Protein AF-U6JX46-F1 (afdb_monomer)

Foldseek 3Di:
DDDDPDDDPVPDPDDDDDDPDDDDDDDDDDWDADPVGDTDDDDDDDPDDDDDDDDDDDDPDDDDPDDDDDPDDDDDDDPDDDDDDPPPDPVVLVCCLCVVFVVVLVVVVCVLVVVQVVVLVVCVVPPPPNCPAAPNVCLQPVLAQDPPLLLVLLVQLLVQLVLQLLLVLLVCVLVVVDDPVDPCPSVVSSLVSSLLSLLSSLLSSLLSSVSNVHDPSVVSLCCSLPVVVVVVVVVVVVVLVVCVVVVHPPRQDPVNNVVSVCSSVVRRSVSSVNSNVVNNPDDHDDRPGHHDPDDDDAPDDDPCLPVVNLVVVLVVSLCVSCVVVVVVVVVCVVVVHDDNVSVVVSVNSVSSVVSNVSSVVVSVSVRRRD

Mean predicted aligned error: 16.24 Å

Sequence (370 aa):
MGPGLFSLPWDSSSPQYRIVRLEIVPVSVHHEIDDSGRLNCGLPPVDHLQESTESQQQSPFPALPAFSFRADDAAETEENSEGGGGGVVEPLSLSFSYDVVFQPIAMILLRVLYRDISRYNDLLADEEDVEEKGWKLLHGDVFRKPAHSTVLAALTGSGMQLVGMAFVTVIFAGLGVFSPAFRGSLLQTMLILWTVMGAVAGYTSARMYKLFKSVNWKMTTIRTALVFPGVVFSVFFLMNVVLWSQQSSAAVSFTGLLALLALWFGISIPLVFAGAYYGFKQPAISIPVRINKIPRQVPQQPWFMHPALCSLVGGALPFGAMLTELFFLFSCIWQHRFYYLFGFLFLVLIILCITCAEISITFVYFQLVW

Organism: NCBI:txid44415

InterPro domains:
  IPR004240 Nonaspanin (TM9SF) [PF02990] (104-368)
  IPR004240 Nonaspanin (TM9SF) [PTHR10766] (105-368)

Structure (mmCIF, N/CA/C/O backbone):
data_AF-U6JX46-F1
#
_entry.id   AF-U6JX46-F1
#
loop_
_atom_site.group_PDB
_atom_site.id
_atom_site.type_symbol
_atom_site.label_atom_id
_atom_site.label_alt_id
_atom_site.label_comp_id
_atom_site.label_asym_id
_atom_site.label_entity_id
_atom_site.label_seq_id
_atom_site.pdbx_PDB_ins_code
_atom_site.Cartn_x
_atom_site.Cartn_y
_atom_site.Cartn_z
_atom_site.occupancy
_atom_site.B_iso_or_equiv
_atom_site.auth_seq_id
_atom_site.auth_comp_id
_atom_site.auth_asym_id
_atom_site.auth_atom_id
_atom_site.pdbx_PDB_model_num
ATOM 1 N N . MET A 1 1 ? -13.434 -5.413 -76.419 1.00 36.75 1 MET A N 1
ATOM 2 C CA . MET A 1 1 ? -13.564 -5.213 -74.959 1.00 36.75 1 MET A CA 1
ATOM 3 C C . MET A 1 1 ? -12.243 -4.645 -74.478 1.00 36.75 1 MET A C 1
ATOM 5 O O . MET A 1 1 ? -11.251 -5.356 -74.520 1.00 36.75 1 MET A O 1
ATOM 9 N N . GLY A 1 2 ? -12.202 -3.338 -74.214 1.00 37.94 2 GLY A N 1
ATOM 10 C CA . GLY A 1 2 ? -10.974 -2.627 -73.849 1.00 37.94 2 GLY A CA 1
ATOM 11 C C . GLY A 1 2 ? -10.626 -2.805 -72.366 1.00 37.94 2 GLY A C 1
ATOM 12 O O . GLY A 1 2 ? -11.550 -2.911 -71.557 1.00 37.94 2 GLY A O 1
ATOM 13 N N . PRO A 1 3 ? -9.336 -2.831 -71.995 1.00 40.50 3 PRO A N 1
ATOM 14 C CA . PRO A 1 3 ? -8.928 -2.820 -70.601 1.00 40.50 3 PRO A CA 1
ATOM 15 C C . PRO A 1 3 ? -8.603 -1.393 -70.120 1.00 40.50 3 PRO A C 1
ATOM 17 O O . PRO A 1 3 ? -7.876 -0.658 -70.775 1.00 40.50 3 PRO A O 1
ATOM 20 N N . GLY A 1 4 ? -9.164 -1.041 -68.958 1.00 38.25 4 GLY A N 1
ATOM 21 C CA . GLY A 1 4 ? -8.549 -0.219 -67.904 1.00 38.25 4 GLY A CA 1
ATOM 22 C C . GLY A 1 4 ? -8.126 1.218 -68.221 1.00 38.25 4 GLY A C 1
ATOM 23 O O . GLY A 1 4 ? -7.010 1.464 -68.654 1.00 38.25 4 GLY A O 1
ATOM 24 N N . LEU A 1 5 ? -8.966 2.184 -67.843 1.00 42.19 5 LEU A N 1
ATOM 25 C CA . LEU A 1 5 ? -8.727 3.630 -67.947 1.00 42.19 5 LEU A CA 1
ATOM 26 C C . LEU A 1 5 ? -7.820 4.219 -66.835 1.00 42.19 5 LEU A C 1
ATOM 28 O O . LEU A 1 5 ? -7.889 5.413 -66.574 1.00 42.19 5 LEU A O 1
ATOM 32 N N . PHE A 1 6 ? -6.988 3.414 -66.167 1.00 42.62 6 PHE A N 1
ATOM 33 C CA . PHE A 1 6 ? -6.050 3.882 -65.135 1.00 42.62 6 PHE A CA 1
ATOM 34 C C . PHE A 1 6 ? -4.794 2.999 -65.107 1.00 42.62 6 PHE A C 1
ATOM 36 O O . PHE A 1 6 ? -4.749 1.995 -64.400 1.00 42.62 6 PHE A O 1
ATOM 43 N N . SER A 1 7 ? -3.764 3.372 -65.869 1.00 40.12 7 SER A N 1
ATOM 44 C CA . SER A 1 7 ? -2.401 2.877 -65.653 1.00 40.12 7 SER A CA 1
ATOM 45 C C . SER A 1 7 ? -1.735 3.751 -64.591 1.00 40.12 7 SER A C 1
ATOM 47 O O . SER A 1 7 ? -1.549 4.951 -64.801 1.00 40.12 7 SER A O 1
ATOM 49 N N . LEU A 1 8 ? -1.421 3.169 -63.436 1.00 47.22 8 LEU A N 1
ATOM 50 C CA . LEU A 1 8 ? -0.759 3.874 -62.340 1.00 47.22 8 LEU A CA 1
ATOM 51 C C . LEU A 1 8 ? 0.755 4.010 -62.631 1.00 47.22 8 LEU A C 1
ATOM 53 O O . LEU A 1 8 ? 1.318 3.146 -63.304 1.00 47.22 8 LEU A O 1
ATOM 57 N N . PRO A 1 9 ? 1.444 5.069 -62.155 1.00 45.50 9 PRO A N 1
ATOM 58 C CA . PRO A 1 9 ? 2.762 5.486 -62.669 1.00 45.50 9 PRO A CA 1
ATOM 59 C C . PRO A 1 9 ? 3.929 4.529 -62.381 1.00 45.50 9 PRO A C 1
ATOM 61 O O . PRO A 1 9 ? 5.050 4.789 -62.806 1.00 45.50 9 PRO A O 1
ATOM 64 N N . TRP A 1 10 ? 3.700 3.448 -61.637 1.00 51.12 10 TRP A N 1
ATOM 65 C CA . TRP A 1 10 ? 4.724 2.466 -61.271 1.00 51.12 10 TRP A CA 1
ATOM 66 C C . TRP A 1 10 ? 4.864 1.310 -62.270 1.00 51.12 10 TRP A C 1
ATOM 68 O O . TRP A 1 10 ? 5.682 0.424 -62.044 1.00 51.12 10 TRP A O 1
ATOM 78 N N . ASP A 1 11 ? 4.112 1.328 -63.375 1.00 45.56 11 ASP A N 1
ATOM 79 C CA . ASP A 1 11 ? 4.102 0.260 -64.388 1.00 45.56 11 ASP A CA 1
ATOM 80 C C . ASP A 1 11 ? 5.117 0.471 -65.539 1.00 45.56 11 ASP A C 1
ATOM 82 O O . ASP A 1 11 ? 5.034 -0.177 -66.581 1.00 45.56 11 ASP A O 1
ATOM 86 N N . SER A 1 12 ? 6.090 1.386 -65.389 1.00 53.72 12 SER A N 1
ATOM 87 C CA . SER A 1 12 ? 7.151 1.597 -66.389 1.00 53.72 12 SER A CA 1
ATOM 88 C C . SER A 1 12 ? 8.458 0.887 -66.016 1.00 53.72 12 SER A C 1
ATOM 90 O O . SER A 1 12 ? 8.967 0.988 -64.902 1.00 53.72 12 SER A O 1
ATOM 92 N N . SER A 1 13 ? 9.060 0.200 -66.990 1.00 53.22 13 SER A N 1
ATOM 93 C CA . SER A 1 13 ? 10.322 -0.551 -66.869 1.00 53.22 13 SER A CA 1
ATOM 94 C C . SER A 1 13 ? 11.590 0.327 -66.847 1.00 53.22 13 SER A C 1
ATOM 96 O O . SER A 1 13 ? 12.676 -0.141 -67.189 1.00 53.22 13 SER A O 1
ATOM 98 N N . SER A 1 14 ? 11.468 1.613 -66.510 1.00 53.81 14 SER A N 1
ATOM 99 C CA . SER A 1 14 ? 12.569 2.586 -66.476 1.00 53.81 14 SER A CA 1
ATOM 100 C C . SER A 1 14 ? 13.120 2.753 -65.052 1.00 53.81 14 SER A C 1
ATOM 102 O O . SER A 1 14 ? 12.329 2.739 -64.109 1.00 53.81 14 SER A O 1
ATOM 104 N N . PRO A 1 15 ? 14.442 2.947 -64.863 1.00 46.69 15 PRO A N 1
ATOM 105 C CA . PRO A 1 15 ? 15.036 3.101 -63.536 1.00 46.69 15 PRO A CA 1
ATOM 106 C C . PRO A 1 15 ? 14.399 4.277 -62.785 1.00 46.69 15 PRO A C 1
ATOM 108 O O . PRO A 1 15 ? 14.349 5.399 -63.286 1.00 46.69 15 PRO A O 1
ATOM 111 N N . GLN A 1 16 ? 13.877 3.999 -61.592 1.00 51.19 16 GLN A N 1
ATOM 112 C CA . GLN A 1 16 ? 13.203 4.985 -60.753 1.00 51.19 16 GLN A CA 1
ATOM 113 C C . GLN A 1 16 ? 14.245 5.774 -59.952 1.00 51.19 16 GLN A C 1
ATOM 115 O O . GLN A 1 16 ? 15.012 5.200 -59.180 1.00 51.19 16 GLN A O 1
ATOM 120 N N . TYR A 1 17 ? 14.267 7.095 -60.121 1.00 54.69 17 TYR A N 1
ATOM 121 C CA . TYR A 1 17 ? 15.133 7.993 -59.358 1.00 54.69 17 TYR A CA 1
ATOM 122 C C . TYR A 1 17 ? 14.308 8.722 -58.296 1.00 54.69 17 TYR A C 1
ATOM 124 O O . TYR A 1 17 ? 13.286 9.333 -58.606 1.00 54.69 17 TYR A O 1
ATOM 132 N N . ARG A 1 18 ? 14.757 8.677 -57.035 1.00 42.84 18 ARG A N 1
ATOM 133 C CA . ARG A 1 18 ? 14.161 9.454 -55.940 1.00 42.84 18 ARG A CA 1
ATOM 134 C C . ARG A 1 18 ? 14.850 10.812 -55.874 1.00 42.84 18 ARG A C 1
ATOM 136 O O . ARG A 1 18 ? 16.044 10.882 -55.593 1.00 42.84 18 ARG A O 1
ATOM 143 N N . ILE A 1 19 ? 14.107 11.886 -56.117 1.00 49.81 19 ILE A N 1
ATOM 144 C CA . ILE A 1 19 ? 14.620 13.249 -55.957 1.00 49.81 19 ILE A CA 1
ATOM 145 C C . ILE A 1 19 ? 14.761 13.514 -54.455 1.00 49.81 19 ILE A C 1
ATOM 147 O O . ILE A 1 19 ? 13.770 13.560 -53.732 1.00 49.81 19 ILE A O 1
ATOM 151 N N . VAL A 1 20 ? 16.002 13.622 -53.978 1.00 40.66 20 VAL A N 1
ATOM 152 C CA . VAL A 1 20 ? 16.314 13.737 -52.539 1.00 40.66 20 VAL A CA 1
ATOM 153 C C . VAL A 1 20 ? 16.448 15.193 -52.085 1.00 40.66 20 VAL A C 1
ATOM 155 O O . VAL A 1 20 ? 16.346 15.481 -50.894 1.00 40.66 20 VAL A O 1
ATOM 158 N N . ARG A 1 21 ? 16.687 16.117 -53.025 1.00 37.38 21 ARG A N 1
ATOM 159 C CA . ARG A 1 21 ? 16.830 17.552 -52.768 1.00 37.38 21 ARG A CA 1
ATOM 160 C C . ARG A 1 21 ? 16.549 18.338 -54.047 1.00 37.38 21 ARG A C 1
ATOM 162 O O . ARG A 1 21 ? 17.052 17.975 -55.107 1.00 37.38 21 ARG A O 1
ATOM 169 N N . LEU A 1 22 ? 15.769 19.406 -53.928 1.00 45.84 22 LEU A N 1
ATOM 170 C CA . LEU A 1 22 ? 15.537 20.384 -54.985 1.00 45.84 22 LEU A CA 1
ATOM 171 C C . LEU A 1 22 ? 16.009 21.740 -54.460 1.00 45.84 22 LEU A C 1
ATOM 173 O O . LEU A 1 22 ? 15.554 22.182 -53.407 1.00 45.84 22 LEU A O 1
ATOM 177 N N . GLU A 1 23 ? 16.943 22.370 -55.163 1.00 40.16 23 GLU A N 1
ATOM 178 C CA . GLU A 1 23 ? 17.468 23.688 -54.813 1.00 40.16 23 GLU A CA 1
ATOM 179 C C . GLU A 1 23 ? 17.042 24.672 -55.899 1.00 40.16 23 GLU A C 1
ATOM 181 O O . GLU A 1 23 ? 17.399 24.520 -57.065 1.00 40.16 23 GLU A O 1
ATOM 186 N N . ILE A 1 24 ? 16.197 25.631 -55.522 1.00 50.78 24 ILE A N 1
ATOM 187 C CA . ILE A 1 24 ? 15.666 26.641 -56.434 1.00 50.78 24 ILE A CA 1
ATOM 188 C C . ILE A 1 24 ? 16.474 27.911 -56.205 1.00 50.78 24 ILE A C 1
ATOM 190 O O . ILE A 1 24 ? 16.373 28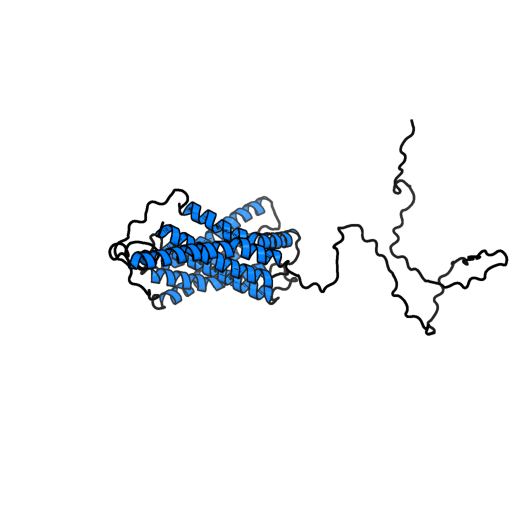.526 -55.145 1.00 50.78 24 ILE A O 1
ATOM 194 N N . VAL A 1 25 ? 17.268 28.301 -57.201 1.00 51.00 25 VAL A N 1
ATOM 195 C CA . VAL A 1 25 ? 17.980 29.581 -57.203 1.00 51.00 25 VAL A CA 1
ATOM 196 C C . VAL A 1 25 ? 17.108 30.594 -57.946 1.00 51.00 25 VAL A C 1
ATOM 198 O O . VAL A 1 25 ? 16.951 30.475 -59.163 1.00 51.00 25 VAL A O 1
ATOM 201 N N . PRO A 1 26 ? 16.484 31.565 -57.256 1.00 47.09 26 PRO A N 1
ATOM 202 C CA . PRO A 1 26 ? 15.680 32.571 -57.928 1.00 47.09 26 PRO A CA 1
ATOM 203 C C . PRO A 1 26 ? 16.594 33.539 -58.686 1.00 47.09 26 PRO A C 1
ATOM 205 O O . PRO A 1 26 ? 17.480 34.158 -58.103 1.00 47.09 26 PRO A O 1
ATOM 208 N N . VAL A 1 27 ? 16.349 33.700 -59.985 1.00 52.09 27 VAL A N 1
ATOM 209 C CA . VAL A 1 27 ? 16.992 34.722 -60.821 1.00 52.09 27 VAL A CA 1
ATOM 210 C C . VAL A 1 27 ? 15.900 35.661 -61.319 1.00 52.09 27 VAL A C 1
ATOM 212 O O . VAL A 1 27 ? 14.912 35.206 -61.896 1.00 52.09 27 VAL A O 1
ATOM 215 N N . SER A 1 28 ? 16.047 36.969 -61.096 1.00 48.59 28 SER A N 1
ATOM 216 C CA . SER A 1 28 ? 15.182 37.954 -61.745 1.00 48.59 28 SER A CA 1
ATOM 217 C C . SER A 1 28 ? 15.733 38.258 -63.138 1.00 48.59 28 SER A C 1
ATOM 219 O O . SER A 1 28 ? 16.880 38.666 -63.298 1.00 48.59 2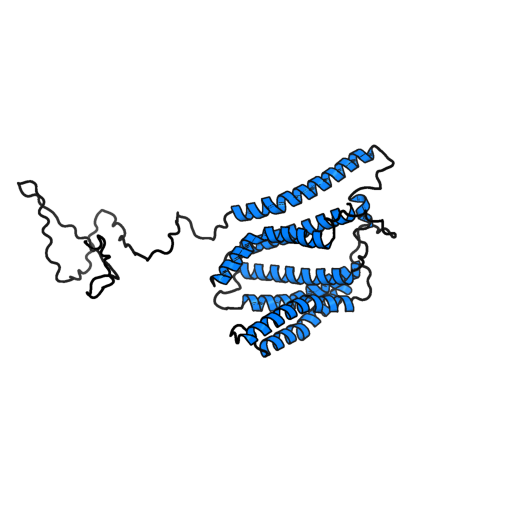8 SER A O 1
ATOM 221 N N . VAL A 1 29 ? 14.917 38.034 -64.167 1.00 56.62 29 VAL A N 1
ATOM 222 C CA . VAL A 1 29 ? 15.256 38.383 -65.552 1.00 56.62 29 VAL A CA 1
ATOM 223 C C . VAL A 1 29 ? 14.437 39.611 -65.934 1.00 56.62 29 VAL A C 1
ATOM 225 O O . VAL A 1 29 ? 13.210 39.610 -65.807 1.00 56.62 29 VAL A O 1
ATOM 228 N N . HIS A 1 30 ? 15.107 40.677 -66.368 1.00 47.91 30 HIS A N 1
ATOM 229 C CA . HIS A 1 30 ? 14.440 41.878 -66.865 1.00 47.91 30 HIS A CA 1
ATOM 230 C C . HIS A 1 30 ? 13.782 41.563 -68.215 1.00 47.91 30 HIS A C 1
ATOM 232 O O . HIS A 1 30 ? 14.460 41.103 -69.130 1.00 47.91 30 HIS A O 1
ATOM 238 N N . HIS A 1 31 ? 12.472 41.788 -68.338 1.00 55.62 31 HIS A N 1
ATOM 239 C CA . HIS A 1 31 ? 11.727 41.534 -69.573 1.00 55.62 31 HIS A CA 1
ATOM 240 C C . HIS A 1 31 ? 11.381 42.862 -70.251 1.00 55.62 31 HIS A C 1
ATOM 242 O O . HIS A 1 31 ? 10.783 43.734 -69.623 1.00 55.62 31 HIS A O 1
ATOM 248 N N . GLU A 1 32 ? 11.730 43.007 -71.528 1.00 53.62 32 GLU A N 1
ATOM 249 C CA . GLU A 1 32 ? 11.227 44.086 -72.384 1.00 53.62 32 GLU A CA 1
ATOM 250 C C . GLU A 1 32 ? 10.013 43.595 -73.186 1.00 53.62 32 GLU A C 1
ATOM 252 O O . GLU A 1 32 ? 9.909 42.417 -73.541 1.00 53.62 32 GLU A O 1
ATOM 257 N N . ILE A 1 33 ? 9.054 44.494 -73.412 1.00 56.53 33 ILE A N 1
ATOM 258 C CA . ILE A 1 33 ? 7.821 44.221 -74.156 1.00 56.53 33 ILE A CA 1
ATOM 259 C C . ILE A 1 33 ? 8.096 44.541 -75.622 1.00 56.53 33 ILE A C 1
ATOM 261 O O . ILE A 1 33 ? 8.509 45.654 -75.930 1.00 56.53 33 ILE A O 1
ATOM 265 N N . ASP A 1 34 ? 7.852 43.583 -76.513 1.00 56.81 34 ASP A N 1
ATOM 266 C CA . ASP A 1 34 ? 7.929 43.830 -77.953 1.00 56.81 34 ASP A CA 1
ATOM 267 C C . ASP A 1 34 ? 6.669 44.579 -78.434 1.00 56.81 34 ASP A C 1
ATOM 269 O O . ASP A 1 34 ? 5.596 44.430 -77.838 1.00 56.81 34 ASP A O 1
ATOM 273 N N . ASP A 1 35 ? 6.754 45.341 -79.529 1.00 57.34 35 ASP A N 1
ATOM 274 C CA . ASP A 1 35 ? 5.725 46.304 -79.995 1.00 57.34 35 ASP A CA 1
ATOM 275 C C . ASP A 1 35 ? 4.353 45.676 -80.349 1.00 57.34 35 ASP A C 1
ATOM 277 O O . ASP A 1 35 ? 3.383 46.366 -80.664 1.00 57.34 35 ASP A O 1
ATOM 281 N N . SER A 1 36 ? 4.236 44.349 -80.262 1.00 59.94 36 SER A N 1
ATOM 282 C CA . SER A 1 36 ? 2.991 43.582 -80.409 1.00 59.94 36 SER A CA 1
ATOM 283 C C . SER A 1 36 ? 2.364 43.129 -79.076 1.00 59.94 36 SER A C 1
ATOM 285 O O . SER A 1 36 ? 1.384 42.380 -79.071 1.00 59.94 36 SER A O 1
ATOM 287 N N . GLY A 1 37 ? 2.891 43.592 -77.936 1.00 57.47 37 GLY A N 1
ATOM 288 C CA . GLY A 1 37 ? 2.310 43.387 -76.605 1.00 57.47 37 GLY A CA 1
ATOM 289 C C . GLY A 1 37 ? 2.510 41.987 -76.017 1.00 57.47 37 GLY A C 1
ATOM 290 O O . GLY A 1 37 ? 1.757 41.587 -75.128 1.00 57.47 37 GLY A O 1
ATOM 291 N N . ARG A 1 38 ? 3.499 41.219 -76.493 1.00 50.91 38 ARG A N 1
ATOM 292 C CA . ARG A 1 38 ? 3.844 39.892 -75.952 1.00 50.91 38 ARG A CA 1
ATOM 293 C C . ARG A 1 38 ? 5.218 39.906 -75.279 1.00 50.91 38 ARG A C 1
ATOM 295 O O . ARG A 1 38 ? 6.185 40.406 -75.840 1.00 50.91 38 ARG A O 1
ATOM 302 N N . LEU A 1 39 ? 5.283 39.337 -74.075 1.00 53.28 39 LEU A N 1
ATOM 303 C CA . LEU A 1 39 ? 6.506 39.174 -73.284 1.00 53.28 39 LEU A CA 1
ATOM 304 C C . LEU A 1 39 ? 7.304 37.974 -73.816 1.00 53.28 39 LEU A C 1
ATOM 306 O O . LEU A 1 39 ? 6.788 36.856 -73.828 1.00 53.28 39 LEU A O 1
ATOM 310 N N . ASN A 1 40 ? 8.549 38.189 -74.246 1.00 54.97 40 ASN A N 1
ATOM 311 C CA . ASN A 1 40 ? 9.441 37.108 -74.674 1.00 54.97 40 ASN A CA 1
ATOM 312 C C . ASN A 1 40 ? 10.215 36.562 -73.464 1.00 54.97 40 ASN A C 1
ATOM 314 O O . ASN A 1 40 ? 11.104 37.222 -72.933 1.00 54.97 40 ASN A O 1
ATOM 318 N N . CYS A 1 41 ? 9.885 35.349 -73.022 1.00 55.12 41 CYS A N 1
ATOM 319 C CA . CYS A 1 41 ? 10.556 34.669 -71.911 1.00 55.12 41 CYS A CA 1
ATOM 320 C C . CYS A 1 41 ? 11.666 33.750 -72.449 1.00 55.12 41 CYS A C 1
ATOM 322 O O . CYS A 1 41 ? 11.497 32.535 -72.531 1.00 55.12 41 CYS A O 1
ATOM 324 N N . GLY A 1 42 ? 12.789 34.326 -72.881 1.00 53.25 42 GLY A N 1
ATOM 325 C CA . GLY A 1 42 ? 13.961 33.559 -73.314 1.00 53.25 42 GLY A CA 1
ATOM 326 C C . GLY A 1 42 ? 14.830 33.154 -72.123 1.00 53.25 42 GLY A C 1
ATOM 327 O O . GLY A 1 42 ? 15.640 33.953 -71.665 1.00 53.25 42 GLY A O 1
ATOM 328 N N . LEU A 1 43 ? 14.683 31.928 -71.616 1.00 51.06 43 LEU A N 1
ATOM 329 C CA . LEU A 1 43 ? 15.631 31.355 -70.650 1.00 51.06 43 LEU A CA 1
ATOM 330 C C . LEU A 1 43 ? 16.865 30.806 -71.395 1.00 51.06 43 LEU A C 1
ATOM 332 O O . LEU A 1 43 ? 16.685 30.016 -72.325 1.00 51.06 43 LEU A O 1
ATOM 336 N N . PRO A 1 44 ? 18.108 31.173 -71.022 1.00 49.06 44 PRO A N 1
ATOM 337 C CA . PRO A 1 44 ? 19.296 30.527 -71.575 1.00 49.06 44 PRO A CA 1
ATOM 338 C C . PRO A 1 44 ? 19.454 29.096 -71.016 1.00 49.06 44 PRO A C 1
ATOM 340 O O . PRO A 1 44 ? 19.036 28.832 -69.885 1.00 49.06 44 PRO A O 1
ATOM 343 N N . PRO A 1 45 ? 20.050 28.158 -71.779 1.00 43.12 45 PRO A N 1
ATOM 344 C CA . PRO A 1 45 ? 20.274 26.792 -71.315 1.00 43.12 45 PRO A CA 1
ATOM 345 C C . PRO A 1 45 ? 21.325 26.767 -70.194 1.00 43.12 45 PRO A C 1
ATOM 347 O O . PRO A 1 45 ? 22.391 27.373 -70.306 1.00 43.12 45 PRO A O 1
ATOM 350 N N . VAL A 1 46 ? 21.005 26.081 -69.094 1.00 47.72 46 VAL A N 1
ATOM 351 C CA . VAL A 1 46 ? 21.852 25.979 -67.897 1.00 47.72 46 VAL A CA 1
ATOM 352 C C . VAL A 1 46 ? 22.687 24.704 -67.988 1.00 47.72 46 VAL A C 1
ATOM 354 O O . VAL A 1 46 ? 22.261 23.662 -67.500 1.00 47.72 46 VAL A O 1
ATOM 357 N N . ASP A 1 47 ? 23.869 24.780 -68.602 1.00 38.84 47 ASP A N 1
ATOM 358 C CA . ASP A 1 47 ? 24.757 23.610 -68.700 1.00 38.84 47 ASP A CA 1
ATOM 359 C C . ASP A 1 47 ? 25.866 23.574 -67.634 1.00 38.84 47 ASP A C 1
ATOM 361 O O . ASP A 1 47 ? 26.399 22.499 -67.360 1.00 38.84 47 ASP A O 1
ATOM 365 N N . HIS A 1 48 ? 26.181 24.677 -66.937 1.00 39.88 48 HIS A N 1
ATOM 366 C CA . HIS A 1 48 ? 27.221 24.675 -65.895 1.00 39.88 48 HIS A CA 1
ATOM 367 C C . HIS A 1 48 ? 26.865 25.551 -64.683 1.00 39.88 48 HIS A C 1
ATOM 369 O O . HIS A 1 48 ? 26.538 26.727 -64.826 1.00 39.88 48 HIS A O 1
ATOM 375 N N . LEU A 1 49 ? 26.967 24.977 -63.477 1.00 37.84 49 LEU A N 1
ATOM 376 C CA . LEU A 1 49 ? 26.865 25.696 -62.204 1.00 37.84 49 LEU A CA 1
ATOM 377 C C . LEU A 1 49 ? 28.082 26.623 -62.053 1.00 37.84 49 LEU A C 1
ATOM 379 O O . LEU A 1 49 ? 29.192 26.151 -61.813 1.00 37.84 49 LEU A O 1
ATOM 383 N N . GLN A 1 50 ? 27.886 27.934 -62.206 1.00 36.28 50 GLN A N 1
ATOM 384 C CA . GLN A 1 50 ? 28.889 28.929 -61.825 1.00 36.28 50 GLN A CA 1
ATOM 385 C C . GLN A 1 50 ? 28.772 29.230 -60.327 1.00 36.28 50 GLN A C 1
ATOM 387 O O . GLN A 1 50 ? 27.774 29.780 -59.869 1.00 36.28 50 GLN A O 1
ATOM 392 N N . GLU A 1 51 ? 29.815 28.888 -59.573 1.00 37.69 51 GLU A N 1
ATOM 393 C CA . GLU A 1 51 ? 30.048 29.380 -58.214 1.00 37.69 51 GLU A CA 1
ATOM 394 C C . GLU A 1 51 ? 30.372 30.882 -58.295 1.00 37.69 51 GLU A C 1
ATOM 396 O O . GLU A 1 51 ? 31.448 31.275 -58.748 1.00 37.69 51 GLU A O 1
ATOM 401 N N . SER A 1 52 ? 29.425 31.746 -57.920 1.00 32.09 52 SER A N 1
ATOM 402 C CA . SER A 1 52 ? 29.655 33.192 -57.849 1.00 32.09 52 SER A CA 1
ATOM 403 C C . SER A 1 52 ? 30.027 33.608 -56.426 1.00 32.09 52 SER A C 1
ATOM 405 O O . SER A 1 52 ? 29.189 33.605 -55.524 1.00 32.09 52 SER A O 1
ATOM 407 N N . THR A 1 53 ? 31.295 33.980 -56.264 1.00 31.81 53 THR A N 1
ATOM 408 C CA . THR A 1 53 ? 31.909 34.595 -55.083 1.00 31.81 53 THR A CA 1
ATOM 409 C C . THR A 1 53 ? 31.162 35.852 -54.624 1.00 31.81 53 THR A C 1
ATOM 411 O O . THR A 1 53 ? 30.790 36.702 -55.433 1.00 31.81 53 THR A O 1
ATOM 414 N N . GLU A 1 54 ? 30.990 35.965 -53.307 1.00 39.12 54 GLU A N 1
ATOM 415 C CA . GLU A 1 54 ? 30.361 37.067 -52.576 1.00 39.12 54 GLU A CA 1
ATOM 416 C C . GLU A 1 54 ? 30.741 38.464 -53.099 1.00 39.12 54 GLU A C 1
ATOM 418 O O . GLU A 1 54 ? 31.908 38.851 -53.134 1.00 39.12 54 GLU A O 1
ATOM 423 N N . SER A 1 55 ? 29.736 39.278 -53.423 1.00 28.97 55 SER A N 1
ATOM 424 C CA . SER A 1 55 ? 29.845 40.739 -53.343 1.00 28.97 55 SER A CA 1
ATOM 425 C C . SER A 1 55 ? 28.552 41.285 -52.743 1.00 28.97 55 SER A C 1
ATOM 427 O O . SER A 1 55 ? 27.472 41.144 -53.312 1.00 28.97 55 SER A O 1
ATOM 429 N N . GLN A 1 56 ? 28.663 41.871 -51.550 1.00 39.44 56 GLN A N 1
ATOM 430 C CA . GLN A 1 56 ? 27.570 42.526 -50.840 1.00 39.44 56 GLN A CA 1
ATOM 431 C C . GLN A 1 56 ? 27.024 43.692 -51.672 1.00 39.44 56 GLN A C 1
ATOM 433 O O . GLN A 1 56 ? 27.642 44.753 -51.736 1.00 39.44 56 GLN A O 1
ATOM 438 N N . GLN A 1 57 ? 25.839 43.525 -52.258 1.00 35.09 57 GLN A N 1
ATOM 439 C CA . GLN A 1 57 ? 25.031 44.646 -52.723 1.00 35.09 57 GLN A CA 1
ATOM 440 C C . GLN A 1 57 ? 23.657 44.571 -52.062 1.00 35.09 57 GLN A C 1
ATOM 442 O O . GLN A 1 57 ? 22.872 43.650 -52.271 1.00 35.09 57 GLN A O 1
ATOM 447 N N . GLN A 1 58 ? 23.429 45.528 -51.169 1.00 41.91 58 GLN A N 1
ATOM 448 C CA . GLN A 1 58 ? 22.316 45.573 -50.234 1.00 41.91 58 GLN A CA 1
ATOM 449 C C . GLN A 1 58 ? 21.045 46.016 -50.973 1.00 41.91 58 GLN A C 1
ATOM 451 O O . GLN A 1 58 ? 20.895 47.184 -51.328 1.00 41.91 58 GLN A O 1
AT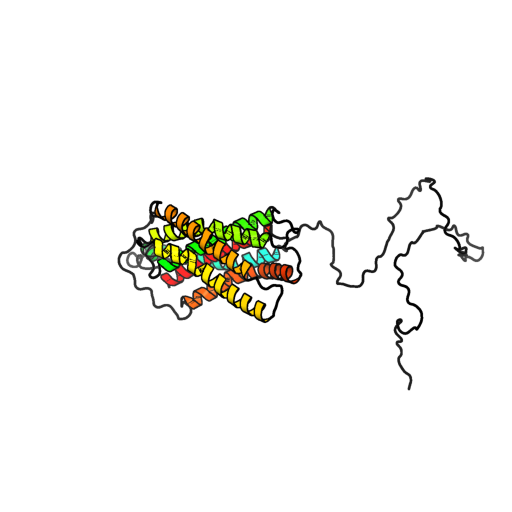OM 456 N N . SER A 1 59 ? 20.139 45.075 -51.248 1.00 40.88 59 SER A N 1
ATOM 457 C CA . SER A 1 59 ? 18.806 45.373 -51.779 1.00 40.88 59 SER A CA 1
ATOM 458 C C . SER A 1 59 ? 17.922 46.003 -50.692 1.00 40.88 59 SER A C 1
ATOM 460 O O . SER A 1 59 ? 17.990 45.573 -49.541 1.00 40.88 59 SER A O 1
ATOM 462 N N . PRO A 1 60 ? 17.044 46.971 -51.020 1.00 38.41 60 PRO A N 1
ATOM 463 C CA . PRO A 1 60 ? 16.229 47.678 -50.028 1.00 38.41 60 PRO A CA 1
ATOM 464 C C . PRO A 1 60 ? 15.033 46.863 -49.506 1.00 38.41 60 PRO A C 1
ATOM 466 O O . PRO A 1 60 ? 14.289 47.350 -48.659 1.00 38.41 60 PRO A O 1
ATOM 469 N N . PHE A 1 61 ? 14.836 45.632 -49.987 1.00 37.81 61 PHE A N 1
ATOM 470 C CA . PHE A 1 61 ? 13.760 44.750 -49.544 1.00 37.81 61 PHE A CA 1
ATOM 471 C C . PHE A 1 61 ? 14.317 43.611 -48.678 1.00 37.81 61 PHE A C 1
ATOM 473 O O . PHE A 1 61 ? 15.332 43.016 -49.053 1.00 37.81 61 PHE A O 1
ATOM 480 N N . PRO A 1 62 ? 13.681 43.289 -47.535 1.00 43.34 62 PRO A N 1
ATOM 481 C CA . PRO A 1 62 ? 14.087 42.159 -46.710 1.00 43.34 62 PRO A CA 1
ATOM 482 C C . PRO A 1 62 ? 13.904 40.854 -47.496 1.00 43.34 62 PRO A C 1
ATOM 484 O O . PRO A 1 62 ? 12.833 40.599 -48.046 1.00 43.34 62 PRO A O 1
ATOM 487 N N . ALA A 1 63 ? 14.959 40.038 -47.567 1.00 46.50 63 ALA A N 1
ATOM 488 C CA . ALA A 1 63 ? 14.907 38.732 -48.210 1.00 46.50 63 ALA A CA 1
ATOM 489 C C . ALA A 1 63 ? 13.891 37.838 -47.483 1.00 46.50 63 ALA A C 1
ATOM 491 O O . ALA A 1 63 ? 13.988 37.635 -46.271 1.00 46.50 63 ALA A O 1
ATOM 492 N N . LEU A 1 64 ? 12.907 37.316 -48.219 1.00 42.41 64 LEU A N 1
ATOM 493 C CA . LEU A 1 64 ? 12.006 36.297 -47.690 1.00 42.41 64 LEU A CA 1
ATOM 494 C C . LEU A 1 64 ? 12.819 35.019 -47.410 1.00 42.41 64 LEU A C 1
ATOM 496 O O . LEU A 1 64 ? 13.682 34.667 -48.220 1.00 42.41 64 LEU A O 1
ATOM 500 N N . PRO A 1 65 ? 12.585 34.325 -46.283 1.00 40.22 65 PRO A N 1
ATOM 501 C CA . PRO A 1 65 ? 13.300 33.095 -45.969 1.00 40.22 65 PRO A CA 1
ATOM 502 C C . PRO A 1 65 ? 13.050 32.037 -47.051 1.00 40.22 65 PRO A C 1
ATOM 504 O O . PRO A 1 65 ? 11.955 31.947 -47.607 1.00 40.22 65 PRO A O 1
ATOM 507 N N . ALA A 1 66 ? 14.076 31.238 -47.352 1.00 39.91 66 ALA A N 1
ATOM 508 C CA . ALA A 1 66 ? 14.002 30.188 -48.361 1.00 39.91 66 ALA A CA 1
ATOM 509 C C . ALA A 1 66 ? 12.871 29.199 -48.028 1.00 39.91 66 ALA A C 1
ATOM 511 O O . ALA A 1 66 ? 12.900 28.518 -47.002 1.00 39.91 66 ALA A O 1
ATOM 512 N N . PHE A 1 67 ? 11.865 29.125 -48.900 1.00 36.53 67 PHE A N 1
ATOM 513 C CA . PHE A 1 67 ? 10.778 28.162 -48.783 1.00 36.53 67 PHE A CA 1
ATOM 514 C C . PHE A 1 67 ? 11.294 26.781 -49.205 1.00 36.53 67 PHE A C 1
ATOM 516 O O . PHE A 1 67 ? 11.583 26.554 -50.379 1.00 36.53 67 PHE A O 1
ATOM 523 N N . SER A 1 68 ? 11.435 25.861 -48.249 1.00 35.56 68 SER A N 1
ATOM 524 C CA . SER A 1 68 ? 11.779 24.461 -48.518 1.00 35.56 68 SER A CA 1
ATOM 525 C C . SER A 1 68 ? 10.595 23.570 -48.159 1.00 35.56 68 SER A C 1
ATOM 527 O O . SER A 1 68 ? 10.094 23.637 -47.038 1.00 35.56 68 SER A O 1
ATOM 529 N N . PHE A 1 69 ? 10.134 22.756 -49.109 1.00 35.03 69 PHE A N 1
ATOM 530 C CA . PHE A 1 69 ? 9.065 21.785 -48.895 1.00 35.03 69 PHE A CA 1
ATOM 531 C C . PHE A 1 69 ? 9.689 20.393 -48.773 1.00 35.03 69 PHE A C 1
ATOM 533 O O . PHE A 1 69 ? 10.328 19.913 -49.712 1.00 35.03 69 PHE A O 1
ATOM 540 N N . ARG A 1 70 ? 9.534 19.750 -47.613 1.00 35.81 70 ARG A N 1
ATOM 541 C CA . ARG A 1 70 ? 9.915 18.351 -47.395 1.00 35.81 70 ARG A CA 1
ATOM 542 C C . ARG A 1 70 ? 8.638 17.519 -47.457 1.00 35.81 70 ARG A C 1
ATOM 544 O O . ARG A 1 70 ? 7.799 17.618 -46.570 1.00 35.81 70 ARG A O 1
ATOM 551 N N . ALA A 1 71 ? 8.472 16.750 -48.529 1.00 35.09 71 ALA A N 1
ATOM 552 C CA . ALA A 1 71 ? 7.419 15.747 -48.607 1.00 35.09 71 ALA A CA 1
ATOM 553 C C . ALA A 1 71 ? 7.850 14.545 -47.754 1.00 35.09 71 ALA A C 1
ATOM 555 O O . ALA A 1 71 ? 8.559 13.663 -48.237 1.00 35.09 71 ALA A O 1
ATOM 556 N N . ASP A 1 72 ? 7.505 14.570 -46.469 1.00 34.66 72 ASP A N 1
ATOM 557 C CA . ASP A 1 72 ? 7.556 13.379 -45.628 1.00 34.66 72 ASP A CA 1
ATOM 558 C C . ASP A 1 72 ? 6.283 12.559 -45.905 1.00 34.66 72 ASP A C 1
ATOM 560 O O . ASP A 1 72 ? 5.170 13.091 -45.922 1.00 34.66 72 ASP A O 1
ATOM 564 N N . ASP A 1 73 ? 6.467 11.273 -46.213 1.00 32.91 73 ASP A N 1
ATOM 565 C CA . ASP A 1 73 ? 5.383 10.326 -46.468 1.00 32.91 73 ASP A CA 1
ATOM 566 C C . ASP A 1 73 ? 4.408 10.323 -45.281 1.00 32.91 73 ASP A C 1
ATOM 568 O O . ASP A 1 73 ? 4.822 10.268 -44.122 1.00 32.91 73 ASP A O 1
ATOM 572 N N . ALA A 1 74 ? 3.113 10.400 -45.584 1.00 36.91 74 ALA A N 1
ATOM 573 C CA . ALA A 1 74 ? 2.035 10.530 -44.617 1.00 36.91 74 ALA A CA 1
ATOM 574 C C . ALA A 1 74 ? 2.103 9.482 -43.488 1.00 36.91 74 ALA A C 1
ATOM 576 O O . ALA A 1 74 ? 1.692 8.333 -43.649 1.00 36.91 74 ALA A O 1
ATOM 577 N N . ALA A 1 75 ? 2.537 9.932 -42.315 1.00 33.59 75 ALA A N 1
ATOM 578 C CA . ALA A 1 75 ? 1.971 9.533 -41.041 1.00 33.59 75 ALA A CA 1
ATOM 579 C C . ALA A 1 75 ? 1.339 10.800 -40.451 1.00 33.59 75 ALA A C 1
ATOM 581 O O . ALA A 1 75 ? 2.049 11.756 -40.167 1.00 33.59 75 ALA A O 1
ATOM 582 N N . GLU A 1 76 ? 0.006 10.806 -40.418 1.00 30.80 76 GLU A N 1
ATOM 583 C CA . GLU A 1 76 ? -0.897 11.680 -39.654 1.00 30.80 76 GLU A CA 1
ATOM 584 C C . GLU A 1 76 ? -0.343 13.051 -39.224 1.00 30.80 76 GLU A C 1
ATOM 586 O O . GLU A 1 76 ? 0.434 13.186 -38.283 1.00 30.80 76 GLU A O 1
ATOM 591 N N . THR A 1 77 ? -0.812 14.096 -39.907 1.00 31.05 77 THR A N 1
ATOM 592 C CA . THR A 1 77 ? -0.586 15.493 -39.540 1.00 31.05 77 THR A CA 1
ATOM 593 C C . THR A 1 77 ? -1.224 15.793 -38.183 1.00 31.05 77 THR A C 1
ATOM 595 O O . THR A 1 77 ? -2.438 15.946 -38.075 1.00 31.05 77 THR A O 1
ATOM 598 N N . GLU A 1 78 ? -0.377 15.907 -37.160 1.00 31.39 78 GLU A N 1
ATOM 599 C CA . GLU A 1 78 ? -0.605 16.774 -36.008 1.00 31.39 78 GLU A CA 1
ATOM 600 C C . GLU A 1 78 ? -0.861 18.206 -36.509 1.00 31.39 78 GLU A C 1
ATOM 602 O O . GLU A 1 78 ? -0.013 18.818 -37.166 1.00 31.39 78 GLU A O 1
ATOM 607 N N . GLU A 1 79 ? -2.030 18.759 -36.183 1.00 32.44 79 GLU A N 1
ATOM 608 C CA . GLU A 1 79 ? -2.228 20.205 -36.141 1.00 32.44 79 GLU A CA 1
ATOM 609 C C . GLU A 1 79 ? -1.337 20.779 -35.031 1.00 32.44 79 GLU A C 1
ATOM 611 O O . GLU A 1 79 ? -1.666 20.706 -33.850 1.00 32.44 79 GLU A O 1
ATOM 616 N N . ASN A 1 80 ? -0.209 21.382 -35.405 1.00 30.53 80 ASN A N 1
ATOM 617 C CA . ASN A 1 80 ? 0.472 22.341 -34.541 1.00 30.53 80 ASN A CA 1
ATOM 618 C C . ASN A 1 80 ? -0.059 23.738 -34.860 1.00 30.53 80 ASN A C 1
ATOM 620 O O . ASN A 1 80 ? 0.430 24.420 -35.761 1.00 30.53 80 ASN A O 1
ATOM 624 N N . SER A 1 81 ? -1.058 24.155 -34.085 1.00 31.50 81 SER A N 1
ATOM 625 C CA . SER A 1 81 ? -1.267 25.568 -33.794 1.00 31.50 81 SER A CA 1
ATOM 626 C C . SER A 1 81 ? -0.334 25.956 -32.642 1.00 31.50 81 SER A C 1
ATOM 628 O O . SER A 1 81 ? -0.162 25.218 -31.677 1.00 31.50 81 SER A O 1
ATOM 630 N N . GLU A 1 82 ? 0.308 27.104 -32.801 1.00 34.41 82 GLU A N 1
ATOM 631 C CA . GLU A 1 82 ? 1.389 27.674 -31.996 1.00 34.41 82 GLU A CA 1
ATOM 632 C C . GLU A 1 82 ? 1.247 27.567 -30.462 1.00 34.41 82 GLU A C 1
ATOM 634 O O . GLU A 1 82 ? 0.224 27.929 -29.884 1.00 34.41 82 GLU A O 1
ATOM 639 N N . GLY A 1 83 ? 2.351 27.213 -29.787 1.00 28.08 83 GLY A N 1
ATOM 640 C CA . GLY A 1 83 ? 2.554 27.473 -28.357 1.00 28.08 83 GLY A CA 1
ATOM 641 C C . GLY A 1 83 ? 3.454 26.443 -27.671 1.00 28.08 83 GLY A C 1
ATOM 642 O O . GLY A 1 83 ? 3.153 25.260 -27.672 1.00 28.08 83 GLY A O 1
ATOM 643 N N . GLY A 1 84 ? 4.569 26.894 -27.085 1.00 29.95 84 GLY A N 1
ATOM 644 C CA . GLY A 1 84 ? 5.613 26.086 -26.438 1.00 29.95 84 GLY A CA 1
ATOM 645 C C . GLY A 1 84 ? 5.162 24.774 -25.777 1.00 29.95 84 GLY A C 1
ATOM 646 O O . GLY A 1 84 ? 4.437 24.779 -24.785 1.00 29.95 84 GLY A O 1
ATOM 647 N N . GLY A 1 85 ? 5.680 23.656 -26.293 1.00 28.59 85 GLY A N 1
ATOM 648 C CA . GLY A 1 85 ? 5.440 22.300 -25.798 1.00 28.59 85 GLY A CA 1
ATOM 649 C C . GLY A 1 85 ? 6.103 22.014 -24.448 1.00 28.59 85 GLY A C 1
ATOM 650 O O . GLY A 1 85 ? 7.059 21.248 -24.357 1.00 28.59 85 GLY A O 1
ATOM 651 N N . GLY A 1 86 ? 5.580 22.610 -23.380 1.00 33.59 86 GLY A N 1
ATOM 652 C CA . GLY A 1 86 ? 5.409 21.877 -22.131 1.00 33.59 86 GLY A CA 1
ATOM 653 C C . GLY A 1 86 ? 4.162 21.014 -22.296 1.00 33.59 86 GLY A C 1
ATOM 654 O O . GLY A 1 86 ? 3.176 21.500 -22.834 1.00 33.59 86 GLY A O 1
ATOM 655 N N . GLY A 1 87 ? 4.202 19.739 -21.902 1.00 42.47 87 GLY A N 1
ATOM 656 C CA . GLY A 1 87 ? 3.045 18.846 -21.999 1.00 42.47 87 GLY A CA 1
ATOM 657 C C . GLY A 1 87 ? 1.840 19.436 -21.266 1.00 42.47 87 GLY A C 1
ATOM 658 O O . GLY A 1 87 ? 1.743 19.325 -20.043 1.00 42.47 87 GLY A O 1
ATOM 659 N N . VAL A 1 88 ? 0.951 20.097 -22.007 1.00 44.03 88 VAL A N 1
ATOM 660 C CA . VAL A 1 88 ? -0.313 20.602 -21.487 1.00 44.03 88 VAL A CA 1
ATOM 661 C C . VAL A 1 88 ? -1.197 19.382 -21.313 1.00 44.03 88 VAL A C 1
ATOM 663 O O . VAL A 1 88 ? -1.752 18.841 -22.262 1.00 44.03 88 VAL A O 1
ATOM 666 N N . VAL A 1 89 ? -1.263 18.913 -20.073 1.00 54.00 89 VAL A N 1
ATOM 667 C CA . VAL A 1 89 ? -2.346 18.062 -19.595 1.00 54.00 89 VAL A CA 1
ATOM 668 C C . VAL A 1 89 ? -3.647 18.741 -20.013 1.00 54.00 89 VAL A C 1
ATOM 670 O O . VAL A 1 89 ? -3.870 19.886 -19.616 1.00 54.00 89 VAL A O 1
ATOM 673 N N . GLU A 1 90 ? -4.493 18.076 -20.802 1.00 53.44 90 GLU A N 1
ATOM 674 C CA . GLU A 1 90 ? -5.842 18.585 -21.035 1.00 53.44 90 GLU A CA 1
ATOM 675 C C . GLU A 1 90 ? -6.506 18.762 -19.660 1.00 53.44 90 GLU A C 1
ATOM 677 O O . GLU A 1 90 ? -6.703 17.766 -18.956 1.00 53.44 90 GLU A O 1
ATOM 682 N N . PRO A 1 91 ? -6.865 19.991 -19.238 1.00 54.28 91 PRO A N 1
ATOM 683 C CA . PRO A 1 91 ? -7.501 20.228 -17.938 1.00 54.28 91 PRO A CA 1
ATOM 684 C C . PRO A 1 91 ? -8.779 19.393 -17.759 1.00 54.28 91 PRO A C 1
ATOM 686 O O . PRO A 1 91 ? -9.197 19.126 -16.637 1.00 54.28 91 PRO A O 1
ATOM 689 N N . LEU A 1 92 ? -9.331 18.906 -18.871 1.00 57.41 92 LEU A N 1
ATOM 690 C CA . LEU A 1 92 ? -10.416 17.949 -18.962 1.00 57.41 92 LEU A CA 1
ATOM 691 C C . LEU A 1 92 ? -10.186 16.667 -18.138 1.00 57.41 92 LEU A C 1
ATOM 693 O O . LEU A 1 92 ? -11.118 16.230 -17.479 1.00 57.41 92 LEU A O 1
ATOM 697 N N . SER A 1 93 ? -8.992 16.060 -18.115 1.00 60.31 93 SER A N 1
ATOM 698 C CA . SER A 1 93 ? -8.776 14.773 -17.416 1.00 60.31 93 SER A CA 1
ATOM 699 C C . SER A 1 93 ? -8.759 14.919 -15.890 1.00 60.31 93 SER A C 1
ATOM 701 O O . SER A 1 93 ? -9.336 14.102 -15.167 1.00 60.31 93 SER A O 1
ATOM 703 N N . LEU A 1 94 ? -8.148 16.002 -15.402 1.00 60.69 94 LEU A N 1
ATOM 704 C CA . LEU A 1 94 ? -8.138 16.379 -13.989 1.00 60.69 94 LEU A CA 1
ATOM 705 C C . LEU A 1 94 ? -9.549 16.772 -13.535 1.00 60.69 94 LEU A C 1
ATOM 707 O O . LEU A 1 94 ? -9.996 16.310 -12.484 1.00 60.69 94 LEU A O 1
ATOM 711 N N . SER A 1 95 ? -10.268 17.538 -14.365 1.00 62.31 95 SER A N 1
ATOM 712 C CA . SER A 1 95 ? -11.689 17.836 -14.170 1.00 62.31 95 SER A CA 1
ATOM 713 C C . SER A 1 95 ? -12.532 16.564 -14.149 1.00 62.31 95 SER A C 1
ATOM 715 O O . SER A 1 95 ? -13.281 16.374 -13.206 1.00 62.31 95 SER A O 1
ATOM 717 N N . PHE A 1 96 ? -12.355 15.624 -15.080 1.00 64.12 96 PHE A N 1
ATOM 718 C CA . PHE A 1 96 ? -13.111 14.370 -15.083 1.00 64.12 96 PHE A CA 1
ATOM 719 C C . PHE A 1 96 ? -12.856 13.529 -13.831 1.00 64.12 96 PHE A C 1
ATOM 721 O O . PHE A 1 96 ? -13.810 13.058 -13.225 1.00 64.12 96 PHE A O 1
ATOM 728 N N . SER A 1 97 ? -11.606 13.347 -13.395 1.00 65.75 97 SER A N 1
ATOM 729 C CA . SER A 1 97 ? -11.324 12.561 -12.182 1.00 65.75 97 SER A CA 1
ATOM 730 C C . SER A 1 97 ? -11.904 13.225 -10.921 1.00 65.75 97 SER A C 1
ATOM 732 O O . SER A 1 97 ? -12.525 12.563 -10.082 1.00 65.75 97 SER A O 1
ATOM 734 N N . TYR A 1 98 ? -11.781 14.552 -10.814 1.00 70.00 98 TYR A N 1
ATOM 735 C CA . TYR A 1 98 ? -12.341 15.331 -9.710 1.00 70.00 98 TYR A CA 1
ATOM 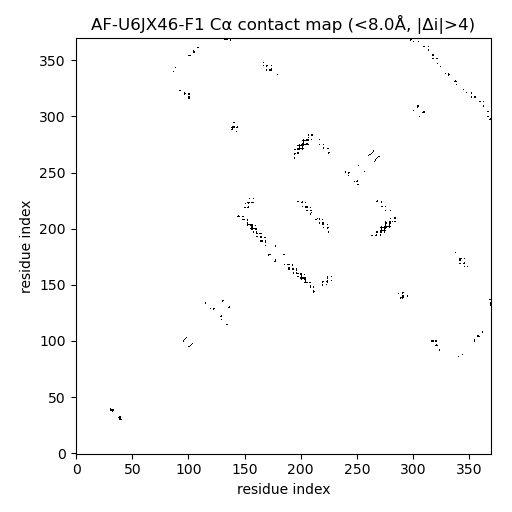736 C C . TYR A 1 98 ? -13.882 15.353 -9.721 1.00 70.00 98 TYR A C 1
ATOM 738 O O . TYR A 1 98 ? -14.502 14.998 -8.718 1.00 70.00 98 TYR A O 1
ATOM 746 N N . ASP A 1 99 ? -14.502 15.707 -10.847 1.00 68.25 99 ASP A N 1
ATOM 747 C CA . ASP A 1 99 ? -15.953 15.872 -10.998 1.00 68.25 99 ASP A CA 1
ATOM 748 C C . ASP A 1 99 ? -16.701 14.533 -10.959 1.00 68.25 99 ASP A C 1
ATOM 750 O O . ASP A 1 99 ? -17.820 14.468 -10.450 1.00 68.25 99 ASP A O 1
ATOM 754 N N . VAL A 1 100 ? -16.107 13.453 -11.486 1.00 66.62 100 VAL A N 1
ATOM 755 C CA . VAL A 1 100 ? -16.766 12.137 -11.595 1.00 66.62 100 VAL A CA 1
ATOM 756 C C . VAL A 1 100 ? -16.554 11.276 -10.354 1.00 66.62 100 VAL A C 1
ATOM 758 O O . VAL A 1 100 ? -17.430 10.476 -10.029 1.00 66.62 100 VAL A O 1
ATOM 761 N N . VAL A 1 101 ? -15.424 11.407 -9.651 1.00 67.12 101 VAL A N 1
ATOM 762 C CA . VAL A 1 101 ? -15.108 10.519 -8.518 1.00 67.12 101 VAL A CA 1
ATOM 763 C C . VAL A 1 101 ? -15.084 11.268 -7.195 1.00 67.12 101 VAL A C 1
ATOM 765 O O . VAL A 1 101 ? -15.836 10.912 -6.292 1.00 67.12 101 VAL A O 1
ATOM 768 N N . PHE A 1 102 ? -14.272 12.315 -7.061 1.00 68.44 102 PHE A N 1
ATOM 769 C CA . PHE A 1 102 ? -14.104 12.994 -5.773 1.00 68.44 102 PHE A CA 1
ATOM 770 C C . PHE A 1 102 ? -15.352 13.787 -5.357 1.00 68.44 102 PHE A C 1
ATOM 772 O O . PHE A 1 102 ? -15.900 13.574 -4.276 1.00 68.44 102 PHE A O 1
ATOM 779 N N . GLN A 1 103 ? -15.854 14.662 -6.229 1.00 76.56 103 GLN A N 1
ATOM 7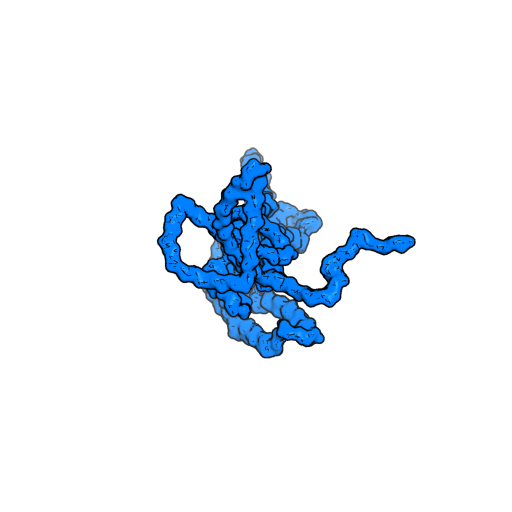80 C CA . GLN A 1 103 ? -17.004 15.516 -5.943 1.00 76.56 103 GLN A CA 1
ATOM 781 C C . GLN A 1 103 ? -18.267 14.740 -5.524 1.00 76.56 103 GLN A C 1
ATOM 783 O O . GLN A 1 103 ? -18.875 15.119 -4.520 1.00 76.56 103 GLN A O 1
ATOM 788 N N . PRO A 1 104 ? -18.708 13.671 -6.218 1.00 76.31 104 PRO A N 1
ATOM 789 C CA . PRO A 1 104 ? -19.926 12.974 -5.826 1.00 76.31 104 PRO A CA 1
ATOM 790 C C . PRO A 1 104 ? -19.761 12.208 -4.517 1.00 76.31 104 PRO A C 1
ATOM 792 O O . PRO A 1 104 ? -20.688 12.232 -3.711 1.00 76.31 104 PRO A O 1
ATOM 795 N N . ILE A 1 105 ? -18.611 11.573 -4.266 1.00 71.56 105 ILE A N 1
ATOM 796 C CA . ILE A 1 105 ? -18.377 10.844 -3.010 1.00 71.56 105 ILE A CA 1
ATOM 797 C C . ILE A 1 105 ? -18.348 11.837 -1.839 1.00 71.56 105 ILE A C 1
ATOM 799 O O . ILE A 1 105 ? -19.060 11.620 -0.854 1.00 71.56 105 ILE A O 1
ATOM 803 N N . ALA A 1 106 ? -17.690 12.989 -2.007 1.00 72.19 106 ALA A N 1
ATOM 804 C CA . ALA A 1 106 ? -17.612 14.020 -0.971 1.00 72.19 106 ALA A CA 1
ATOM 805 C C . ALA A 1 106 ? -18.980 14.634 -0.699 1.00 72.19 106 ALA A C 1
ATOM 807 O O . ALA A 1 106 ? -19.383 14.807 0.453 1.00 72.19 106 ALA A O 1
ATOM 808 N N . MET A 1 107 ? -19.747 14.895 -1.757 1.00 74.75 107 MET A N 1
ATOM 809 C CA . MET A 1 107 ? -21.128 15.351 -1.647 1.00 74.75 107 MET A CA 1
ATOM 810 C C . MET A 1 107 ? -22.021 14.311 -0.971 1.00 74.75 107 MET A C 1
ATOM 812 O O . MET A 1 107 ? -22.890 14.693 -0.192 1.00 74.75 107 MET A O 1
ATOM 816 N N . ILE A 1 108 ? -21.832 13.013 -1.224 1.00 77.31 108 ILE A N 1
ATOM 817 C CA . ILE A 1 108 ? -22.582 11.941 -0.554 1.00 77.31 108 ILE A CA 1
ATOM 818 C C . ILE A 1 108 ? -22.224 11.897 0.931 1.00 77.31 108 ILE A C 1
ATOM 820 O O . ILE A 1 108 ? -23.135 11.904 1.758 1.00 77.31 108 ILE A O 1
ATOM 824 N N . LEU A 1 109 ? -20.937 11.918 1.284 1.00 73.25 109 LEU A N 1
ATOM 825 C CA . LEU A 1 109 ? -20.490 11.916 2.677 1.00 73.25 109 LEU A CA 1
ATOM 826 C C . LEU A 1 109 ? -21.010 13.148 3.427 1.00 73.25 109 LEU A C 1
ATOM 828 O O . LEU A 1 109 ? -21.589 13.010 4.502 1.00 73.25 109 LEU A O 1
ATOM 832 N N . LEU A 1 110 ? -20.877 14.343 2.842 1.00 74.38 110 LEU A N 1
ATOM 833 C CA . LEU A 1 110 ? -21.372 15.589 3.430 1.00 74.38 110 LEU A CA 1
ATOM 834 C C . LEU A 1 110 ? -22.894 15.614 3.531 1.00 74.38 110 LEU A C 1
ATOM 836 O O . LEU A 1 110 ? -23.416 16.045 4.552 1.00 74.38 110 LEU A O 1
ATOM 840 N N . ARG A 1 111 ? -23.625 15.127 2.523 1.00 76.88 111 ARG A N 1
ATOM 841 C CA . ARG A 1 111 ? -25.092 15.024 2.592 1.00 76.88 111 ARG A CA 1
ATOM 842 C C . ARG A 1 111 ? -25.536 14.045 3.668 1.00 76.88 111 ARG A C 1
ATOM 844 O O . ARG A 1 111 ? -26.483 14.349 4.386 1.00 76.88 111 ARG A O 1
ATOM 851 N N . VAL A 1 112 ? -24.877 12.893 3.790 1.00 71.19 112 VAL A N 1
ATOM 852 C CA . VAL A 1 112 ? -25.172 11.901 4.835 1.00 71.19 112 VAL A CA 1
ATOM 853 C C . VAL A 1 112 ? -24.877 12.489 6.210 1.00 71.19 112 VAL A C 1
ATOM 855 O O . VAL A 1 112 ? -25.752 12.463 7.069 1.00 71.19 112 VAL A O 1
ATOM 858 N N . LEU A 1 113 ? -23.706 13.101 6.390 1.00 74.50 113 LEU A N 1
ATOM 859 C CA . LEU A 1 113 ? -23.311 13.724 7.649 1.00 74.50 113 LEU A CA 1
ATOM 860 C C . LEU A 1 113 ? -24.230 14.894 8.022 1.00 74.50 113 LEU A C 1
ATOM 862 O O . LEU A 1 113 ? -24.686 14.969 9.157 1.00 74.50 113 LEU A O 1
ATOM 866 N N . TYR A 1 114 ? -24.547 15.782 7.077 1.00 76.56 114 TYR A N 1
ATOM 867 C CA . TYR A 1 114 ? -25.435 16.923 7.308 1.00 76.56 114 TYR A CA 1
ATOM 868 C C . TYR A 1 114 ? -26.859 16.471 7.626 1.00 76.56 114 TYR A C 1
ATOM 870 O O . TYR A 1 114 ? -27.470 16.991 8.553 1.00 76.56 114 TYR A O 1
ATOM 878 N N . ARG A 1 115 ? -27.376 15.463 6.912 1.00 76.44 115 ARG A N 1
ATOM 879 C CA . ARG A 1 115 ? -28.671 14.846 7.225 1.00 76.44 115 ARG A CA 1
ATOM 880 C C . ARG A 1 115 ? -28.676 14.249 8.630 1.00 76.44 115 ARG A C 1
ATOM 882 O O . ARG A 1 115 ? -29.657 14.427 9.345 1.00 76.44 115 ARG A O 1
ATOM 889 N N . ASP A 1 116 ? -27.603 13.571 9.026 1.00 67.19 116 ASP A N 1
ATOM 890 C CA . ASP A 1 116 ? -27.496 12.956 10.349 1.00 67.19 116 ASP A CA 1
ATOM 891 C C . ASP A 1 116 ? -27.345 14.012 11.463 1.00 67.19 116 ASP A C 1
ATOM 893 O O . ASP A 1 116 ? -27.932 13.850 12.530 1.00 67.19 116 ASP A O 1
ATOM 897 N N . ILE A 1 117 ? -26.646 15.128 11.212 1.00 75.38 117 ILE A N 1
ATOM 898 C CA . ILE A 1 117 ? -26.553 16.278 12.135 1.00 75.38 117 ILE A CA 1
ATOM 899 C C . ILE A 1 117 ? -27.888 17.029 12.235 1.00 75.38 117 ILE A C 1
ATOM 901 O O . ILE A 1 117 ? -28.315 17.369 13.334 1.00 75.38 117 ILE A O 1
ATOM 905 N N . SER A 1 118 ? -28.567 17.281 11.113 1.00 73.38 118 SER A N 1
ATOM 906 C CA . SER A 1 118 ? -29.872 17.956 11.098 1.00 73.38 118 SER A CA 1
ATOM 907 C C . SER A 1 118 ? -30.913 17.134 11.845 1.00 73.38 118 SER A C 1
ATOM 909 O O . SER A 1 118 ? -31.565 17.648 12.744 1.00 73.38 118 SER A O 1
ATOM 911 N N . ARG A 1 119 ? -30.999 15.830 11.548 1.00 66.19 119 ARG A N 1
ATOM 912 C CA . ARG A 1 119 ? -31.885 14.904 12.260 1.00 66.19 119 ARG A CA 1
ATOM 913 C C . ARG A 1 119 ? -31.576 14.870 13.757 1.00 66.19 119 ARG A C 1
ATOM 915 O O . ARG A 1 119 ? -32.490 14.730 14.554 1.00 66.19 119 ARG A O 1
ATOM 922 N N . TYR A 1 120 ? -30.308 14.994 14.144 1.00 60.09 120 TYR A N 1
ATOM 923 C CA . TYR A 1 120 ? -29.928 15.091 15.550 1.00 60.09 120 TYR A CA 1
ATOM 924 C C . TYR A 1 120 ? -30.431 16.381 16.210 1.00 60.09 120 TYR A C 1
ATOM 926 O O . TYR A 1 120 ? -30.972 16.319 17.309 1.00 60.09 120 TYR A O 1
ATOM 934 N N . ASN A 1 121 ? -30.284 17.533 15.549 1.00 69.81 121 ASN A N 1
ATOM 935 C CA . ASN A 1 121 ? -30.805 18.798 16.070 1.00 69.81 121 ASN A CA 1
ATOM 936 C C . ASN A 1 121 ? -32.331 18.766 16.235 1.00 69.81 121 ASN A C 1
ATOM 938 O O . ASN A 1 121 ? -32.832 19.325 17.205 1.00 69.81 121 ASN A O 1
ATOM 942 N N . ASP A 1 122 ? -33.040 18.076 15.340 1.00 67.62 122 ASP A N 1
ATOM 943 C CA . ASP A 1 122 ? -34.489 17.884 15.444 1.00 67.62 122 ASP A CA 1
ATOM 944 C C . ASP A 1 122 ? -34.859 16.921 16.591 1.00 67.62 122 ASP A C 1
ATOM 946 O O . ASP A 1 122 ? -35.820 17.164 17.311 1.00 67.62 122 ASP A O 1
ATOM 950 N N . LEU A 1 123 ? -34.074 15.856 16.810 1.00 60.19 123 LEU A N 1
ATOM 951 C CA . LEU A 1 123 ? -34.295 14.878 17.887 1.00 60.19 123 LEU A CA 1
ATOM 952 C C . LEU A 1 123 ? -33.916 15.397 19.278 1.00 60.19 123 LEU A C 1
ATOM 954 O O . LEU A 1 123 ? -34.474 14.928 20.255 1.00 60.19 123 LEU A O 1
ATOM 958 N N . LEU A 1 124 ? -33.022 16.382 19.407 1.00 58.94 124 LEU A N 1
ATOM 959 C CA . LEU A 1 124 ? -32.779 17.056 20.692 1.00 58.94 124 LEU A CA 1
ATOM 960 C C . LEU A 1 124 ? -34.034 17.752 21.256 1.00 58.94 124 LEU A C 1
ATOM 962 O O . LEU A 1 124 ? -34.036 18.107 22.432 1.00 58.94 124 LEU A O 1
ATOM 966 N N . ALA A 1 125 ? -35.077 17.952 20.441 1.00 60.41 125 ALA A N 1
ATOM 967 C CA . ALA A 1 125 ? -36.378 18.434 20.894 1.00 60.41 125 ALA A CA 1
ATOM 968 C C . ALA A 1 125 ? -37.272 17.329 21.508 1.00 60.41 125 ALA A C 1
ATOM 970 O O . ALA A 1 125 ? -38.214 17.672 22.216 1.00 60.41 125 ALA A O 1
ATOM 971 N N . ASP A 1 126 ? -36.962 16.044 21.281 1.00 58.97 126 ASP A N 1
ATOM 972 C CA . ASP A 1 126 ? -37.650 14.862 21.830 1.00 58.97 126 ASP A CA 1
ATOM 973 C C . ASP A 1 126 ? -36.656 14.045 22.691 1.00 58.97 126 ASP A C 1
ATOM 975 O O . ASP A 1 126 ? -35.849 13.263 22.189 1.00 58.97 126 ASP A O 1
ATOM 979 N N . GLU A 1 127 ? -36.677 14.242 24.014 1.00 56.62 127 GLU A N 1
ATOM 980 C CA . GLU A 1 127 ? -35.617 13.814 24.952 1.00 56.62 127 GLU A CA 1
ATOM 981 C C . GLU A 1 127 ? -35.382 12.288 25.104 1.00 56.62 127 GLU A C 1
ATOM 983 O O . GLU A 1 127 ? -34.364 11.908 25.681 1.00 56.62 127 GLU A O 1
ATOM 988 N N . GLU A 1 128 ? -36.235 11.392 24.588 1.00 55.81 128 GLU A N 1
ATOM 989 C CA . GLU A 1 128 ? -36.164 9.947 24.916 1.00 55.81 128 GLU A CA 1
ATOM 990 C C . GLU A 1 128 ? -35.475 9.035 23.868 1.00 55.81 128 GLU A C 1
ATOM 992 O O . GLU A 1 128 ? -35.025 7.952 24.234 1.00 55.81 128 GLU A O 1
ATOM 997 N N . ASP A 1 129 ? -35.270 9.468 22.613 1.00 53.06 129 ASP A N 1
ATOM 998 C CA . ASP A 1 129 ? -34.763 8.600 21.513 1.00 53.06 129 ASP A CA 1
ATOM 999 C C . ASP A 1 129 ? -33.347 8.966 20.992 1.00 53.06 129 ASP A C 1
ATOM 1001 O O . ASP A 1 129 ? -32.834 8.396 20.018 1.00 53.06 129 ASP A O 1
ATOM 1005 N N . VAL A 1 130 ? -32.686 9.943 21.620 1.00 52.03 130 VAL A N 1
ATOM 1006 C CA . VAL A 1 130 ? -31.476 10.613 21.092 1.00 52.03 130 VAL A CA 1
ATOM 1007 C C . VAL A 1 130 ? -30.207 9.746 21.156 1.00 52.03 130 VAL A C 1
ATOM 1009 O O . VAL A 1 130 ? -29.253 9.978 20.406 1.00 52.03 130 VAL A O 1
ATOM 1012 N N . GLU A 1 131 ? -30.151 8.739 22.031 1.00 54.38 131 GLU A N 1
ATOM 1013 C CA . GLU A 1 131 ? -28.929 7.946 22.249 1.00 54.38 131 GLU A CA 1
ATOM 1014 C C . GLU A 1 131 ? -28.711 6.811 21.232 1.00 54.38 131 GLU A C 1
ATOM 1016 O O . GLU A 1 131 ? -27.617 6.247 21.187 1.00 54.38 131 GLU A O 1
ATOM 1021 N N . GLU A 1 132 ? -29.673 6.520 20.347 1.00 56.91 132 GLU A N 1
ATOM 1022 C CA . GLU A 1 132 ? -29.671 5.271 19.570 1.00 56.91 132 GLU A CA 1
ATOM 1023 C C . GLU A 1 132 ? -29.403 5.383 18.054 1.00 56.91 132 GLU A C 1
ATOM 1025 O O . GLU A 1 132 ? -29.582 4.392 17.343 1.00 56.91 132 GLU A O 1
ATOM 1030 N N . LYS A 1 133 ? -28.989 6.532 17.480 1.00 62.88 133 LYS A N 1
ATOM 1031 C CA . LYS A 1 133 ? -28.828 6.641 16.002 1.00 62.88 133 LYS A CA 1
ATOM 1032 C C . LYS A 1 133 ? -27.577 7.405 15.524 1.00 62.88 133 LYS A C 1
ATOM 1034 O O . LYS A 1 133 ? -27.211 8.450 16.052 1.00 62.88 133 LYS A O 1
ATOM 1039 N N . GLY A 1 134 ? -26.936 6.892 14.464 1.00 71.62 134 GLY A N 1
ATOM 1040 C CA . GLY A 1 134 ? -25.926 7.600 13.653 1.00 71.62 134 GLY A CA 1
ATOM 1041 C C . GLY A 1 134 ? -24.469 7.541 14.143 1.00 71.62 134 GLY A C 1
ATOM 1042 O O . GLY A 1 134 ? -24.015 6.549 14.712 1.00 71.62 134 GLY A O 1
ATOM 1043 N N . TRP A 1 135 ? -23.711 8.619 13.900 1.00 73.81 135 TRP A N 1
ATOM 1044 C CA . TRP A 1 135 ? -22.276 8.723 14.216 1.00 73.81 135 TRP A CA 1
ATOM 1045 C C . TRP A 1 135 ? -21.967 8.681 15.721 1.00 73.81 135 TRP A C 1
ATOM 1047 O O . TRP A 1 135 ? -20.901 8.205 16.119 1.00 73.81 135 TRP A O 1
ATOM 1057 N N . LYS A 1 136 ? -22.901 9.140 16.566 1.00 71.56 136 LYS A N 1
ATOM 1058 C CA . LYS A 1 136 ? -22.749 9.140 18.028 1.00 71.56 136 LYS A CA 1
ATOM 1059 C C . LYS A 1 136 ? -22.739 7.711 18.572 1.00 71.56 136 LYS A C 1
ATOM 1061 O O . LYS A 1 136 ? -21.866 7.373 19.353 1.00 71.56 136 LYS A O 1
ATOM 1066 N N . LEU A 1 137 ? -23.571 6.811 18.055 1.00 73.69 137 LEU A N 1
ATOM 1067 C CA . LEU A 1 137 ? -23.463 5.385 18.392 1.00 73.69 137 LEU A CA 1
ATOM 1068 C C . LEU A 1 137 ? -22.095 4.784 18.054 1.00 73.69 137 LEU A C 1
ATOM 1070 O O . LEU A 1 137 ? -21.609 3.877 18.729 1.00 73.69 137 LEU A O 1
ATOM 1074 N N . LEU A 1 138 ? -21.471 5.282 16.988 1.00 79.31 138 LEU A N 1
ATOM 1075 C CA . LEU A 1 138 ? -20.225 4.737 16.485 1.00 79.31 138 LEU A CA 1
ATOM 1076 C C . LEU A 1 138 ? -19.040 5.041 17.405 1.00 79.31 138 LEU A C 1
ATOM 1078 O O . LEU A 1 138 ? -18.112 4.234 17.483 1.00 79.31 138 LEU A O 1
ATOM 1082 N N . HIS A 1 139 ? -19.068 6.162 18.136 1.00 78.75 139 HIS A N 1
ATOM 1083 C CA . HIS A 1 139 ? -17.904 6.652 18.883 1.00 78.75 139 HIS A CA 1
ATOM 1084 C C . HIS A 1 139 ? -17.352 5.618 19.881 1.00 78.75 139 HIS A C 1
ATOM 1086 O O . HIS A 1 139 ? -16.149 5.587 20.135 1.00 78.75 139 HIS A O 1
ATOM 1092 N N . GLY A 1 140 ? -18.214 4.771 20.455 1.00 76.38 140 GLY A N 1
ATOM 1093 C CA . GLY A 1 140 ? -17.841 3.751 21.440 1.00 76.38 140 GLY A CA 1
ATOM 1094 C C . GLY A 1 140 ? -17.312 2.450 20.832 1.00 76.38 140 GLY A C 1
ATOM 1095 O O . GLY A 1 140 ? -16.673 1.673 21.544 1.00 76.38 140 GLY A O 1
ATOM 1096 N N . ASP A 1 141 ? -17.529 2.232 19.531 1.00 80.75 141 ASP A N 1
ATOM 1097 C CA . ASP A 1 141 ? -17.259 0.964 18.844 1.00 80.75 141 ASP A CA 1
ATOM 1098 C C . ASP A 1 141 ? -16.116 1.040 17.818 1.00 80.75 141 ASP A C 1
ATOM 1100 O O . ASP A 1 141 ? -15.433 0.034 17.622 1.00 80.75 141 ASP A O 1
ATOM 1104 N N . VAL A 1 142 ? -15.843 2.209 17.209 1.00 83.94 142 VAL A N 1
ATOM 1105 C CA . VAL A 1 142 ? -14.809 2.369 16.150 1.00 83.94 142 VAL A CA 1
ATOM 1106 C C . VAL A 1 142 ? -13.435 1.855 16.585 1.00 83.94 142 VAL A C 1
ATOM 1108 O O . VAL A 1 142 ? -12.731 1.202 15.819 1.00 83.94 142 VAL A O 1
ATOM 1111 N N . PHE A 1 143 ? -13.036 2.137 17.825 1.00 85.44 143 PHE A N 1
ATOM 1112 C CA . PHE A 1 143 ? -11.697 1.807 18.324 1.00 85.44 143 PHE A CA 1
ATOM 1113 C C . PHE A 1 143 ? -11.599 0.424 18.967 1.00 85.44 143 PHE A C 1
ATOM 1115 O O . PHE A 1 143 ? -10.596 0.087 19.609 1.00 85.44 143 PHE A O 1
ATOM 1122 N N . ARG A 1 144 ? -12.638 -0.399 18.830 1.00 85.75 144 ARG A N 1
ATOM 1123 C CA . ARG A 1 144 ? -12.600 -1.762 19.334 1.00 85.75 144 ARG A CA 1
ATOM 1124 C C . ARG A 1 144 ? -11.617 -2.606 18.526 1.00 85.75 144 ARG A C 1
ATOM 1126 O O . ARG A 1 144 ? -11.427 -2.432 17.328 1.00 85.75 144 ARG A O 1
ATOM 1133 N N . LYS A 1 145 ? -11.006 -3.583 19.198 1.00 87.81 145 LYS A N 1
ATOM 1134 C CA . LYS A 1 145 ? -10.193 -4.603 18.536 1.00 87.81 145 LYS A CA 1
ATOM 1135 C C . LYS A 1 145 ? -11.050 -5.385 17.517 1.00 87.81 145 LYS A C 1
ATOM 1137 O O . LYS A 1 145 ? -12.011 -6.031 17.940 1.00 87.81 145 LYS A O 1
ATOM 1142 N N . PRO A 1 146 ? -10.679 -5.403 16.225 1.00 87.94 146 PRO A N 1
ATOM 1143 C CA . PRO A 1 146 ? -11.369 -6.207 15.222 1.00 87.94 146 PRO A CA 1
ATOM 1144 C C . PRO A 1 146 ? -11.033 -7.699 15.375 1.00 87.94 146 PRO A C 1
ATOM 1146 O O . PRO A 1 146 ? -9.974 -8.056 15.901 1.00 87.94 146 PRO A O 1
ATOM 1149 N N . ALA A 1 147 ? -11.905 -8.579 14.867 1.00 84.62 147 ALA A N 1
ATOM 1150 C CA . ALA A 1 147 ? -11.729 -10.036 14.939 1.00 84.62 147 ALA A CA 1
ATOM 1151 C C . ALA A 1 147 ? -10.403 -10.505 14.305 1.00 84.62 147 ALA A C 1
ATOM 1153 O O . ALA A 1 147 ? -9.676 -11.313 14.883 1.00 84.62 147 ALA A O 1
ATOM 1154 N N . HIS A 1 148 ? -10.034 -9.922 13.160 1.00 88.25 148 HIS A N 1
ATOM 1155 C CA . HIS A 1 148 ? -8.801 -10.229 12.426 1.00 88.25 148 HIS A CA 1
ATOM 1156 C C . HIS A 1 148 ? -7.736 -9.127 12.567 1.00 88.25 148 HIS A C 1
ATOM 1158 O O . HIS A 1 148 ? -7.127 -8.694 11.590 1.00 88.25 148 HIS A O 1
ATOM 1164 N N . SER A 1 149 ? -7.470 -8.680 13.800 1.00 89.62 149 SER A N 1
ATOM 1165 C CA . SER A 1 149 ? -6.536 -7.573 14.084 1.00 89.62 149 SER A CA 1
ATOM 1166 C C . SER A 1 149 ? -5.103 -7.788 13.587 1.00 89.62 149 SER A C 1
ATOM 1168 O O . SER A 1 149 ? -4.411 -6.824 13.271 1.00 89.62 149 SER A O 1
ATOM 1170 N N . THR A 1 150 ? -4.645 -9.040 13.510 1.00 90.62 150 THR A N 1
ATOM 1171 C CA . THR A 1 150 ? -3.321 -9.399 12.972 1.00 90.62 150 THR A CA 1
ATOM 1172 C C . THR A 1 150 ? -3.226 -9.153 11.469 1.00 90.62 150 THR A C 1
ATOM 1174 O O . THR A 1 150 ? -2.226 -8.616 11.005 1.00 90.62 150 THR A O 1
ATOM 1177 N N . VAL A 1 151 ? -4.258 -9.544 10.715 1.00 90.94 151 VAL A N 1
ATOM 1178 C CA . VAL A 1 151 ? -4.309 -9.390 9.255 1.00 90.94 151 VAL A CA 1
ATOM 1179 C C . VAL A 1 151 ? -4.446 -7.919 8.902 1.00 90.94 151 VAL A C 1
ATOM 1181 O O . VAL A 1 151 ? -3.678 -7.429 8.084 1.00 90.94 151 VAL A O 1
ATOM 1184 N N . LEU A 1 152 ? -5.342 -7.199 9.585 1.00 91.62 152 LEU A N 1
ATOM 1185 C CA . LEU A 1 152 ? -5.511 -5.764 9.374 1.00 91.62 152 LEU A CA 1
ATOM 1186 C C . LEU A 1 152 ? -4.201 -5.006 9.619 1.00 91.62 152 LEU A C 1
ATOM 1188 O O . LEU A 1 152 ? -3.768 -4.253 8.760 1.00 91.62 152 LEU A O 1
ATOM 1192 N N . ALA A 1 153 ? -3.525 -5.259 10.746 1.00 93.81 153 ALA A N 1
ATOM 1193 C CA . ALA A 1 153 ? -2.250 -4.610 11.045 1.00 93.81 153 ALA A CA 1
ATOM 1194 C C . ALA A 1 153 ? -1.162 -4.928 10.002 1.00 93.81 153 ALA A C 1
ATOM 1196 O O . ALA A 1 153 ? -0.391 -4.039 9.643 1.00 93.81 153 ALA A O 1
ATOM 1197 N N . ALA A 1 154 ? -1.106 -6.170 9.507 1.00 93.94 154 ALA A N 1
ATOM 1198 C CA . ALA A 1 154 ? -0.166 -6.559 8.458 1.00 93.94 154 ALA A CA 1
ATOM 1199 C C . ALA A 1 154 ? -0.468 -5.860 7.123 1.00 93.94 154 ALA A C 1
ATOM 1201 O O . ALA A 1 154 ? 0.439 -5.285 6.526 1.00 93.94 154 ALA A O 1
ATOM 1202 N N . LEU A 1 155 ? -1.738 -5.830 6.700 1.00 93.31 155 LEU A N 1
ATOM 1203 C CA . LEU A 1 155 ? -2.177 -5.139 5.483 1.00 93.31 155 LEU A CA 1
ATOM 1204 C C . LEU A 1 155 ? -1.925 -3.630 5.559 1.00 93.31 155 LEU A C 1
ATOM 1206 O O . LEU A 1 155 ? -1.426 -3.055 4.598 1.00 93.31 155 LEU A O 1
ATOM 1210 N N . THR A 1 156 ? -2.195 -2.992 6.703 1.00 94.56 156 THR A N 1
ATOM 1211 C CA . THR A 1 156 ? -1.873 -1.571 6.909 1.00 94.56 156 THR A CA 1
ATOM 1212 C C . THR A 1 156 ? -0.368 -1.324 6.797 1.00 94.56 156 THR A C 1
ATOM 1214 O O . THR A 1 156 ? 0.041 -0.359 6.158 1.00 94.56 156 THR A O 1
ATOM 1217 N N . GLY A 1 157 ? 0.466 -2.205 7.360 1.00 95.50 157 GLY A N 1
ATOM 1218 C CA . GLY A 1 157 ? 1.922 -2.109 7.234 1.00 95.50 157 GLY A CA 1
ATOM 1219 C C . GLY A 1 157 ? 2.401 -2.192 5.787 1.00 95.50 157 GLY A C 1
ATOM 1220 O O . GLY A 1 157 ? 3.121 -1.309 5.322 1.00 95.50 157 GLY A O 1
ATOM 1221 N N . SER A 1 158 ? 1.964 -3.216 5.052 1.00 95.31 158 SER A N 1
ATOM 1222 C CA . SER A 1 158 ? 2.296 -3.373 3.629 1.00 95.31 158 SER A CA 1
ATOM 1223 C C . SER A 1 158 ? 1.732 -2.233 2.769 1.00 95.31 158 SER A C 1
ATOM 1225 O O . SER A 1 158 ? 2.398 -1.784 1.841 1.00 95.31 158 SER A O 1
ATOM 1227 N N . GLY A 1 159 ? 0.552 -1.703 3.102 1.00 94.50 159 GLY A N 1
ATOM 1228 C CA . GLY A 1 159 ? -0.022 -0.526 2.444 1.00 94.50 159 GLY A CA 1
ATOM 1229 C C . GLY A 1 159 ? 0.842 0.723 2.623 1.00 94.50 159 GLY A C 1
ATOM 1230 O O . GLY A 1 159 ? 1.164 1.393 1.646 1.00 94.50 159 GLY A O 1
ATOM 1231 N N . MET A 1 160 ? 1.311 0.994 3.846 1.00 95.69 160 MET A N 1
ATOM 1232 C CA . MET A 1 160 ? 2.234 2.107 4.113 1.00 95.69 160 MET A CA 1
ATOM 1233 C C . MET A 1 160 ? 3.578 1.938 3.394 1.00 95.69 160 MET A C 1
ATOM 1235 O O . MET A 1 160 ? 4.165 2.925 2.955 1.00 95.69 160 MET A O 1
ATOM 1239 N N . GLN A 1 161 ? 4.050 0.699 3.235 1.00 95.62 161 GLN A N 1
ATOM 1240 C CA . GLN A 1 161 ? 5.243 0.384 2.447 1.00 95.62 161 GLN A CA 1
ATOM 1241 C C . GLN A 1 161 ? 5.063 0.739 0.967 1.00 95.62 161 GLN A C 1
ATOM 1243 O O . GLN A 1 161 ? 5.933 1.386 0.386 1.00 95.62 161 GLN A O 1
ATOM 1248 N N . LEU A 1 162 ? 3.930 0.345 0.372 1.00 94.19 162 LEU A N 1
ATOM 1249 C CA . LEU A 1 162 ? 3.589 0.637 -1.024 1.00 94.19 162 LEU A CA 1
ATOM 1250 C C . LEU A 1 162 ? 3.435 2.136 -1.265 1.00 94.19 162 LEU A C 1
ATOM 1252 O O . LEU A 1 162 ? 4.053 2.665 -2.184 1.00 94.19 162 LEU A O 1
ATOM 1256 N N . VAL A 1 163 ? 2.652 2.821 -0.427 1.00 93.88 163 VAL A N 1
ATOM 1257 C CA . VAL A 1 163 ? 2.427 4.269 -0.544 1.00 93.88 163 VAL A CA 1
ATOM 1258 C C . VAL A 1 163 ? 3.740 5.026 -0.368 1.00 93.88 163 VAL A C 1
ATOM 1260 O O . VAL A 1 163 ? 4.051 5.892 -1.179 1.00 93.88 163 VAL A O 1
ATOM 1263 N N . GLY A 1 164 ? 4.555 4.666 0.630 1.00 94.94 164 GLY A N 1
ATOM 1264 C CA . GLY A 1 164 ? 5.865 5.283 0.846 1.00 94.94 164 GLY A CA 1
ATOM 1265 C C . GLY A 1 164 ? 6.818 5.076 -0.333 1.00 94.94 164 GLY A C 1
ATOM 1266 O O . GLY A 1 164 ? 7.448 6.028 -0.791 1.00 94.94 164 GLY A O 1
ATOM 1267 N N . MET A 1 165 ? 6.888 3.854 -0.870 1.00 95.25 165 MET A N 1
ATOM 1268 C CA . MET A 1 165 ? 7.687 3.549 -2.060 1.00 95.25 165 MET A CA 1
ATOM 1269 C C . MET A 1 165 ? 7.202 4.346 -3.278 1.00 95.25 165 MET A C 1
ATOM 1271 O O . MET A 1 165 ? 8.024 4.965 -3.954 1.00 95.25 165 MET A O 1
ATOM 1275 N N . ALA A 1 166 ? 5.895 4.352 -3.554 1.00 92.62 166 ALA A N 1
ATOM 1276 C CA . ALA A 1 166 ? 5.308 5.070 -4.684 1.00 92.62 166 ALA A CA 1
ATOM 1277 C C . ALA A 1 166 ? 5.563 6.578 -4.579 1.00 92.62 166 ALA A C 1
ATOM 1279 O O . ALA A 1 166 ? 6.047 7.183 -5.531 1.00 92.62 166 ALA A O 1
ATOM 1280 N N . PHE A 1 167 ? 5.335 7.163 -3.403 1.00 93.12 167 PHE A N 1
ATOM 1281 C CA . PHE A 1 167 ? 5.532 8.589 -3.158 1.00 93.12 167 PHE A CA 1
ATOM 1282 C C . PHE A 1 167 ? 6.984 9.019 -3.396 1.00 93.12 167 PHE A C 1
ATOM 1284 O O . PHE A 1 167 ? 7.237 9.947 -4.160 1.00 93.12 167 PHE A O 1
ATOM 1291 N N . VAL A 1 168 ? 7.955 8.303 -2.815 1.00 93.38 168 VAL A N 1
ATOM 1292 C CA . VAL A 1 168 ? 9.382 8.613 -3.013 1.00 93.38 168 VAL A CA 1
ATOM 1293 C C . VAL A 1 168 ? 9.807 8.391 -4.466 1.00 93.38 168 VAL A C 1
ATOM 1295 O O . VAL A 1 168 ? 10.544 9.208 -5.015 1.00 93.38 168 VAL A O 1
ATOM 1298 N N . THR A 1 169 ? 9.313 7.331 -5.113 1.00 91.56 169 THR A N 1
ATOM 1299 C CA . THR A 1 169 ? 9.622 7.047 -6.524 1.00 91.56 169 THR A CA 1
ATOM 1300 C C . THR A 1 169 ? 9.128 8.169 -7.429 1.00 91.56 169 THR A C 1
ATOM 1302 O O . THR A 1 169 ? 9.887 8.655 -8.262 1.00 91.56 169 THR A O 1
ATOM 1305 N N . VAL A 1 170 ? 7.882 8.615 -7.256 1.00 89.12 170 VAL A N 1
ATOM 1306 C CA . VAL A 1 170 ? 7.308 9.682 -8.083 1.00 89.12 170 VAL A CA 1
ATOM 1307 C C . VAL A 1 170 ? 8.015 11.014 -7.836 1.00 89.12 170 VAL A C 1
ATOM 1309 O O . VAL A 1 170 ? 8.274 11.730 -8.797 1.00 89.12 170 VAL A O 1
ATOM 1312 N N . ILE A 1 171 ? 8.414 11.328 -6.598 1.00 89.75 171 ILE A N 1
ATOM 1313 C CA . ILE A 1 171 ? 9.214 12.533 -6.314 1.00 89.75 171 ILE A CA 1
ATOM 1314 C C . ILE A 1 171 ? 10.562 12.478 -7.034 1.00 89.75 171 ILE A C 1
ATOM 1316 O O . ILE A 1 171 ? 10.933 13.432 -7.712 1.00 89.75 171 ILE A O 1
ATOM 1320 N N . PHE A 1 172 ? 11.297 11.369 -6.930 1.00 88.75 172 PHE A N 1
ATOM 1321 C CA . PHE A 1 172 ? 12.589 11.231 -7.614 1.00 88.75 172 PHE A CA 1
ATOM 1322 C C . PHE A 1 172 ? 12.440 11.257 -9.137 1.00 88.75 172 PHE A C 1
ATOM 1324 O O . PHE A 1 172 ? 13.295 11.814 -9.826 1.00 88.75 172 PHE A O 1
ATOM 1331 N N . ALA A 1 173 ? 11.336 10.720 -9.657 1.00 85.62 173 ALA A N 1
ATOM 1332 C CA . ALA A 1 173 ? 11.009 10.807 -11.072 1.00 85.62 173 ALA A CA 1
ATOM 1333 C C . ALA A 1 173 ? 10.678 12.240 -11.505 1.00 85.62 173 ALA A C 1
ATOM 1335 O O . ALA A 1 173 ? 11.204 12.702 -12.513 1.00 85.62 173 ALA A O 1
ATOM 1336 N N . GLY A 1 174 ? 9.891 12.972 -10.713 1.00 83.25 174 GLY A N 1
ATOM 1337 C CA . GLY A 1 174 ? 9.566 14.379 -10.956 1.00 83.25 174 GLY A CA 1
ATOM 1338 C C . GLY A 1 174 ? 10.780 15.307 -10.882 1.00 83.25 174 GLY A C 1
ATOM 1339 O O . GLY A 1 174 ? 10.860 16.263 -11.644 1.00 83.25 174 GLY A O 1
ATOM 1340 N N . LEU A 1 175 ? 11.759 14.997 -10.026 1.00 85.62 175 LEU A N 1
ATOM 1341 C CA . LEU A 1 175 ? 13.041 15.711 -9.947 1.00 85.62 175 LEU A CA 1
ATOM 1342 C C . LEU A 1 175 ? 14.017 15.355 -11.086 1.00 85.62 175 LEU A C 1
ATOM 1344 O O . LEU A 1 175 ? 15.105 15.921 -11.147 1.00 85.62 175 LEU A O 1
ATOM 1348 N N . GLY A 1 176 ? 13.668 14.414 -11.968 1.00 81.12 176 GLY A N 1
ATOM 1349 C CA . GLY A 1 176 ? 14.517 14.012 -13.093 1.00 81.12 176 GLY A CA 1
ATOM 1350 C C . GLY A 1 176 ? 15.729 13.158 -12.704 1.00 81.12 176 GLY A C 1
ATOM 1351 O O . GLY A 1 176 ? 16.676 13.058 -13.479 1.00 81.12 176 GLY A O 1
ATOM 1352 N N . VAL A 1 177 ? 15.719 12.520 -11.524 1.00 81.38 177 VAL A N 1
ATOM 1353 C CA . VAL A 1 177 ? 16.826 11.656 -11.056 1.00 81.38 177 VAL A CA 1
ATOM 1354 C C . VAL A 1 177 ? 16.989 10.423 -11.954 1.00 81.38 177 VAL A C 1
ATOM 1356 O O . VAL A 1 177 ? 18.095 9.911 -12.134 1.00 81.38 177 VAL A O 1
ATOM 1359 N N . PHE A 1 178 ? 15.893 9.945 -12.547 1.00 80.25 178 PHE A N 1
ATOM 1360 C CA . PHE A 1 178 ? 15.918 8.823 -13.479 1.00 80.25 178 PHE A CA 1
ATOM 1361 C C . PHE A 1 178 ? 16.269 9.308 -14.886 1.00 80.25 178 PHE A C 1
ATOM 1363 O O . PHE A 1 178 ? 15.417 9.795 -15.625 1.00 80.25 178 PHE A O 1
ATOM 1370 N N . SER A 1 179 ? 17.539 9.151 -15.264 1.00 67.19 179 SER A N 1
ATOM 1371 C CA . SER A 1 179 ? 17.976 9.422 -16.633 1.00 67.19 179 SER A CA 1
ATOM 1372 C C . SER A 1 179 ? 17.430 8.359 -17.606 1.00 67.19 179 SER A C 1
ATOM 1374 O O . SER A 1 179 ? 17.624 7.161 -17.359 1.00 67.19 179 SER A O 1
ATOM 1376 N N . PRO A 1 180 ? 16.843 8.764 -18.753 1.00 64.81 180 PRO A N 1
ATOM 1377 C CA . PRO A 1 180 ? 16.407 7.865 -19.830 1.00 64.81 180 PRO A CA 1
ATOM 1378 C C . PRO A 1 180 ? 17.505 6.927 -20.367 1.00 64.81 180 PRO A C 1
ATOM 1380 O O . PRO A 1 180 ? 17.207 5.909 -20.991 1.00 64.81 180 PRO A O 1
ATOM 1383 N N . ALA A 1 181 ? 18.779 7.256 -20.122 1.00 61.09 181 ALA A N 1
ATOM 1384 C CA . ALA A 1 181 ? 19.932 6.487 -20.582 1.00 61.09 181 ALA A CA 1
ATOM 1385 C C . ALA A 1 181 ? 20.105 5.137 -19.859 1.00 61.09 181 ALA A C 1
ATOM 1387 O O . ALA A 1 181 ? 20.641 4.193 -20.440 1.00 61.09 181 ALA A O 1
ATOM 1388 N N . PHE A 1 182 ? 19.631 5.008 -18.614 1.00 66.81 182 PHE A N 1
ATOM 1389 C CA . PHE A 1 182 ? 19.762 3.776 -17.831 1.00 66.81 182 PHE A CA 1
ATOM 1390 C C . PHE A 1 182 ? 18.454 2.988 -17.833 1.00 66.81 182 PHE A C 1
ATOM 1392 O O . PHE A 1 182 ? 17.606 3.136 -16.944 1.00 66.81 182 PHE A O 1
ATOM 1399 N N . ARG A 1 183 ? 18.302 2.113 -18.835 1.00 69.88 183 ARG A N 1
ATOM 1400 C CA . ARG A 1 183 ? 17.180 1.166 -18.912 1.00 69.88 183 ARG A CA 1
ATOM 1401 C C . ARG A 1 183 ? 17.146 0.307 -17.642 1.00 69.88 183 ARG A C 1
ATOM 1403 O O . ARG A 1 183 ? 18.129 -0.340 -17.305 1.00 69.88 183 ARG A O 1
ATOM 1410 N N . GLY A 1 184 ? 16.014 0.315 -16.938 1.00 78.50 184 GLY A N 1
ATOM 1411 C CA . GLY A 1 184 ? 15.812 -0.472 -15.714 1.00 78.50 184 GLY A CA 1
ATOM 1412 C C . GLY A 1 184 ? 16.201 0.219 -14.401 1.00 78.50 184 GLY A C 1
ATOM 1413 O O . GLY A 1 184 ? 15.925 -0.341 -13.341 1.00 78.50 184 GLY A O 1
ATOM 1414 N N . SER A 1 185 ? 16.753 1.439 -14.440 1.00 83.25 185 SER A N 1
ATOM 1415 C CA . SER A 1 185 ? 17.085 2.209 -13.227 1.00 83.25 185 SER A CA 1
ATOM 1416 C C . SER A 1 185 ? 15.870 2.422 -12.320 1.00 83.25 185 SER A C 1
ATOM 1418 O O . SER A 1 185 ? 15.946 2.159 -11.124 1.00 83.25 185 SER A O 1
ATOM 1420 N N . LEU A 1 186 ? 14.724 2.792 -12.900 1.00 83.75 186 LEU A N 1
ATOM 1421 C CA . LEU A 1 186 ? 13.469 2.986 -12.173 1.00 83.75 186 LEU A CA 1
ATOM 1422 C C . LEU A 1 186 ? 13.041 1.714 -11.426 1.00 83.75 186 LEU A C 1
ATOM 1424 O O . LEU A 1 186 ? 12.756 1.776 -10.233 1.00 83.75 186 LEU A O 1
ATOM 1428 N N . LEU A 1 187 ? 13.060 0.552 -12.088 1.00 85.75 187 LEU A N 1
ATOM 1429 C CA . LEU A 1 187 ? 12.685 -0.725 -11.470 1.00 85.75 187 LEU A CA 1
ATOM 1430 C C . LEU A 1 187 ? 13.648 -1.095 -10.335 1.00 85.75 187 LEU A C 1
ATOM 1432 O O . LEU A 1 187 ? 13.208 -1.485 -9.254 1.00 85.75 187 LEU A O 1
ATOM 1436 N N . GLN A 1 188 ? 14.956 -0.929 -10.544 1.00 88.31 188 GLN A N 1
ATOM 1437 C CA . GLN A 1 188 ? 15.955 -1.194 -9.511 1.00 88.31 188 GLN A CA 1
ATOM 1438 C C . GLN A 1 188 ? 15.784 -0.264 -8.303 1.00 88.31 188 GLN A C 1
ATOM 1440 O O . GLN A 1 188 ? 15.840 -0.720 -7.160 1.00 88.31 188 GLN A O 1
ATOM 1445 N N . THR A 1 189 ? 15.525 1.024 -8.530 1.00 89.25 189 THR A N 1
ATOM 1446 C CA . THR A 1 189 ? 15.254 1.978 -7.451 1.00 89.25 189 THR A CA 1
ATOM 1447 C C . THR A 1 189 ? 13.962 1.643 -6.720 1.00 89.25 189 THR A C 1
ATOM 1449 O O . THR A 1 189 ? 13.963 1.670 -5.493 1.00 89.25 189 THR A O 1
ATOM 1452 N N . MET A 1 190 ? 12.895 1.252 -7.420 1.00 90.44 190 MET A N 1
ATOM 1453 C CA . MET A 1 190 ? 11.661 0.783 -6.780 1.00 90.44 190 MET A CA 1
ATOM 1454 C C . MET A 1 190 ? 11.909 -0.451 -5.909 1.00 90.44 190 MET A C 1
ATOM 1456 O O . MET A 1 190 ? 11.414 -0.493 -4.788 1.00 90.44 190 MET A O 1
ATOM 1460 N N . LEU A 1 191 ? 12.719 -1.419 -6.356 1.00 92.31 191 LEU A N 1
ATOM 1461 C CA . LEU A 1 191 ? 13.090 -2.582 -5.538 1.00 92.31 191 LEU A CA 1
ATOM 1462 C C . LEU A 1 191 ? 13.870 -2.176 -4.282 1.00 92.31 191 LEU A C 1
ATOM 1464 O O . LEU A 1 191 ? 13.566 -2.648 -3.188 1.00 92.31 191 LEU A O 1
ATOM 1468 N N . ILE A 1 192 ? 14.847 -1.277 -4.402 1.00 92.06 192 ILE A N 1
ATOM 1469 C CA . ILE A 1 192 ? 15.615 -0.790 -3.247 1.00 92.06 192 ILE A CA 1
ATOM 1470 C C . ILE A 1 192 ? 14.697 -0.028 -2.285 1.00 92.06 192 ILE A C 1
ATOM 1472 O O . ILE A 1 192 ? 14.672 -0.328 -1.090 1.00 92.06 192 ILE A O 1
ATOM 1476 N N . LEU A 1 193 ? 13.889 0.904 -2.791 1.00 93.69 193 LEU A N 1
ATOM 1477 C CA . LEU A 1 193 ? 12.927 1.661 -1.991 1.00 93.69 193 LEU A CA 1
ATOM 1478 C C . LEU A 1 193 ? 11.917 0.740 -1.310 1.00 93.69 193 LEU A C 1
ATOM 1480 O O . LEU A 1 193 ? 11.649 0.923 -0.125 1.00 93.69 193 LEU A O 1
ATOM 1484 N N . TRP A 1 194 ? 11.419 -0.285 -2.004 1.00 94.00 194 TRP A N 1
ATOM 1485 C CA . TRP A 1 194 ? 10.566 -1.317 -1.421 1.00 94.00 194 TRP A CA 1
ATOM 1486 C C . TRP A 1 194 ? 11.230 -1.962 -0.207 1.00 94.00 194 TRP A C 1
ATOM 1488 O O . TRP A 1 194 ? 10.611 -2.054 0.855 1.00 94.00 194 TRP A O 1
ATOM 1498 N N . THR A 1 195 ? 12.497 -2.372 -0.327 1.00 94.75 195 THR A N 1
ATOM 1499 C CA . THR A 1 195 ? 13.208 -3.003 0.792 1.00 94.75 195 THR A CA 1
ATOM 1500 C C . THR A 1 195 ? 13.402 -2.058 1.969 1.00 94.75 195 THR A C 1
ATOM 1502 O O . THR A 1 195 ? 13.126 -2.461 3.097 1.00 94.75 195 THR A O 1
ATOM 1505 N N . VAL A 1 196 ? 13.789 -0.802 1.716 1.00 94.62 196 VAL A N 1
ATOM 1506 C CA . VAL A 1 196 ? 14.026 0.218 2.751 1.00 94.62 196 VAL A CA 1
ATOM 1507 C C . VAL A 1 196 ? 12.726 0.590 3.465 1.00 94.62 196 VAL A C 1
ATOM 1509 O O . VAL A 1 196 ? 12.678 0.659 4.696 1.00 94.62 196 VAL A O 1
ATOM 1512 N N . MET A 1 197 ? 11.634 0.740 2.714 1.00 95.94 197 MET A N 1
ATOM 1513 C CA . MET A 1 197 ? 10.301 1.002 3.263 1.00 95.94 197 MET A CA 1
ATOM 1514 C C . MET A 1 197 ? 9.760 -0.169 4.097 1.00 95.94 197 MET A C 1
ATOM 1516 O O . MET A 1 197 ? 8.804 0.014 4.852 1.00 95.94 197 MET A O 1
ATOM 1520 N N . GLY A 1 198 ? 10.398 -1.345 4.061 1.00 95.25 198 GLY A N 1
ATOM 1521 C CA . GLY A 1 198 ? 10.113 -2.449 4.979 1.00 95.25 198 GLY A CA 1
ATOM 1522 C C . GLY A 1 198 ? 10.199 -2.036 6.455 1.00 95.25 198 GLY A C 1
ATOM 1523 O O . GLY A 1 198 ? 9.371 -2.464 7.260 1.00 95.25 198 GLY A O 1
ATOM 1524 N N . ALA A 1 199 ? 11.109 -1.121 6.814 1.00 96.44 199 ALA A N 1
ATOM 1525 C CA . ALA A 1 199 ? 11.165 -0.550 8.165 1.00 96.44 199 ALA A CA 1
ATOM 1526 C C . ALA A 1 199 ? 9.856 0.163 8.545 1.00 96.44 199 ALA A C 1
ATOM 1528 O O . ALA A 1 199 ? 9.317 -0.036 9.636 1.00 96.44 199 ALA A O 1
ATOM 1529 N N . VAL A 1 200 ? 9.311 0.968 7.629 1.00 96.81 200 VAL A N 1
ATOM 1530 C CA . VAL A 1 200 ? 8.052 1.701 7.826 1.00 96.81 200 VAL A CA 1
ATOM 1531 C C . VAL A 1 200 ? 6.880 0.724 7.931 1.00 96.81 200 VAL A C 1
ATOM 1533 O O . VAL A 1 200 ? 6.015 0.891 8.795 1.00 96.81 200 VAL A O 1
ATOM 1536 N N . ALA A 1 201 ? 6.887 -0.344 7.130 1.00 96.69 201 ALA A N 1
ATOM 1537 C CA . ALA A 1 201 ? 5.892 -1.416 7.181 1.00 96.69 201 ALA A CA 1
ATOM 1538 C C . ALA A 1 201 ? 5.857 -2.104 8.554 1.00 96.69 201 ALA A C 1
ATOM 1540 O O . ALA A 1 201 ? 4.801 -2.269 9.176 1.00 96.69 201 ALA A O 1
ATOM 1541 N N . GLY A 1 202 ? 7.034 -2.474 9.064 1.00 96.06 202 GLY A N 1
ATOM 1542 C CA . GLY A 1 202 ? 7.196 -3.061 10.390 1.00 96.06 202 GLY A CA 1
ATOM 1543 C C . GLY A 1 202 ? 6.750 -2.115 11.500 1.00 96.06 202 GLY A C 1
ATOM 1544 O O . GLY A 1 202 ? 5.989 -2.508 12.384 1.00 96.06 202 GLY A O 1
ATOM 1545 N N . TYR A 1 203 ? 7.170 -0.850 11.428 1.00 96.25 203 TYR A N 1
ATOM 1546 C CA . TYR A 1 203 ? 6.827 0.175 12.413 1.00 96.25 203 TYR A CA 1
ATOM 1547 C C . TYR A 1 203 ? 5.315 0.398 12.505 1.00 96.25 203 TYR A C 1
ATOM 1549 O O . TYR A 1 203 ? 4.732 0.299 13.586 1.00 96.25 203 TYR A O 1
ATOM 1557 N N . THR A 1 204 ? 4.664 0.658 11.373 1.00 95.62 204 THR A N 1
ATOM 1558 C CA . THR A 1 204 ? 3.227 0.966 11.308 1.00 95.62 204 THR A CA 1
ATOM 1559 C C . THR A 1 204 ? 2.369 -0.237 11.697 1.00 95.62 204 THR A C 1
ATOM 1561 O O . THR A 1 204 ? 1.462 -0.092 12.521 1.00 95.62 204 THR A O 1
ATOM 1564 N N . SER A 1 205 ? 2.705 -1.442 11.220 1.00 95.50 205 SER A N 1
ATOM 1565 C CA . SER A 1 205 ? 2.005 -2.672 11.622 1.00 95.50 205 SER A CA 1
ATOM 1566 C C . SER A 1 205 ? 2.129 -2.949 13.124 1.00 95.50 205 SER A C 1
ATOM 1568 O O . SER A 1 205 ? 1.126 -3.245 13.775 1.00 95.50 205 SER A O 1
ATOM 1570 N N . ALA A 1 206 ? 3.315 -2.783 13.721 1.00 94.44 206 ALA A N 1
ATOM 1571 C CA . ALA A 1 206 ? 3.512 -2.973 15.160 1.00 94.44 206 ALA A CA 1
ATOM 1572 C C . ALA A 1 206 ? 2.750 -1.939 16.003 1.00 94.44 206 ALA A C 1
ATOM 1574 O O . ALA A 1 206 ? 2.157 -2.293 17.026 1.00 94.44 206 ALA A O 1
ATOM 1575 N N . ARG A 1 207 ? 2.717 -0.672 15.568 1.00 93.62 207 ARG A N 1
ATOM 1576 C CA . ARG A 1 207 ? 1.959 0.410 16.224 1.00 93.62 207 ARG A CA 1
ATOM 1577 C C . ARG A 1 207 ? 0.458 0.130 16.209 1.00 93.62 207 ARG A C 1
ATOM 1579 O O . ARG A 1 207 ? -0.182 0.205 17.257 1.00 93.62 207 ARG A O 1
ATOM 1586 N N . MET A 1 208 ? -0.077 -0.259 15.053 1.00 91.94 208 MET A N 1
ATOM 1587 C CA . MET A 1 208 ? -1.486 -0.625 14.890 1.00 91.94 208 MET A CA 1
ATOM 1588 C C . MET A 1 208 ? -1.841 -1.869 15.714 1.00 91.94 208 MET A C 1
ATOM 1590 O O . MET A 1 208 ? -2.857 -1.924 16.403 1.00 91.94 208 MET A O 1
ATOM 1594 N N . TYR A 1 209 ? -0.957 -2.864 15.743 1.00 92.06 209 TYR A N 1
ATOM 1595 C CA . TYR A 1 209 ? -1.165 -4.067 16.544 1.00 92.06 209 TYR A CA 1
ATOM 1596 C C . TYR A 1 209 ? -1.149 -3.791 18.058 1.00 92.06 209 TYR A C 1
ATOM 1598 O O . TYR A 1 209 ? -1.922 -4.390 18.816 1.00 92.06 209 TYR A O 1
ATOM 1606 N N . LYS A 1 210 ? -0.312 -2.841 18.497 1.00 91.00 210 LYS A N 1
ATOM 1607 C CA . LYS A 1 210 ? -0.260 -2.357 19.883 1.00 91.00 210 LYS A CA 1
ATOM 1608 C C . LYS A 1 210 ? -1.503 -1.548 20.262 1.00 91.00 210 LYS A C 1
ATOM 1610 O O . LYS A 1 210 ? -1.989 -1.712 21.381 1.00 91.00 210 LYS A O 1
ATOM 1615 N N . LEU A 1 211 ? -2.053 -0.743 19.344 1.00 90.62 211 LEU A N 1
ATOM 1616 C CA . LEU A 1 211 ? -3.336 -0.045 19.529 1.00 90.62 211 LEU A CA 1
ATOM 1617 C C . LEU A 1 211 ? -4.454 -1.038 19.893 1.00 90.62 211 LEU A C 1
ATOM 1619 O O . LEU A 1 211 ? -5.224 -0.803 20.821 1.00 90.62 211 LEU A O 1
ATOM 1623 N N . PHE A 1 212 ? -4.470 -2.211 19.259 1.00 89.12 212 PHE A N 1
ATOM 1624 C CA . PHE A 1 212 ? -5.425 -3.283 19.553 1.00 89.12 212 PHE A CA 1
ATOM 1625 C C . PHE A 1 212 ? -5.098 -4.123 20.799 1.00 89.12 212 PHE A C 1
ATOM 1627 O O . PHE A 1 212 ? -5.630 -5.227 20.942 1.00 89.12 212 PHE A O 1
ATOM 1634 N N . LYS A 1 213 ? -4.208 -3.656 21.687 1.00 86.25 213 LYS A N 1
ATOM 1635 C CA . LYS A 1 213 ? -3.825 -4.326 22.948 1.00 86.25 213 LYS A CA 1
ATOM 1636 C C . LYS A 1 213 ? -3.425 -5.799 22.766 1.00 86.25 213 LYS A C 1
ATOM 1638 O O . LYS A 1 213 ? -3.708 -6.642 23.614 1.00 86.25 213 LYS A O 1
ATOM 1643 N N . SER A 1 214 ? -2.814 -6.136 21.630 1.00 82.62 214 SER A N 1
ATOM 1644 C CA . SER A 1 214 ? -2.453 -7.515 21.296 1.00 82.62 214 SER A CA 1
ATOM 1645 C C . SER A 1 214 ? -0.978 -7.794 21.601 1.00 82.62 214 SER A C 1
ATOM 1647 O O . SER A 1 214 ? -0.114 -6.960 21.348 1.00 82.62 214 SER A O 1
ATOM 1649 N N . VAL A 1 215 ? -0.689 -8.975 22.161 1.00 79.25 215 VAL A N 1
ATOM 1650 C CA . VAL A 1 215 ? 0.622 -9.295 22.767 1.00 79.25 215 VAL A CA 1
ATOM 1651 C C . VAL A 1 215 ? 1.620 -9.882 21.755 1.00 79.25 215 VAL A C 1
ATOM 1653 O O . VAL A 1 215 ? 2.815 -9.597 21.806 1.00 79.25 215 VAL A O 1
ATOM 1656 N N . ASN A 1 216 ? 1.136 -10.658 20.780 1.00 87.44 216 ASN A N 1
ATOM 1657 C CA . ASN A 1 216 ? 1.980 -11.436 19.861 1.00 87.44 216 ASN A CA 1
ATOM 1658 C C . ASN A 1 216 ? 2.490 -10.621 18.659 1.00 87.44 216 ASN A C 1
ATOM 1660 O O . ASN A 1 216 ? 2.135 -10.915 17.518 1.00 87.44 216 ASN A O 1
ATOM 1664 N N . TRP A 1 217 ? 3.296 -9.583 18.900 1.00 85.88 217 TRP A N 1
ATOM 1665 C CA . TRP A 1 217 ? 3.784 -8.687 17.840 1.00 85.88 217 TRP A CA 1
ATOM 1666 C C . TRP A 1 217 ? 4.676 -9.401 16.815 1.00 85.88 217 TRP A C 1
ATOM 1668 O O . TRP A 1 217 ? 4.552 -9.134 15.626 1.00 85.88 217 TRP A O 1
ATOM 1678 N N . LYS A 1 218 ? 5.483 -10.381 17.249 1.00 91.75 218 LYS A N 1
ATOM 1679 C CA . LYS A 1 218 ? 6.368 -11.165 16.367 1.00 91.75 218 LYS A CA 1
ATOM 1680 C C . LYS A 1 218 ? 5.603 -11.866 15.241 1.00 91.75 218 LYS A C 1
ATOM 1682 O O . LYS A 1 218 ? 6.031 -11.828 14.094 1.00 91.75 218 LYS A O 1
ATOM 1687 N N . MET A 1 219 ? 4.454 -12.471 15.554 1.00 90.06 219 MET A N 1
ATOM 1688 C CA . MET A 1 219 ? 3.643 -13.178 14.557 1.00 90.06 219 MET A CA 1
ATOM 1689 C C . MET A 1 219 ? 3.027 -12.209 13.543 1.00 90.06 219 MET A C 1
ATOM 1691 O O . MET A 1 219 ? 2.955 -12.517 12.356 1.00 90.06 219 MET A O 1
ATOM 1695 N N . THR A 1 220 ? 2.620 -11.021 13.995 1.00 90.88 220 THR A N 1
ATOM 1696 C CA . THR A 1 220 ? 2.148 -9.957 13.103 1.00 90.88 220 THR A CA 1
ATOM 1697 C C . THR A 1 220 ? 3.263 -9.495 12.173 1.00 90.88 220 THR A C 1
ATOM 1699 O O . THR A 1 220 ? 3.046 -9.433 10.971 1.00 90.88 220 THR A O 1
ATOM 1702 N N . THR A 1 221 ? 4.472 -9.267 12.693 1.00 93.81 221 THR A N 1
ATOM 1703 C CA . THR A 1 221 ? 5.642 -8.876 11.894 1.00 93.81 221 THR A CA 1
ATOM 1704 C C . THR A 1 221 ? 6.000 -9.919 10.834 1.00 93.81 221 THR A C 1
ATOM 1706 O O . THR A 1 221 ? 6.234 -9.551 9.687 1.00 93.81 221 THR A O 1
ATOM 1709 N N . ILE A 1 222 ? 5.974 -11.213 11.180 1.00 94.75 222 ILE A N 1
ATOM 1710 C CA . ILE A 1 222 ? 6.188 -12.306 10.215 1.00 94.75 222 ILE A CA 1
ATOM 1711 C C . ILE A 1 222 ? 5.139 -12.250 9.100 1.00 94.75 222 ILE A C 1
ATOM 1713 O O . ILE A 1 222 ? 5.483 -12.353 7.926 1.00 94.75 222 ILE A O 1
ATOM 1717 N N . ARG A 1 223 ? 3.862 -12.039 9.445 1.00 93.12 223 ARG A N 1
ATOM 1718 C CA . ARG A 1 223 ? 2.791 -11.911 8.446 1.00 93.12 223 ARG A CA 1
ATOM 1719 C C . ARG A 1 223 ? 2.998 -10.698 7.538 1.00 93.12 223 ARG A C 1
ATOM 1721 O O . ARG A 1 223 ? 2.878 -10.853 6.329 1.00 93.12 223 ARG A O 1
ATOM 1728 N N . THR A 1 224 ? 3.363 -9.538 8.087 1.00 93.69 224 THR A N 1
ATOM 1729 C CA . THR A 1 224 ? 3.679 -8.333 7.297 1.00 93.69 224 THR A CA 1
ATOM 1730 C C . THR A 1 224 ? 4.839 -8.581 6.330 1.00 93.69 224 THR A C 1
ATOM 1732 O O . THR A 1 224 ? 4.779 -8.173 5.175 1.00 93.69 224 THR A O 1
ATOM 1735 N N . ALA A 1 225 ? 5.886 -9.277 6.785 1.00 94.56 225 ALA A N 1
ATOM 1736 C CA . ALA A 1 225 ? 7.095 -9.508 6.000 1.00 94.56 225 ALA A CA 1
ATOM 1737 C C . ALA A 1 225 ? 6.942 -10.596 4.920 1.00 94.56 225 ALA A C 1
ATOM 1739 O O . ALA A 1 225 ? 7.686 -10.583 3.939 1.00 94.56 225 ALA A O 1
ATOM 1740 N N . LEU A 1 226 ? 6.013 -11.545 5.103 1.00 94.56 226 LEU A N 1
ATOM 1741 C CA . LEU A 1 226 ? 5.889 -12.719 4.234 1.00 94.56 226 LEU A CA 1
ATOM 1742 C C . LEU A 1 226 ? 4.650 -12.729 3.341 1.00 94.56 226 LEU A C 1
ATOM 1744 O O . LEU A 1 226 ? 4.754 -13.161 2.200 1.00 94.56 226 LEU A O 1
ATOM 1748 N N . VAL A 1 227 ? 3.485 -12.288 3.825 1.00 92.62 227 VAL A N 1
ATOM 1749 C CA . VAL A 1 227 ? 2.215 -12.525 3.113 1.00 92.62 227 VAL A CA 1
ATOM 1750 C C . VAL A 1 227 ? 2.164 -11.746 1.804 1.00 92.62 227 VAL A C 1
ATOM 1752 O O . VAL A 1 227 ? 2.023 -12.348 0.744 1.00 92.62 227 VAL A O 1
ATOM 1755 N N . PHE A 1 228 ? 2.309 -10.421 1.856 1.00 91.81 228 PHE A N 1
ATOM 1756 C CA . PHE A 1 228 ? 2.202 -9.599 0.651 1.00 91.81 228 PHE A CA 1
ATOM 1757 C C . PHE A 1 228 ? 3.362 -9.843 -0.335 1.00 91.81 228 PHE A C 1
ATOM 1759 O O . PHE A 1 228 ? 3.082 -10.185 -1.486 1.00 91.81 228 PHE A O 1
ATOM 1766 N N . PRO A 1 229 ? 4.648 -9.782 0.079 1.00 92.44 229 PRO A N 1
ATOM 1767 C CA . PRO A 1 229 ? 5.752 -10.085 -0.832 1.00 92.44 229 PRO A CA 1
ATOM 1768 C C . PRO A 1 229 ? 5.705 -11.523 -1.360 1.00 92.44 229 PRO A C 1
ATOM 1770 O O . PRO A 1 229 ? 6.038 -11.753 -2.516 1.00 92.44 229 PRO A O 1
ATOM 1773 N N . GLY A 1 230 ? 5.250 -12.484 -0.549 1.00 94.25 230 GLY A N 1
ATOM 1774 C CA . GLY A 1 230 ? 5.132 -13.884 -0.947 1.00 94.25 230 GLY A CA 1
ATOM 1775 C C . GLY A 1 230 ? 4.064 -14.125 -2.004 1.00 94.25 230 GLY A C 1
ATOM 1776 O O . GLY A 1 230 ? 4.317 -14.878 -2.942 1.00 94.25 230 GLY A O 1
ATOM 1777 N N . VAL A 1 231 ? 2.909 -13.457 -1.918 1.00 94.88 231 VAL A N 1
ATOM 1778 C CA . VAL A 1 231 ? 1.886 -13.514 -2.977 1.00 94.88 231 VAL A CA 1
ATOM 1779 C C . VAL A 1 231 ? 2.435 -12.926 -4.278 1.00 94.88 231 VAL A C 1
ATOM 1781 O O . VAL A 1 231 ? 2.360 -13.582 -5.316 1.00 94.88 231 VAL A O 1
ATOM 1784 N N . VAL A 1 232 ? 3.053 -11.741 -4.222 1.00 93.69 232 VAL A N 1
ATOM 1785 C CA . VAL A 1 232 ? 3.647 -11.087 -5.403 1.00 93.69 232 VAL A CA 1
ATOM 1786 C C . VAL A 1 232 ? 4.744 -11.955 -6.021 1.00 93.69 232 VAL A C 1
ATOM 1788 O O . VAL A 1 232 ? 4.734 -12.191 -7.228 1.00 93.69 232 VAL 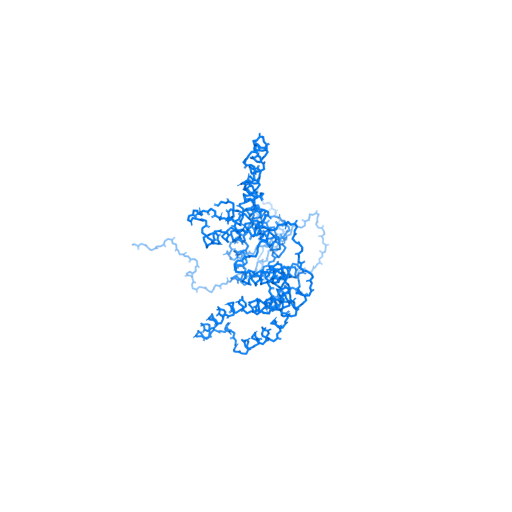A O 1
ATOM 1791 N N . PHE A 1 233 ? 5.651 -12.489 -5.201 1.00 94.25 233 PHE A N 1
ATOM 1792 C CA . PHE A 1 233 ? 6.714 -13.385 -5.650 1.00 94.25 233 PHE A CA 1
ATOM 1793 C C . PHE A 1 233 ? 6.159 -14.676 -6.256 1.00 94.25 233 PHE A C 1
ATOM 1795 O O . PHE A 1 233 ? 6.685 -15.134 -7.260 1.00 94.25 233 PHE A O 1
ATOM 1802 N N . SER A 1 234 ? 5.087 -15.246 -5.700 1.00 95.62 234 SER A N 1
ATOM 1803 C CA . SER A 1 234 ? 4.465 -16.466 -6.235 1.00 95.62 234 SER A CA 1
ATOM 1804 C C . SER A 1 234 ? 3.870 -16.240 -7.624 1.00 95.62 234 SER A C 1
ATOM 1806 O O . SER A 1 234 ? 4.094 -17.046 -8.525 1.00 95.62 234 SER A O 1
ATOM 1808 N N . VAL A 1 235 ? 3.156 -15.125 -7.822 1.00 96.06 235 VAL A N 1
ATOM 1809 C CA . VAL A 1 235 ? 2.609 -14.745 -9.136 1.00 96.06 235 VAL A CA 1
ATOM 1810 C C . VAL A 1 235 ? 3.738 -14.481 -10.130 1.00 96.06 235 VAL A C 1
ATOM 1812 O O . VAL A 1 235 ? 3.725 -15.013 -11.238 1.00 96.06 235 VAL A O 1
ATOM 1815 N N . PHE A 1 236 ? 4.744 -13.705 -9.721 1.00 94.00 236 PHE A N 1
ATOM 1816 C CA . PHE A 1 236 ? 5.921 -13.423 -10.537 1.00 94.00 236 PHE A CA 1
ATOM 1817 C C . PHE A 1 236 ? 6.675 -14.702 -10.923 1.00 94.00 236 PHE A C 1
ATOM 1819 O O . PHE A 1 236 ? 7.023 -14.883 -12.085 1.00 94.00 236 PHE A O 1
ATOM 1826 N N . PHE A 1 237 ? 6.883 -15.616 -9.977 1.00 95.19 237 PHE A N 1
ATOM 1827 C CA . PHE A 1 237 ? 7.553 -16.890 -10.211 1.00 95.19 237 PHE A CA 1
ATOM 1828 C C . PHE A 1 237 ? 6.769 -17.766 -11.191 1.00 95.19 237 PHE A C 1
ATOM 1830 O O . PHE A 1 237 ? 7.363 -18.304 -12.121 1.00 95.19 237 PHE A O 1
ATOM 1837 N N . LEU A 1 238 ? 5.443 -17.862 -11.040 1.00 96.06 238 LEU A N 1
ATOM 1838 C CA . LEU A 1 238 ? 4.587 -18.597 -11.974 1.00 96.06 238 LEU A CA 1
ATOM 1839 C C . LEU A 1 238 ? 4.692 -18.027 -13.396 1.00 96.06 238 LEU A C 1
ATOM 1841 O O . LEU A 1 238 ? 4.884 -18.780 -14.349 1.00 96.06 238 LEU A O 1
ATOM 1845 N N . MET A 1 239 ? 4.642 -16.700 -13.536 1.00 94.88 239 MET A N 1
ATOM 1846 C CA . MET A 1 239 ? 4.853 -16.036 -14.826 1.00 94.88 239 MET A CA 1
ATOM 1847 C C . MET A 1 239 ? 6.258 -16.304 -15.378 1.00 94.88 239 MET A C 1
ATOM 1849 O O . MET A 1 239 ? 6.412 -16.600 -16.561 1.00 94.88 239 MET A O 1
ATOM 1853 N N . ASN A 1 240 ? 7.286 -16.288 -14.528 1.00 94.75 240 ASN A N 1
ATOM 1854 C CA . ASN A 1 240 ? 8.659 -16.575 -14.937 1.00 94.75 240 ASN A CA 1
ATOM 1855 C C . ASN A 1 240 ? 8.844 -18.028 -15.411 1.00 94.75 240 ASN A C 1
ATOM 1857 O O . ASN A 1 240 ? 9.581 -18.268 -16.363 1.00 94.75 240 ASN A O 1
ATOM 1861 N N . VAL A 1 241 ? 8.143 -18.992 -14.803 1.00 94.50 241 VAL A N 1
ATOM 1862 C CA . VAL A 1 241 ? 8.122 -20.394 -15.260 1.00 94.50 241 VAL A CA 1
ATOM 1863 C C . VAL A 1 241 ? 7.534 -20.502 -16.667 1.00 94.50 241 VAL A C 1
ATOM 1865 O O . VAL A 1 241 ? 8.094 -21.207 -17.509 1.00 94.50 241 VAL A O 1
ATOM 1868 N N . VAL A 1 242 ? 6.458 -19.765 -16.961 1.00 96.12 242 VAL A N 1
ATOM 1869 C CA . VAL A 1 242 ? 5.895 -19.703 -18.320 1.00 96.12 242 VAL A CA 1
ATOM 1870 C C . VAL A 1 242 ? 6.919 -19.114 -19.294 1.00 96.12 242 VAL A C 1
ATOM 1872 O O . VAL A 1 242 ? 7.137 -19.688 -20.360 1.00 96.12 242 VAL A O 1
ATOM 1875 N N . LEU A 1 243 ? 7.616 -18.038 -18.924 1.00 94.94 243 LEU A N 1
ATOM 1876 C CA . LEU A 1 243 ? 8.642 -17.426 -19.779 1.00 94.94 243 LEU A CA 1
ATOM 1877 C C . LEU A 1 243 ? 9.827 -18.362 -20.059 1.00 94.94 243 LEU A C 1
ATOM 1879 O O . LEU A 1 243 ? 10.301 -18.414 -21.195 1.00 94.94 243 LEU A O 1
ATOM 1883 N N . TRP A 1 244 ? 10.276 -19.135 -19.067 1.00 95.31 244 TRP A N 1
ATOM 1884 C CA . TRP A 1 244 ? 11.289 -20.175 -19.275 1.00 95.31 244 TRP A CA 1
ATOM 1885 C C . TRP A 1 244 ? 10.804 -21.285 -20.203 1.00 95.31 244 TRP A C 1
ATOM 1887 O O . TRP A 1 244 ? 11.583 -21.741 -21.038 1.00 95.31 244 TRP A O 1
ATOM 1897 N N . SER A 1 245 ? 9.533 -21.692 -20.107 1.00 94.44 245 SER A N 1
ATOM 1898 C CA . SER A 1 245 ? 8.972 -22.715 -21.002 1.00 94.44 245 SER A CA 1
ATOM 1899 C C . SER A 1 245 ? 9.013 -22.284 -22.473 1.00 94.44 245 SER A C 1
ATOM 1901 O O . SER A 1 245 ? 9.238 -23.112 -23.349 1.00 94.44 245 SER A O 1
ATOM 1903 N N . GLN A 1 246 ? 8.870 -20.979 -22.724 1.00 95.25 246 GLN A N 1
ATOM 1904 C CA . GLN A 1 246 ? 8.941 -20.364 -24.052 1.00 95.25 246 GLN A CA 1
ATOM 1905 C C . GLN A 1 246 ? 10.364 -19.949 -24.462 1.00 95.25 246 GLN A C 1
ATOM 1907 O O . GLN A 1 246 ? 10.527 -19.295 -25.487 1.00 95.25 246 GLN A O 1
ATOM 1912 N N . GLN A 1 247 ? 11.390 -20.274 -23.662 1.00 92.25 247 GLN A N 1
ATOM 1913 C CA . GLN A 1 247 ? 12.788 -19.875 -23.897 1.00 92.25 247 GLN A CA 1
ATOM 1914 C C . GLN A 1 247 ? 12.957 -18.362 -24.142 1.00 92.25 247 GLN A C 1
ATOM 1916 O O . GLN A 1 247 ? 13.834 -17.924 -24.886 1.00 92.25 247 GLN A O 1
ATOM 1921 N N . SER A 1 248 ? 12.110 -17.545 -23.509 1.00 93.00 248 SER A N 1
ATOM 1922 C CA . SER A 1 248 ? 12.118 -16.098 -23.708 1.00 93.00 248 SER A CA 1
ATOM 1923 C C . SER A 1 248 ? 13.362 -15.462 -23.092 1.00 93.00 248 SER A C 1
ATOM 1925 O O . SER A 1 248 ? 13.686 -15.708 -21.929 1.00 93.00 248 SER A O 1
ATOM 1927 N N . SER A 1 249 ? 14.017 -14.559 -23.826 1.00 86.88 249 SER A N 1
ATOM 1928 C CA . SER A 1 249 ? 15.132 -13.752 -23.307 1.00 86.88 249 SER A CA 1
ATOM 1929 C C . SER A 1 249 ? 14.709 -12.765 -22.209 1.00 86.88 249 SER A C 1
ATOM 1931 O O . SER A 1 249 ? 15.566 -12.224 -21.518 1.00 86.88 249 SER A O 1
ATOM 1933 N N . ALA A 1 250 ? 13.401 -12.532 -22.036 1.00 85.12 250 ALA A N 1
ATOM 1934 C CA . ALA A 1 250 ? 12.852 -11.720 -20.952 1.00 85.12 250 ALA A CA 1
ATOM 1935 C C . ALA A 1 250 ? 12.710 -12.493 -19.628 1.00 85.12 250 ALA A C 1
ATOM 1937 O O . ALA A 1 250 ? 12.411 -11.889 -18.597 1.00 85.12 250 ALA A O 1
ATOM 1938 N N . ALA A 1 251 ? 12.901 -13.818 -19.637 1.00 92.31 251 ALA A N 1
ATOM 1939 C CA . ALA A 1 251 ? 12.821 -14.621 -18.428 1.00 92.31 251 ALA A CA 1
ATOM 1940 C C . ALA A 1 251 ? 13.972 -14.279 -17.473 1.00 92.31 251 ALA A C 1
ATOM 1942 O O . ALA A 1 251 ? 15.144 -14.236 -17.858 1.00 92.31 251 ALA A O 1
ATOM 1943 N N . VAL A 1 252 ? 13.652 -14.083 -16.198 1.00 90.88 252 VAL A N 1
ATOM 1944 C CA . VAL A 1 252 ? 14.659 -13.840 -15.167 1.00 90.88 252 VAL A CA 1
ATOM 1945 C C . VAL A 1 252 ? 15.451 -15.122 -14.943 1.00 90.88 252 VAL A C 1
ATOM 1947 O O . VAL A 1 252 ? 14.882 -16.195 -14.741 1.00 90.88 252 VAL A O 1
ATOM 1950 N N . SER A 1 253 ? 16.780 -15.019 -14.996 1.00 93.50 253 SER A N 1
ATOM 1951 C CA . SER A 1 253 ? 17.683 -16.150 -14.780 1.00 93.50 253 SER A CA 1
ATOM 1952 C C . SER A 1 253 ? 17.570 -16.696 -13.353 1.00 93.50 253 SER A C 1
ATOM 1954 O O . SER A 1 253 ? 17.180 -15.988 -12.422 1.00 93.50 253 SER A O 1
ATOM 1956 N N . PHE A 1 254 ? 17.957 -17.958 -13.151 1.00 91.31 254 PHE A N 1
ATOM 1957 C CA . PHE A 1 254 ? 17.948 -18.578 -11.821 1.00 91.31 254 PHE A CA 1
ATOM 1958 C C . PHE A 1 254 ? 18.746 -17.758 -10.792 1.00 91.31 254 PHE A C 1
ATOM 1960 O O . PHE A 1 254 ? 18.290 -17.542 -9.670 1.00 91.31 254 PHE A O 1
ATOM 1967 N N . THR A 1 255 ? 19.896 -17.217 -11.199 1.00 93.50 255 THR A N 1
ATOM 1968 C CA . THR A 1 255 ? 20.717 -16.329 -10.366 1.00 93.50 255 THR A CA 1
ATOM 1969 C C . THR A 1 255 ? 19.968 -15.056 -9.972 1.00 93.50 255 THR A C 1
ATOM 1971 O O . THR A 1 255 ? 20.065 -14.623 -8.825 1.00 93.50 255 THR A O 1
ATOM 1974 N N . GLY A 1 256 ? 19.180 -14.477 -10.884 1.00 92.69 256 GLY A N 1
ATOM 1975 C CA . GLY A 1 256 ? 18.332 -13.322 -10.587 1.00 92.69 256 GLY A CA 1
ATOM 1976 C C . GLY A 1 256 ? 17.270 -13.632 -9.530 1.00 92.69 256 GLY A C 1
ATOM 1977 O O . GLY A 1 256 ? 17.086 -12.851 -8.598 1.00 92.69 256 GLY A O 1
ATOM 1978 N N . LEU A 1 257 ? 16.628 -14.802 -9.606 1.00 93.81 257 LEU A N 1
ATOM 1979 C CA . LEU A 1 257 ? 15.680 -15.249 -8.578 1.00 93.81 257 LEU A CA 1
ATOM 1980 C C . LEU A 1 257 ? 16.354 -15.449 -7.219 1.00 93.81 257 LEU A C 1
ATOM 1982 O O . LEU A 1 257 ? 15.814 -15.019 -6.200 1.00 93.81 257 LEU A O 1
ATOM 1986 N N . LEU A 1 258 ? 17.540 -16.062 -7.195 1.00 94.88 258 LEU A N 1
ATOM 1987 C CA . LEU A 1 258 ? 18.298 -16.245 -5.960 1.00 94.88 258 LEU A CA 1
ATOM 1988 C C . LEU A 1 258 ? 18.702 -14.897 -5.346 1.00 94.88 258 LEU A C 1
ATOM 1990 O O . LEU A 1 258 ? 18.606 -14.733 -4.132 1.00 94.88 258 LEU A O 1
ATOM 1994 N N . ALA A 1 259 ? 19.084 -13.916 -6.169 1.00 93.62 259 ALA A N 1
ATOM 1995 C CA . ALA A 1 259 ? 19.383 -12.560 -5.715 1.00 93.62 259 ALA A CA 1
ATOM 1996 C C . ALA A 1 259 ? 18.146 -11.858 -5.127 1.00 93.62 259 ALA A C 1
ATOM 1998 O O . ALA A 1 259 ? 18.246 -11.233 -4.071 1.00 93.62 259 ALA A O 1
ATOM 1999 N N . LEU A 1 260 ? 16.969 -12.001 -5.749 1.00 93.06 260 LEU A N 1
ATOM 2000 C CA . LEU A 1 260 ? 15.708 -11.470 -5.214 1.00 93.06 260 LEU A CA 1
ATOM 2001 C C . LEU A 1 260 ? 15.330 -12.125 -3.878 1.00 93.06 260 LEU A C 1
ATOM 2003 O O . LEU A 1 260 ? 14.927 -11.428 -2.946 1.00 93.06 260 LEU A O 1
ATOM 2007 N N . LEU A 1 261 ? 15.505 -13.443 -3.751 1.00 94.25 261 LEU A N 1
ATOM 2008 C CA . LEU A 1 261 ? 15.292 -14.160 -2.491 1.00 94.25 261 LEU A CA 1
ATOM 2009 C C . LEU A 1 261 ? 16.289 -13.712 -1.417 1.00 94.25 261 LEU A C 1
ATOM 2011 O O . LEU A 1 261 ? 15.888 -13.450 -0.285 1.00 94.25 261 LEU A O 1
ATOM 2015 N N . ALA A 1 262 ? 17.568 -13.560 -1.759 1.00 95.19 262 ALA A N 1
ATOM 2016 C CA . ALA A 1 262 ? 18.585 -13.062 -0.836 1.00 95.19 262 ALA A CA 1
ATOM 2017 C C . ALA A 1 262 ? 18.275 -11.631 -0.366 1.00 95.19 262 ALA A C 1
ATOM 2019 O O . ALA A 1 262 ? 18.391 -11.335 0.821 1.00 95.19 262 ALA A O 1
ATOM 2020 N N . LEU A 1 263 ? 17.809 -10.760 -1.263 1.00 94.25 263 LEU A N 1
ATOM 2021 C CA . LEU A 1 263 ? 17.368 -9.407 -0.929 1.00 94.25 263 LEU A CA 1
ATOM 2022 C C . LEU A 1 263 ? 16.142 -9.421 0.003 1.00 94.25 263 LEU A C 1
ATOM 2024 O O . LEU A 1 263 ? 16.093 -8.680 0.989 1.00 94.25 263 LEU A O 1
ATOM 2028 N N . TRP A 1 264 ? 15.162 -10.285 -0.272 1.00 94.75 264 TRP A N 1
ATOM 2029 C CA 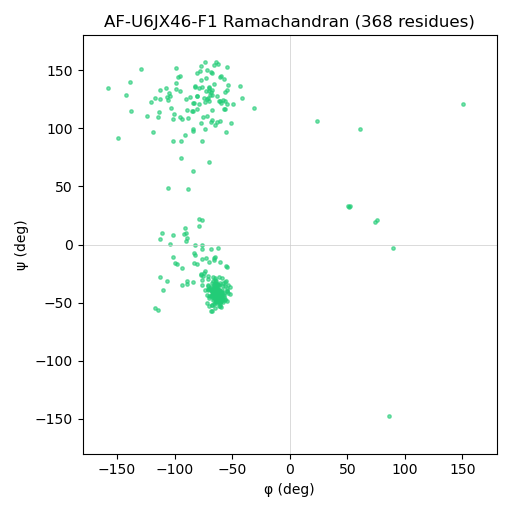. TRP A 1 264 ? 13.945 -10.399 0.532 1.00 94.75 264 TRP A CA 1
ATOM 2030 C C . TRP A 1 264 ? 14.228 -10.976 1.925 1.00 94.75 264 TRP A C 1
ATOM 2032 O O . TRP A 1 264 ? 13.950 -10.317 2.929 1.00 94.75 264 TRP A O 1
ATOM 2042 N N . PHE A 1 265 ? 14.824 -12.166 2.013 1.00 95.00 265 PHE A N 1
ATOM 2043 C CA . PHE A 1 265 ? 15.081 -12.836 3.290 1.00 95.00 265 PHE A CA 1
ATOM 2044 C C . PHE A 1 265 ? 16.259 -12.231 4.061 1.00 95.00 265 PHE A C 1
ATOM 2046 O O . PHE A 1 265 ? 16.218 -12.180 5.288 1.00 95.00 265 PHE A O 1
ATOM 2053 N N . GLY A 1 266 ? 17.294 -11.758 3.364 1.00 94.56 266 GLY A N 1
ATOM 2054 C CA . GLY A 1 266 ? 18.521 -11.246 3.975 1.00 94.56 266 GLY A CA 1
ATOM 2055 C C . GLY A 1 266 ? 18.451 -9.783 4.404 1.00 94.56 266 GLY A C 1
ATOM 2056 O O . GLY A 1 266 ? 19.072 -9.428 5.401 1.00 94.56 266 GLY A O 1
ATOM 2057 N N . ILE A 1 267 ? 17.695 -8.934 3.696 1.00 95.38 267 ILE A N 1
ATOM 2058 C CA . ILE A 1 267 ? 17.618 -7.493 3.998 1.00 95.38 267 ILE A CA 1
ATOM 2059 C C . ILE A 1 267 ? 16.201 -7.087 4.393 1.00 95.38 267 ILE A C 1
ATOM 2061 O O . ILE A 1 267 ? 16.000 -6.535 5.476 1.00 95.38 267 ILE A O 1
ATOM 2065 N N . SER A 1 268 ? 15.202 -7.375 3.555 1.00 94.81 268 SER A N 1
ATOM 2066 C CA . SER A 1 268 ? 13.842 -6.868 3.773 1.00 94.81 268 SER A CA 1
ATOM 2067 C C . SER A 1 268 ? 13.211 -7.404 5.064 1.00 94.81 268 SER A C 1
ATOM 2069 O O . SER A 1 268 ? 12.715 -6.608 5.862 1.00 94.81 268 SER A O 1
ATOM 2071 N N . ILE A 1 269 ? 13.278 -8.716 5.329 1.00 95.81 269 ILE A N 1
ATOM 2072 C CA . ILE A 1 269 ? 12.717 -9.303 6.559 1.00 95.81 269 ILE A CA 1
ATOM 2073 C C . ILE A 1 269 ? 13.363 -8.699 7.820 1.00 95.81 269 ILE A C 1
ATOM 2075 O O . ILE A 1 269 ? 12.616 -8.182 8.658 1.00 95.81 269 ILE A O 1
ATOM 2079 N N . PRO A 1 270 ? 14.704 -8.693 7.987 1.00 96.38 270 PRO A N 1
ATOM 2080 C CA . PRO A 1 270 ? 15.338 -8.052 9.140 1.00 96.38 270 PRO A CA 1
ATOM 2081 C C . PRO A 1 270 ? 14.942 -6.588 9.316 1.00 96.38 270 PRO A C 1
ATOM 2083 O O . PRO A 1 270 ? 14.715 -6.148 10.442 1.00 96.38 270 PRO A O 1
ATOM 2086 N N . LEU A 1 271 ? 14.798 -5.843 8.219 1.00 96.19 271 LEU A N 1
ATOM 2087 C CA . LEU A 1 271 ? 14.421 -4.437 8.278 1.00 96.19 271 LEU A CA 1
ATOM 2088 C C . LEU A 1 271 ? 12.974 -4.238 8.758 1.00 96.19 271 LEU A C 1
ATOM 2090 O O . LEU A 1 271 ? 12.713 -3.357 9.579 1.00 96.19 271 LEU A O 1
ATOM 2094 N N . VAL A 1 272 ? 12.044 -5.100 8.334 1.00 97.00 272 VAL A N 1
ATOM 2095 C CA . VAL A 1 272 ? 10.666 -5.133 8.857 1.00 97.00 272 VAL A CA 1
ATOM 2096 C C . VAL A 1 272 ? 10.663 -5.463 10.353 1.00 97.00 272 VAL A C 1
ATOM 2098 O O . VAL A 1 272 ? 9.943 -4.829 11.128 1.00 97.00 272 VAL A O 1
ATOM 2101 N N . PHE A 1 273 ? 11.502 -6.401 10.799 1.00 96.88 273 PHE A N 1
ATOM 2102 C CA . PHE A 1 273 ? 11.663 -6.702 12.225 1.00 96.88 273 PHE A CA 1
ATOM 2103 C C . PHE A 1 273 ? 12.240 -5.532 13.021 1.00 96.88 273 PHE A C 1
ATOM 2105 O O . PHE A 1 273 ? 11.727 -5.228 14.100 1.00 96.88 273 PHE A O 1
ATOM 2112 N N . ALA A 1 274 ? 13.255 -4.848 12.491 1.00 97.00 274 ALA A N 1
ATOM 2113 C CA . ALA A 1 274 ? 13.827 -3.657 13.109 1.00 97.00 274 ALA A CA 1
ATOM 2114 C C . ALA A 1 274 ? 12.765 -2.558 13.258 1.00 97.00 274 ALA A C 1
ATOM 2116 O O . ALA A 1 274 ? 12.551 -2.042 14.357 1.00 97.00 274 ALA A O 1
ATOM 2117 N N . GLY A 1 275 ? 12.021 -2.267 12.188 1.00 96.38 275 GLY A N 1
ATOM 2118 C CA . GLY A 1 275 ? 10.905 -1.325 12.212 1.00 96.38 275 GLY A CA 1
ATOM 2119 C C . GLY A 1 275 ? 9.844 -1.684 13.251 1.00 96.38 275 GLY A C 1
ATOM 2120 O O . GLY A 1 275 ? 9.436 -0.837 14.048 1.00 96.38 275 GLY A O 1
ATOM 2121 N N 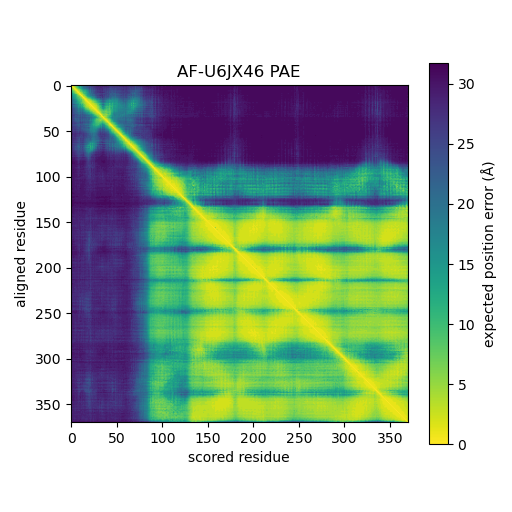. ALA A 1 276 ? 9.440 -2.956 13.304 1.00 95.94 276 ALA A N 1
ATOM 2122 C CA . ALA A 1 276 ? 8.463 -3.444 14.274 1.00 95.94 276 ALA A CA 1
ATOM 2123 C C . ALA A 1 276 ? 8.956 -3.339 15.722 1.00 95.94 276 ALA A C 1
ATOM 2125 O O . ALA A 1 276 ? 8.186 -2.953 16.603 1.00 95.94 276 ALA A O 1
ATOM 2126 N N . TYR A 1 277 ? 10.236 -3.619 15.969 1.00 95.31 277 TYR A N 1
ATOM 2127 C CA . TYR A 1 277 ? 10.856 -3.464 17.283 1.00 95.31 277 TYR A CA 1
ATOM 2128 C C . TYR A 1 277 ? 10.793 -2.007 17.765 1.00 95.31 277 TYR A C 1
ATOM 2130 O O . TYR A 1 277 ? 10.310 -1.740 18.870 1.00 95.31 277 TYR A O 1
ATOM 2138 N N . TYR A 1 278 ? 11.188 -1.048 16.918 1.00 95.38 278 TYR A N 1
ATOM 2139 C CA . TYR A 1 278 ? 11.073 0.377 17.243 1.00 95.38 278 TYR A CA 1
ATOM 2140 C C . TYR A 1 278 ? 9.613 0.815 17.408 1.00 95.38 278 TYR A C 1
ATOM 2142 O O . TYR A 1 278 ? 9.296 1.539 18.352 1.00 95.38 278 TYR A O 1
ATOM 2150 N N . GLY A 1 279 ? 8.706 0.341 16.551 1.00 92.88 279 GLY A N 1
ATOM 2151 C CA . GLY A 1 279 ? 7.276 0.648 16.632 1.00 92.88 279 GLY A CA 1
ATOM 2152 C C . GLY A 1 279 ? 6.630 0.154 17.926 1.00 92.88 279 GLY A C 1
ATOM 2153 O O . GLY A 1 279 ? 5.838 0.873 18.539 1.00 92.88 279 GLY A O 1
ATOM 2154 N N . PHE A 1 280 ? 7.007 -1.039 18.391 1.00 90.56 280 PHE A N 1
ATOM 2155 C CA . PHE A 1 280 ? 6.461 -1.623 19.615 1.00 90.56 280 PHE A CA 1
ATOM 2156 C C . PHE A 1 280 ? 7.023 -0.983 20.892 1.00 90.56 280 PHE A C 1
ATOM 2158 O O . PHE A 1 280 ? 6.329 -0.949 21.913 1.00 90.56 280 PHE A O 1
ATOM 2165 N N . LYS A 1 281 ? 8.243 -0.429 20.845 1.00 91.19 281 LYS A N 1
ATOM 2166 C CA . LYS A 1 281 ? 8.847 0.309 21.969 1.00 91.19 281 LYS A CA 1
ATOM 2167 C C . LYS A 1 281 ? 8.111 1.619 22.272 1.00 91.19 281 LYS A C 1
ATOM 2169 O O . LYS A 1 281 ? 8.023 2.014 23.430 1.00 91.19 281 LYS A O 1
ATOM 2174 N N . GLN A 1 282 ? 7.530 2.258 21.259 1.00 91.94 282 GLN A N 1
ATOM 2175 C CA . GLN A 1 282 ? 6.791 3.514 21.415 1.00 91.94 282 GLN A CA 1
ATOM 2176 C C . GLN A 1 282 ? 5.491 3.333 22.226 1.00 91.94 282 GLN A C 1
ATOM 2178 O O . GLN A 1 282 ? 4.861 2.273 22.129 1.00 91.94 282 GLN A O 1
ATOM 2183 N N . PRO A 1 283 ? 5.038 4.333 23.010 1.00 89.12 283 PRO A N 1
ATOM 2184 C CA . PRO A 1 283 ? 3.827 4.229 23.831 1.00 89.12 283 PRO A CA 1
ATOM 2185 C C . PRO A 1 283 ? 2.592 3.952 22.970 1.00 89.12 283 PRO A C 1
ATOM 2187 O O . PRO A 1 283 ? 2.512 4.416 21.836 1.00 89.12 283 PRO A O 1
ATOM 2190 N N . ALA A 1 284 ? 1.636 3.169 23.478 1.00 87.50 284 ALA A N 1
ATOM 2191 C CA . ALA A 1 284 ? 0.414 2.876 22.727 1.00 87.50 284 ALA A CA 1
ATOM 2192 C C . ALA A 1 284 ? -0.314 4.181 22.356 1.00 87.50 284 ALA A C 1
ATOM 2194 O O . ALA A 1 284 ? -0.327 5.122 23.146 1.00 87.50 284 ALA A O 1
ATOM 2195 N N . ILE A 1 285 ? -0.897 4.232 21.155 1.00 87.44 285 ILE A N 1
ATOM 2196 C CA . ILE A 1 285 ? -1.682 5.387 20.706 1.00 87.44 285 ILE A CA 1
ATOM 2197 C C . ILE A 1 285 ? -2.859 5.562 21.673 1.00 87.44 285 ILE A C 1
ATOM 2199 O O . ILE A 1 285 ? -3.620 4.619 21.900 1.00 87.44 285 ILE A O 1
ATOM 2203 N N . SER A 1 286 ? -2.975 6.748 22.271 1.00 84.69 286 SER A N 1
ATOM 2204 C CA . SER A 1 286 ? -4.070 7.091 23.176 1.00 84.69 286 SER A CA 1
ATOM 2205 C C . SER A 1 286 ? -5.358 7.253 22.381 1.00 84.69 286 SER A C 1
ATOM 2207 O O . SER A 1 286 ? -5.410 8.022 21.423 1.00 84.69 286 SER A O 1
ATOM 2209 N N . ILE A 1 287 ? -6.393 6.531 22.788 1.00 85.38 287 ILE A N 1
ATOM 2210 C CA . ILE A 1 287 ? -7.701 6.580 22.142 1.00 85.38 287 ILE A CA 1
ATOM 2211 C C . ILE A 1 287 ? -8.482 7.737 22.779 1.00 85.38 287 ILE A C 1
ATOM 2213 O O . ILE A 1 287 ? -8.571 7.774 24.008 1.00 85.38 287 ILE A O 1
ATOM 2217 N N . PRO A 1 288 ? -9.032 8.675 21.987 1.00 82.94 288 PRO A N 1
ATOM 2218 C CA . PRO A 1 288 ? -9.669 9.888 22.511 1.00 82.94 288 PRO A CA 1
ATOM 2219 C C . PRO A 1 288 ? -11.024 9.626 23.185 1.00 82.94 288 PRO A C 1
ATOM 2221 O O . PRO A 1 288 ? -11.568 10.508 23.837 1.00 82.94 288 PRO A O 1
ATOM 2224 N N . VAL A 1 289 ? -11.578 8.422 23.027 1.00 82.44 289 VAL A N 1
ATOM 2225 C CA . VAL A 1 289 ? -12.929 8.057 23.463 1.00 82.44 289 VAL A CA 1
ATOM 2226 C C . VAL A 1 289 ? -12.928 6.776 24.291 1.00 82.44 289 VAL A C 1
ATOM 2228 O O . VAL A 1 289 ? -12.097 5.879 24.114 1.00 82.44 289 VAL A O 1
ATOM 2231 N N . ARG A 1 290 ? -13.893 6.673 25.205 1.00 80.88 290 ARG A N 1
ATOM 2232 C CA . ARG A 1 290 ? -14.120 5.456 25.985 1.00 80.88 290 ARG A CA 1
ATOM 2233 C C . ARG A 1 290 ? -14.775 4.398 25.096 1.00 80.88 290 ARG A C 1
ATOM 2235 O O . ARG A 1 290 ? -15.818 4.645 24.507 1.00 80.88 290 ARG A O 1
ATOM 2242 N N . ILE A 1 291 ? -14.162 3.218 25.034 1.00 83.56 291 ILE A N 1
ATOM 2243 C CA . ILE A 1 291 ? -14.673 2.080 24.259 1.00 83.56 291 ILE A CA 1
ATOM 2244 C C . ILE A 1 291 ? -15.744 1.336 25.063 1.00 83.56 291 ILE A C 1
ATOM 2246 O O . ILE A 1 291 ? -15.539 1.038 26.248 1.00 83.56 291 ILE A O 1
ATOM 2250 N N . ASN A 1 292 ? -16.844 0.977 24.404 1.00 81.12 292 ASN A N 1
ATOM 2251 C CA . ASN A 1 292 ? -17.900 0.150 24.977 1.00 81.12 292 ASN A CA 1
ATOM 2252 C C . ASN A 1 292 ? -17.424 -1.299 25.166 1.00 81.12 292 ASN A C 1
ATOM 2254 O O . ASN A 1 292 ? -16.766 -1.892 24.310 1.00 81.12 292 ASN A O 1
ATOM 2258 N N . LYS A 1 293 ? -17.735 -1.894 26.325 1.00 77.12 293 LYS A N 1
ATOM 2259 C CA . LYS A 1 293 ? -17.268 -3.252 26.669 1.00 77.12 293 LYS A CA 1
ATOM 2260 C C . LYS A 1 293 ? -18.048 -4.353 25.943 1.00 77.12 293 LYS A C 1
ATOM 2262 O O . LYS A 1 293 ? -17.488 -5.413 25.667 1.00 77.12 293 LYS A O 1
ATOM 2267 N N . ILE A 1 294 ? -19.324 -4.112 25.650 1.00 80.25 294 ILE A N 1
ATOM 2268 C CA . ILE A 1 294 ? -20.241 -5.082 25.045 1.00 80.25 294 ILE A CA 1
ATOM 2269 C C . ILE A 1 294 ? -20.431 -4.708 23.571 1.00 80.25 294 ILE A C 1
ATOM 2271 O O . ILE A 1 294 ? -20.648 -3.534 23.285 1.00 80.25 294 ILE A O 1
ATOM 2275 N N . PRO A 1 295 ? -20.294 -5.660 22.621 1.00 75.06 295 PRO A N 1
ATOM 2276 C CA . PRO A 1 295 ? -20.584 -5.385 21.217 1.00 75.06 295 PRO A CA 1
ATOM 2277 C C . PRO A 1 295 ? -22.071 -5.145 21.059 1.00 75.06 295 PRO A C 1
ATOM 2279 O O . PRO A 1 295 ? -22.862 -5.996 21.466 1.00 75.06 295 PRO A O 1
ATOM 2282 N N . ARG A 1 296 ? -22.443 -4.034 20.427 1.00 75.88 296 ARG A N 1
ATOM 2283 C CA . ARG A 1 296 ? -23.800 -3.913 19.910 1.00 75.88 296 ARG A CA 1
ATOM 2284 C C . ARG A 1 296 ? -24.021 -4.927 18.793 1.00 75.88 296 ARG A C 1
ATOM 2286 O O . ARG A 1 296 ? -23.079 -5.350 18.116 1.00 75.88 296 ARG A O 1
ATOM 2293 N N . GLN A 1 297 ? -25.275 -5.302 18.602 1.00 73.75 297 GLN A N 1
ATOM 2294 C CA . GLN A 1 297 ? -25.664 -6.077 17.436 1.00 73.75 297 GLN A CA 1
ATOM 2295 C C . GLN A 1 297 ? -25.643 -5.141 16.223 1.00 73.75 297 GLN A C 1
ATOM 2297 O O . GLN A 1 297 ? -26.272 -4.085 16.240 1.00 73.75 297 GLN A O 1
ATOM 2302 N N . VAL A 1 298 ? -24.859 -5.497 15.205 1.00 76.25 298 VAL A N 1
ATOM 2303 C CA . VAL A 1 298 ? -24.892 -4.800 13.914 1.00 76.25 298 VAL A CA 1
ATOM 2304 C C . VAL A 1 298 ? -26.201 -5.206 13.226 1.00 76.25 298 VAL A C 1
ATOM 2306 O O . VAL A 1 298 ? -26.514 -6.403 13.238 1.00 76.25 298 VAL A O 1
ATOM 2309 N N . PRO A 1 299 ? -26.989 -4.258 12.684 1.00 76.50 299 PRO A N 1
ATOM 2310 C CA . PRO A 1 299 ? -28.212 -4.584 11.954 1.00 76.50 299 PRO A CA 1
ATOM 2311 C C . PRO A 1 299 ? -27.935 -5.575 10.813 1.00 76.50 299 PRO A C 1
ATOM 2313 O O . PRO A 1 299 ? -26.821 -5.660 10.291 1.00 76.50 299 PRO A O 1
ATOM 2316 N N . GLN A 1 300 ? -28.943 -6.371 10.440 1.00 75.38 300 GLN A N 1
ATOM 2317 C CA . GLN A 1 300 ? -28.797 -7.290 9.313 1.00 75.38 300 GLN A CA 1
ATOM 2318 C C . GLN A 1 300 ? -28.674 -6.494 8.018 1.00 75.38 300 GLN A C 1
ATOM 2320 O O . GLN A 1 300 ? -29.607 -5.812 7.601 1.00 75.38 300 GLN A O 1
ATOM 2325 N N . GLN A 1 301 ? -27.512 -6.611 7.387 1.00 78.06 301 GLN A N 1
ATOM 2326 C CA . GLN A 1 301 ? -27.216 -5.864 6.179 1.00 78.06 301 GLN A CA 1
ATOM 2327 C C . GLN A 1 301 ? -27.907 -6.472 4.963 1.00 78.06 301 GLN A C 1
ATOM 2329 O O . GLN A 1 301 ? -27.956 -7.700 4.828 1.00 78.06 301 GLN A O 1
ATOM 2334 N N . PRO A 1 302 ? -28.407 -5.634 4.040 1.00 83.25 302 PRO A N 1
ATOM 2335 C CA . PRO A 1 302 ? -28.911 -6.118 2.769 1.00 83.25 302 PRO A CA 1
ATOM 2336 C C . PRO A 1 302 ? -27.788 -6.797 1.973 1.00 83.25 302 PRO A C 1
ATOM 2338 O O . PRO A 1 302 ? -26.606 -6.495 2.135 1.00 83.25 302 PRO A O 1
ATOM 2341 N N . TRP A 1 303 ? -28.155 -7.708 1.072 1.00 83.38 303 TRP A N 1
ATOM 2342 C CA . TRP A 1 303 ? -27.208 -8.567 0.346 1.00 83.38 303 TRP A CA 1
ATOM 2343 C C . TRP A 1 303 ? -26.105 -7.799 -0.410 1.00 83.38 303 TRP A C 1
ATOM 2345 O O . TRP A 1 303 ? -24.978 -8.281 -0.517 1.00 83.38 303 TRP A O 1
ATOM 2355 N N . PHE A 1 304 ? -26.400 -6.590 -0.898 1.00 81.94 304 PHE A N 1
ATOM 2356 C CA . PHE A 1 304 ? -25.444 -5.737 -1.610 1.00 81.94 304 PHE A CA 1
ATOM 2357 C C . PHE A 1 304 ? -24.424 -5.049 -0.685 1.00 81.94 304 PHE A C 1
ATOM 2359 O O . PHE A 1 304 ? -23.432 -4.520 -1.169 1.00 81.94 304 PHE A O 1
ATOM 2366 N N . MET A 1 305 ? -24.619 -5.066 0.637 1.00 82.50 305 MET A N 1
ATOM 2367 C CA . MET A 1 305 ? -23.643 -4.561 1.613 1.00 82.50 305 MET A CA 1
ATOM 2368 C C . MET A 1 305 ? -22.675 -5.642 2.122 1.00 82.50 305 MET A C 1
ATOM 2370 O O . MET A 1 305 ? -21.883 -5.406 3.037 1.00 82.50 305 MET A O 1
ATOM 2374 N N . HIS A 1 306 ? -22.688 -6.834 1.517 1.00 86.31 306 HIS A N 1
ATOM 2375 C CA . HIS A 1 306 ? -21.750 -7.893 1.872 1.00 86.31 306 HIS A CA 1
ATOM 2376 C C . HIS A 1 306 ? -20.284 -7.412 1.727 1.00 86.31 306 HIS A C 1
ATOM 2378 O O . HIS A 1 306 ? -19.928 -6.898 0.661 1.00 86.31 306 HIS A O 1
ATOM 2384 N N . PRO A 1 307 ? -19.394 -7.622 2.726 1.00 83.38 307 PRO A N 1
ATOM 2385 C CA . PRO A 1 307 ? -18.037 -7.058 2.746 1.00 83.38 307 PRO A CA 1
ATOM 2386 C C . PRO A 1 307 ? -17.214 -7.315 1.478 1.00 83.38 307 PRO A C 1
ATOM 2388 O O . PRO A 1 307 ? -16.465 -6.448 1.035 1.00 83.38 307 PRO A O 1
ATOM 2391 N N . ALA A 1 308 ? -17.361 -8.494 0.867 1.00 86.38 308 ALA A N 1
ATOM 2392 C CA . ALA A 1 308 ? -16.673 -8.829 -0.381 1.00 86.38 308 ALA A CA 1
ATOM 2393 C C . ALA A 1 308 ? -17.162 -7.987 -1.574 1.00 86.38 308 ALA A C 1
ATOM 2395 O O . ALA A 1 308 ? -16.349 -7.538 -2.380 1.00 86.38 308 ALA A O 1
ATOM 2396 N N . LEU A 1 309 ? -18.473 -7.734 -1.663 1.00 87.31 309 LEU A N 1
ATOM 2397 C CA . LEU A 1 309 ? -19.061 -6.919 -2.726 1.00 87.31 309 LEU A CA 1
ATOM 2398 C C . LEU A 1 309 ? -18.700 -5.445 -2.523 1.00 87.31 309 LEU A C 1
ATOM 2400 O O . LEU A 1 309 ? -18.244 -4.800 -3.463 1.00 87.31 309 LEU A O 1
ATOM 2404 N N . CYS A 1 310 ? -18.786 -4.948 -1.286 1.00 86.75 310 CYS A N 1
ATOM 2405 C CA . CYS A 1 310 ? -18.332 -3.603 -0.924 1.00 86.75 310 CYS A CA 1
ATOM 2406 C C . CYS A 1 310 ? -16.842 -3.394 -1.219 1.00 86.75 310 CYS A C 1
ATOM 2408 O O . CYS A 1 310 ? -16.462 -2.336 -1.703 1.00 86.75 310 CYS A O 1
ATOM 2410 N N . SER A 1 311 ? -15.999 -4.405 -0.983 1.00 87.19 311 SER A N 1
ATOM 2411 C CA . SER A 1 311 ? -14.565 -4.331 -1.300 1.00 87.19 311 SER A CA 1
ATOM 2412 C C . SER A 1 311 ? -14.313 -4.235 -2.809 1.00 87.19 311 SER A C 1
ATOM 2414 O O . SER A 1 311 ? -13.435 -3.490 -3.236 1.00 87.19 311 SER A O 1
ATOM 2416 N N . LEU A 1 312 ? -15.091 -4.957 -3.624 1.00 88.69 312 LEU A N 1
ATOM 2417 C CA . LEU A 1 312 ? -14.967 -4.932 -5.084 1.00 88.69 312 LEU A CA 1
ATOM 2418 C C . LEU A 1 312 ? -15.480 -3.612 -5.672 1.00 88.69 312 LEU A C 1
ATOM 2420 O O . LEU A 1 312 ? -14.765 -2.957 -6.428 1.00 88.69 312 LEU A O 1
ATOM 2424 N N . VAL A 1 313 ? -16.688 -3.190 -5.291 1.00 87.31 313 VAL A N 1
ATOM 2425 C CA . VAL A 1 313 ? -17.288 -1.926 -5.754 1.00 87.31 313 VAL A CA 1
ATOM 2426 C C . VAL A 1 313 ? -16.487 -0.729 -5.243 1.00 87.31 313 VAL A C 1
ATOM 2428 O O . VAL A 1 313 ? -16.204 0.196 -6.000 1.00 87.31 313 VAL A O 1
ATOM 2431 N N . GLY A 1 314 ? -16.055 -0.770 -3.982 1.00 86.06 314 GLY A N 1
ATOM 2432 C CA . GLY A 1 314 ? -15.219 0.266 -3.389 1.00 86.06 314 GLY A CA 1
ATOM 2433 C C . GLY A 1 314 ? -13.848 0.382 -4.045 1.00 86.06 314 GLY A C 1
ATOM 2434 O O . GLY A 1 314 ? -13.334 1.486 -4.140 1.00 86.06 314 GLY A O 1
ATOM 2435 N N . GLY A 1 315 ? -13.279 -0.715 -4.556 1.00 87.00 315 GLY A N 1
ATOM 2436 C CA . GLY A 1 315 ? -12.032 -0.693 -5.329 1.00 87.00 315 GLY A CA 1
ATOM 2437 C C . GLY A 1 315 ? -12.195 -0.218 -6.778 1.00 87.00 315 GLY A C 1
ATOM 2438 O O . GLY A 1 315 ? -11.258 0.344 -7.344 1.00 87.00 315 GLY A O 1
ATOM 2439 N N . ALA A 1 316 ? -13.377 -0.385 -7.377 1.00 86.44 316 ALA A N 1
ATOM 2440 C CA . ALA A 1 316 ? -13.643 0.040 -8.753 1.00 86.44 316 ALA A CA 1
ATOM 2441 C C . ALA A 1 316 ? -13.635 1.572 -8.920 1.00 86.44 316 ALA A C 1
ATOM 2443 O O . ALA A 1 316 ? -13.210 2.081 -9.953 1.00 86.44 316 ALA A O 1
ATOM 2444 N N . LEU A 1 317 ? -14.060 2.310 -7.893 1.00 82.00 317 LEU A N 1
ATOM 2445 C CA . LEU A 1 317 ? -14.085 3.777 -7.887 1.00 82.00 317 LEU A CA 1
ATOM 2446 C C . LEU A 1 317 ? -12.684 4.431 -7.952 1.00 82.00 317 LEU A C 1
ATOM 2448 O O . LEU A 1 317 ? -12.455 5.218 -8.873 1.00 82.00 317 LEU A O 1
ATOM 2452 N N . PRO A 1 318 ? -11.716 4.115 -7.063 1.00 84.94 318 PRO A N 1
ATOM 2453 C CA . PRO A 1 318 ? -10.361 4.655 -7.160 1.00 84.94 318 PRO A CA 1
ATOM 2454 C C . PRO A 1 318 ? -9.634 4.129 -8.403 1.00 84.94 318 PRO A C 1
ATOM 2456 O O . PRO A 1 318 ? -8.808 4.843 -8.965 1.00 84.94 318 PRO A O 1
ATOM 2459 N N . PHE A 1 319 ? -9.977 2.926 -8.886 1.00 84.50 319 PHE A N 1
ATOM 2460 C CA . PHE A 1 319 ? -9.502 2.438 -10.182 1.00 84.50 319 PHE A CA 1
ATOM 2461 C C . PHE A 1 319 ? -9.988 3.322 -11.341 1.00 84.50 319 PHE A C 1
ATOM 2463 O O . PHE A 1 319 ? -9.193 3.684 -12.204 1.00 84.50 319 PHE A O 1
ATOM 2470 N N . GLY A 1 320 ? -11.260 3.730 -11.338 1.00 79.06 320 GLY A N 1
ATOM 2471 C CA . GLY A 1 320 ? -11.798 4.685 -12.308 1.00 79.06 320 GLY A CA 1
ATOM 2472 C C . GLY A 1 320 ? -11.067 6.030 -12.279 1.00 79.06 320 GLY A C 1
ATOM 2473 O O . GLY A 1 320 ? -10.700 6.544 -13.331 1.00 79.06 320 GLY A O 1
ATOM 2474 N N . ALA A 1 321 ? -10.767 6.553 -11.084 1.00 76.00 321 ALA A N 1
ATOM 2475 C CA . ALA A 1 321 ? -10.052 7.825 -10.914 1.00 76.00 321 ALA A CA 1
ATOM 2476 C C . ALA A 1 321 ? -8.634 7.832 -11.512 1.00 76.00 321 ALA A C 1
ATOM 2478 O O . ALA A 1 321 ? -8.141 8.893 -11.894 1.00 76.00 321 ALA A O 1
ATOM 2479 N N . MET A 1 322 ? -7.983 6.666 -11.589 1.00 81.81 322 MET A N 1
ATOM 2480 C CA . MET A 1 322 ? -6.631 6.501 -12.138 1.00 81.81 322 MET A CA 1
ATOM 2481 C C . MET A 1 322 ? -6.605 5.885 -13.545 1.00 81.81 322 MET A C 1
ATOM 2483 O O . MET A 1 322 ? -5.522 5.668 -14.086 1.00 81.81 322 MET A O 1
ATOM 2487 N N . LEU A 1 323 ? -7.764 5.572 -14.135 1.00 80.62 323 LEU A N 1
ATOM 2488 C CA . LEU A 1 323 ? -7.860 4.811 -15.385 1.00 80.62 323 LEU A CA 1
ATOM 2489 C C . LEU A 1 323 ? -7.176 5.521 -16.558 1.00 80.62 323 LEU A C 1
ATOM 2491 O O . LEU A 1 323 ? -6.463 4.877 -17.325 1.00 80.62 323 LEU A O 1
ATOM 2495 N N . THR A 1 324 ? -7.372 6.835 -16.684 1.00 76.94 324 THR A N 1
ATOM 2496 C CA . THR A 1 324 ? -6.763 7.638 -17.757 1.00 76.94 324 THR A CA 1
ATOM 2497 C C . THR A 1 324 ? -5.241 7.606 -17.669 1.00 76.94 324 THR A C 1
ATOM 2499 O O . THR A 1 324 ? -4.566 7.383 -18.669 1.00 76.94 324 THR A O 1
ATOM 2502 N N . GLU A 1 325 ? -4.689 7.708 -16.462 1.00 80.69 325 GLU A N 1
ATOM 2503 C CA . GLU A 1 325 ? -3.241 7.646 -16.258 1.00 80.69 325 GLU A CA 1
ATOM 2504 C C . GLU A 1 325 ? -2.666 6.269 -16.479 1.00 80.69 325 GLU A C 1
ATOM 2506 O O . GLU A 1 325 ? -1.599 6.123 -17.073 1.00 80.69 325 GLU A O 1
ATOM 2511 N N . LEU A 1 326 ? -3.389 5.245 -16.041 1.00 83.31 326 LEU A N 1
ATOM 2512 C CA . LEU A 1 326 ? -3.021 3.871 -16.319 1.00 83.31 326 LEU A CA 1
ATOM 2513 C C . LEU A 1 326 ? -2.951 3.637 -17.837 1.00 83.31 326 LEU A C 1
ATOM 2515 O O . LEU A 1 326 ? -2.016 2.999 -18.314 1.00 83.31 326 LEU A O 1
ATOM 2519 N N . PHE A 1 327 ? -3.898 4.198 -18.596 1.00 83.25 327 PHE A N 1
ATOM 2520 C CA . PHE A 1 327 ? -3.917 4.136 -20.055 1.00 83.25 327 PHE A CA 1
ATOM 2521 C C . PHE A 1 327 ? -2.719 4.855 -20.690 1.00 83.25 327 PHE A C 1
ATOM 2523 O O . PHE A 1 327 ? -2.048 4.262 -21.539 1.00 83.25 327 PHE A O 1
ATOM 2530 N N . PHE A 1 328 ? -2.395 6.081 -20.266 1.00 80.25 328 PHE A N 1
ATOM 2531 C CA . PHE A 1 328 ? -1.215 6.795 -20.771 1.00 80.25 328 PHE A CA 1
ATOM 2532 C C . PHE A 1 328 ? 0.083 6.060 -20.436 1.00 80.25 328 PHE A C 1
ATOM 2534 O O . PHE A 1 328 ? 0.934 5.870 -21.304 1.00 80.25 328 PHE A O 1
ATOM 2541 N N . LEU A 1 329 ? 0.212 5.570 -19.202 1.00 84.44 329 LEU A N 1
ATOM 2542 C CA . LEU A 1 329 ? 1.376 4.816 -18.750 1.00 84.44 329 LEU A CA 1
ATOM 2543 C C . LEU A 1 329 ? 1.542 3.523 -19.558 1.00 84.44 329 LEU A C 1
ATOM 2545 O O . LEU A 1 329 ? 2.639 3.244 -20.046 1.00 84.44 329 LEU A O 1
ATOM 2549 N N . PHE A 1 330 ? 0.468 2.754 -19.756 1.00 85.38 330 PHE A N 1
ATOM 2550 C CA . PHE A 1 330 ? 0.519 1.547 -20.582 1.00 85.38 330 PHE A CA 1
ATOM 2551 C C . PHE A 1 330 ? 0.817 1.847 -22.048 1.00 85.38 330 PHE A C 1
ATOM 2553 O O . PHE A 1 330 ? 1.597 1.115 -22.654 1.00 85.38 330 PHE A O 1
ATOM 2560 N N . SER A 1 331 ? 0.271 2.930 -22.599 1.00 84.00 331 SER A N 1
ATOM 2561 C CA . SER A 1 331 ? 0.566 3.363 -23.969 1.00 84.00 331 SER A CA 1
ATOM 2562 C C . SER A 1 331 ? 2.049 3.700 -24.134 1.00 84.00 331 SER A C 1
ATOM 2564 O O . SER A 1 331 ? 2.682 3.224 -25.076 1.00 84.00 331 SER A O 1
ATOM 2566 N N . CYS A 1 332 ? 2.649 4.415 -23.173 1.00 85.12 332 CYS A N 1
ATOM 2567 C CA . CYS A 1 332 ? 4.090 4.677 -23.163 1.00 85.12 332 CYS A CA 1
ATOM 2568 C C . CYS A 1 332 ? 4.915 3.383 -23.086 1.00 85.12 332 CYS A C 1
ATOM 2570 O O . CYS A 1 332 ? 5.880 3.233 -23.838 1.00 85.12 332 CYS A O 1
ATOM 2572 N N . ILE A 1 333 ? 4.531 2.434 -22.220 1.00 84.44 333 ILE A N 1
ATOM 2573 C CA . ILE A 1 333 ? 5.213 1.133 -22.104 1.00 84.44 333 ILE A CA 1
ATOM 2574 C C . ILE A 1 333 ? 5.135 0.360 -23.424 1.00 84.44 333 ILE A C 1
ATOM 2576 O O . ILE A 1 333 ? 6.155 -0.148 -23.885 1.00 84.44 333 ILE A O 1
ATOM 2580 N N . TRP A 1 334 ? 3.952 0.294 -24.039 1.00 86.81 334 TRP A N 1
ATOM 2581 C CA . TRP A 1 334 ? 3.724 -0.444 -25.282 1.00 86.81 334 TRP A CA 1
ATOM 2582 C C . TRP A 1 334 ? 4.488 0.158 -26.463 1.00 86.81 334 TRP A C 1
ATOM 2584 O O . TRP A 1 334 ? 5.059 -0.561 -27.277 1.00 86.81 334 TRP A O 1
ATOM 2594 N N . GLN A 1 335 ? 4.547 1.487 -26.536 1.00 84.88 335 GLN A N 1
ATOM 2595 C CA . GLN A 1 335 ? 5.276 2.211 -27.578 1.00 84.88 335 GLN A CA 1
ATOM 2596 C C . GLN A 1 335 ? 6.783 2.332 -27.291 1.00 84.88 335 GLN A C 1
ATOM 2598 O O . GLN A 1 335 ? 7.505 2.943 -28.078 1.00 84.88 335 GLN A O 1
ATOM 2603 N N . HIS A 1 336 ? 7.275 1.792 -26.168 1.00 79.00 336 HIS A N 1
ATOM 2604 C CA . HIS A 1 336 ? 8.653 1.972 -25.695 1.00 79.00 336 HIS A CA 1
ATOM 2605 C C . HIS A 1 336 ? 9.088 3.451 -25.606 1.00 79.00 336 HIS A C 1
ATOM 2607 O O . HIS A 1 336 ? 10.258 3.786 -25.815 1.00 79.00 336 HIS A O 1
ATOM 2613 N N . ARG A 1 337 ? 8.147 4.349 -25.289 1.00 78.75 337 ARG A N 1
ATOM 2614 C CA . ARG A 1 337 ? 8.380 5.790 -25.105 1.00 78.75 337 ARG A CA 1
ATOM 2615 C C . ARG A 1 337 ? 8.509 6.112 -23.619 1.00 78.75 337 ARG A C 1
ATOM 2617 O O . ARG A 1 337 ? 7.946 5.433 -22.763 1.00 78.75 337 ARG A O 1
ATOM 2624 N N . PHE A 1 338 ? 9.259 7.163 -23.306 1.00 74.56 338 PHE A N 1
ATOM 2625 C CA . PHE A 1 338 ? 9.376 7.635 -21.930 1.00 74.56 338 PHE A CA 1
ATOM 2626 C C . PHE A 1 338 ? 8.108 8.387 -21.524 1.00 74.56 338 PHE A C 1
ATOM 2628 O O . PHE A 1 338 ? 7.591 9.210 -22.277 1.00 74.56 338 PHE A O 1
ATOM 2635 N N . TYR A 1 339 ? 7.618 8.099 -20.322 1.00 79.25 339 TYR A N 1
ATOM 2636 C CA . TYR A 1 339 ? 6.527 8.841 -19.708 1.00 79.25 339 TYR A CA 1
ATOM 2637 C C . TYR A 1 339 ? 7.094 10.123 -19.082 1.00 79.25 339 TYR A C 1
ATOM 2639 O O . TYR A 1 339 ? 7.927 10.037 -18.183 1.00 79.25 339 TYR A O 1
ATOM 2647 N N . TYR A 1 340 ? 6.682 11.298 -19.565 1.00 71.88 340 TYR A N 1
ATOM 2648 C CA . TYR A 1 340 ? 7.242 12.593 -19.136 1.00 71.88 340 TYR A CA 1
ATOM 2649 C C . TYR A 1 340 ? 6.363 13.354 -18.128 1.00 71.88 340 TYR A C 1
ATOM 2651 O O . TYR A 1 340 ? 6.818 14.311 -17.504 1.00 71.88 340 TYR A O 1
ATOM 2659 N N . LEU A 1 341 ? 5.121 12.918 -17.908 1.00 79.38 341 LEU A N 1
ATOM 2660 C CA . LEU A 1 341 ? 4.137 13.613 -17.070 1.00 79.38 341 LEU A CA 1
ATOM 2661 C C . LEU A 1 341 ? 4.226 13.194 -15.586 1.00 79.38 341 LEU A C 1
ATOM 2663 O O . LEU A 1 341 ? 3.223 12.888 -14.939 1.00 79.38 341 LEU A O 1
ATOM 2667 N N . PHE A 1 342 ? 5.435 13.164 -15.011 1.00 81.06 342 PHE A N 1
ATOM 2668 C CA . PHE A 1 342 ? 5.643 12.744 -13.612 1.00 81.06 342 PHE A CA 1
ATOM 2669 C C . PHE A 1 342 ? 5.001 13.690 -12.588 1.00 81.06 342 PHE A C 1
ATOM 2671 O O . PHE A 1 342 ? 4.508 13.231 -11.559 1.00 81.06 342 PHE A O 1
ATOM 2678 N N . GLY A 1 343 ? 4.962 14.998 -12.871 1.00 77.62 343 GLY A N 1
ATOM 2679 C CA . GLY A 1 343 ? 4.272 15.973 -12.018 1.00 77.62 343 GLY A CA 1
ATOM 2680 C C . GLY A 1 343 ? 2.762 15.727 -11.955 1.00 77.62 343 GLY A C 1
ATOM 2681 O O . GLY A 1 343 ? 2.165 15.795 -10.884 1.00 77.62 343 GLY A O 1
ATOM 2682 N N . PHE A 1 344 ? 2.159 15.349 -13.083 1.00 75.88 344 PHE A N 1
ATOM 2683 C CA . PHE A 1 344 ? 0.751 14.967 -13.130 1.00 75.88 344 PHE A CA 1
ATOM 2684 C C . PHE A 1 344 ? 0.490 13.654 -12.378 1.00 75.88 344 PHE A C 1
ATOM 2686 O O . PHE A 1 344 ? -0.415 13.582 -11.548 1.00 75.88 344 PHE A O 1
ATOM 2693 N N . LEU A 1 345 ? 1.353 12.651 -12.574 1.00 83.19 345 LEU A N 1
ATOM 2694 C CA . LEU A 1 345 ? 1.289 11.374 -11.855 1.00 83.19 345 LEU A CA 1
ATOM 2695 C C . LEU A 1 345 ? 1.334 11.563 -10.328 1.00 83.19 345 LEU A C 1
ATOM 2697 O O . LEU A 1 345 ? 0.662 10.843 -9.590 1.00 83.19 345 LEU A O 1
ATOM 2701 N N . PHE A 1 346 ? 2.095 12.548 -9.843 1.00 84.81 346 PHE A N 1
ATOM 2702 C CA . PHE A 1 346 ? 2.137 12.905 -8.425 1.00 84.81 346 PHE A CA 1
ATOM 2703 C C . PHE A 1 346 ? 0.797 13.436 -7.904 1.00 84.81 346 PHE A C 1
ATOM 2705 O O . PHE A 1 346 ? 0.343 13.010 -6.840 1.00 84.81 346 PHE A O 1
ATOM 2712 N N . LEU A 1 347 ? 0.137 14.327 -8.650 1.00 82.19 347 LEU A N 1
ATOM 2713 C CA . LEU A 1 347 ? -1.190 14.834 -8.285 1.00 82.19 347 LEU A CA 1
ATOM 2714 C C . LEU A 1 347 ? -2.226 13.710 -8.261 1.00 82.19 347 LEU A C 1
ATOM 2716 O O . LEU A 1 347 ? -2.991 13.598 -7.303 1.00 82.19 347 LEU A O 1
ATOM 2720 N N . VAL A 1 348 ? -2.203 12.831 -9.262 1.00 82.81 348 VAL A N 1
ATOM 2721 C CA . VAL A 1 348 ? -3.102 11.672 -9.319 1.00 82.81 348 VAL A CA 1
ATOM 2722 C C . VAL A 1 348 ? -2.847 10.709 -8.163 1.00 82.81 348 VAL A C 1
ATOM 2724 O O . VAL A 1 348 ? -3.802 10.204 -7.580 1.00 82.81 348 VAL A O 1
ATOM 2727 N N . LEU A 1 349 ? -1.593 10.512 -7.741 1.00 86.88 349 LEU A N 1
ATOM 2728 C CA . LEU A 1 349 ? -1.278 9.725 -6.545 1.00 86.88 349 LEU A CA 1
ATOM 2729 C C . LEU A 1 349 ? -1.903 10.327 -5.272 1.00 86.88 349 LEU A C 1
ATOM 2731 O O . LEU A 1 349 ? -2.413 9.583 -4.431 1.00 86.88 349 LEU A O 1
ATOM 2735 N N . ILE A 1 350 ? -1.895 11.657 -5.123 1.00 86.56 350 ILE A N 1
ATOM 2736 C CA . ILE A 1 350 ? -2.542 12.345 -3.990 1.00 86.56 350 ILE A CA 1
ATOM 2737 C C . ILE A 1 350 ? -4.060 12.149 -4.036 1.00 86.56 350 ILE A C 1
ATOM 2739 O O . ILE A 1 350 ? -4.651 11.743 -3.033 1.00 86.56 350 ILE A O 1
ATOM 2743 N N . ILE A 1 351 ? -4.684 12.384 -5.193 1.00 83.44 351 ILE A N 1
ATOM 2744 C CA . ILE A 1 351 ? -6.129 12.190 -5.389 1.00 83.44 351 ILE A CA 1
ATOM 2745 C C . ILE A 1 351 ? -6.511 10.732 -5.111 1.00 83.44 351 ILE A C 1
ATOM 2747 O O . ILE A 1 351 ? -7.500 10.473 -4.427 1.00 83.44 351 ILE A O 1
ATOM 2751 N N . LEU A 1 352 ? -5.694 9.770 -5.545 1.00 86.44 352 LEU A N 1
ATOM 2752 C CA . LEU A 1 352 ? -5.887 8.349 -5.260 1.00 86.44 352 LEU A CA 1
ATOM 2753 C C . LEU A 1 352 ? -5.861 8.067 -3.752 1.00 86.44 352 LEU A C 1
ATOM 2755 O O . LEU A 1 352 ? -6.700 7.323 -3.250 1.00 86.44 352 LEU A O 1
ATOM 2759 N N . CYS A 1 353 ? -4.937 8.673 -3.003 1.00 89.38 353 CYS A N 1
ATOM 2760 C CA . CYS A 1 353 ? -4.860 8.482 -1.552 1.00 89.38 353 CYS A CA 1
ATOM 2761 C C . CYS A 1 353 ? -6.086 9.059 -0.834 1.00 89.38 353 CYS A C 1
ATOM 2763 O O . CYS A 1 353 ? -6.623 8.419 0.072 1.00 89.38 353 CYS A O 1
ATOM 2765 N N . ILE A 1 354 ? -6.540 10.244 -1.250 1.00 87.69 354 ILE A N 1
ATOM 2766 C CA . ILE A 1 354 ? -7.720 10.910 -0.686 1.00 87.69 354 ILE A CA 1
ATOM 2767 C C . ILE A 1 354 ? -8.984 10.100 -0.989 1.00 87.69 354 ILE A C 1
ATOM 2769 O O . ILE A 1 354 ? -9.711 9.751 -0.063 1.00 87.69 354 ILE A O 1
ATOM 2773 N N . THR A 1 355 ? -9.207 9.731 -2.251 1.00 85.69 355 THR A N 1
ATOM 2774 C CA . THR A 1 355 ? -10.371 8.929 -2.667 1.00 85.69 355 THR A CA 1
ATOM 2775 C C . THR A 1 355 ? -10.389 7.560 -1.985 1.00 85.69 355 THR A C 1
ATOM 2777 O O . THR A 1 355 ? -11.427 7.150 -1.472 1.00 85.69 355 THR A O 1
ATOM 2780 N N . CYS A 1 356 ? -9.247 6.870 -1.869 1.00 89.69 356 CYS A N 1
ATOM 2781 C CA . CYS A 1 356 ? -9.163 5.617 -1.110 1.00 89.69 356 CYS A CA 1
ATOM 2782 C C . CYS A 1 356 ? -9.527 5.806 0.371 1.00 89.69 356 CYS A C 1
ATOM 2784 O O . CYS A 1 356 ? -10.229 4.967 0.943 1.00 89.69 356 CYS A O 1
ATOM 2786 N N . ALA A 1 357 ? -9.062 6.889 1.004 1.00 90.75 357 ALA A N 1
ATOM 2787 C CA . ALA A 1 357 ? -9.383 7.183 2.399 1.00 90.75 357 ALA A CA 1
ATOM 2788 C C . ALA A 1 357 ? -10.880 7.469 2.584 1.00 90.75 357 ALA A C 1
ATOM 2790 O O . ALA A 1 357 ? -11.516 6.906 3.474 1.00 90.75 357 ALA A O 1
ATOM 2791 N N . GLU A 1 358 ? -11.447 8.295 1.715 1.00 86.75 358 GLU A N 1
ATOM 2792 C CA . GLU A 1 358 ? -12.849 8.691 1.737 1.00 86.75 358 GLU A CA 1
ATOM 2793 C C . GLU A 1 358 ? -13.800 7.510 1.525 1.00 86.75 358 GLU A C 1
ATOM 2795 O O . GLU A 1 358 ? -14.746 7.313 2.293 1.00 86.75 358 GLU A O 1
ATOM 2800 N N . ILE A 1 359 ? -13.515 6.683 0.520 1.00 88.62 359 ILE A N 1
ATOM 2801 C CA . ILE A 1 359 ? -14.283 5.477 0.214 1.00 88.62 359 ILE A CA 1
ATOM 2802 C C . ILE A 1 359 ? -14.222 4.504 1.390 1.00 88.62 359 ILE A C 1
ATOM 2804 O O . ILE A 1 359 ? -15.255 3.995 1.820 1.00 88.62 359 ILE A O 1
ATOM 2808 N N . SER A 1 360 ? -13.034 4.291 1.962 1.00 90.06 360 SER A N 1
ATOM 2809 C CA . SER A 1 360 ? -12.860 3.434 3.137 1.00 90.06 360 SER A CA 1
ATOM 2810 C C . SER A 1 360 ? -13.689 3.926 4.329 1.00 90.06 360 SER A C 1
ATOM 2812 O O . SER A 1 360 ? -14.427 3.143 4.927 1.00 90.06 360 SER A O 1
ATOM 2814 N N . ILE A 1 361 ? -13.648 5.230 4.637 1.00 88.62 361 ILE A N 1
ATOM 2815 C CA . ILE A 1 361 ? -14.453 5.833 5.713 1.00 88.62 361 ILE A CA 1
ATOM 2816 C C . ILE A 1 361 ? -15.949 5.652 5.440 1.00 88.62 361 ILE A C 1
ATOM 2818 O O . ILE A 1 361 ? -16.690 5.241 6.330 1.00 88.62 361 ILE A O 1
ATOM 2822 N N . THR A 1 362 ? -16.384 5.916 4.211 1.00 86.12 362 THR A N 1
ATOM 2823 C CA . THR A 1 362 ? -17.792 5.853 3.804 1.00 86.12 362 THR A CA 1
ATOM 2824 C C . THR A 1 362 ? -18.345 4.432 3.890 1.00 86.12 362 THR A C 1
ATOM 2826 O O . THR A 1 362 ? -19.402 4.214 4.481 1.00 86.12 362 THR A O 1
ATOM 2829 N N . PHE A 1 363 ? -17.619 3.437 3.373 1.00 86.25 363 PHE A N 1
ATOM 2830 C CA . PHE A 1 363 ? -18.044 2.039 3.459 1.00 86.25 363 PHE A CA 1
ATOM 2831 C C . PHE A 1 363 ? -18.038 1.520 4.894 1.00 86.25 363 PHE A C 1
ATOM 2833 O O . PHE A 1 363 ? -18.986 0.846 5.285 1.00 86.25 363 PHE A O 1
ATOM 2840 N N . VAL A 1 364 ? -17.027 1.859 5.702 1.00 87.19 364 VAL A N 1
ATOM 2841 C CA . VAL A 1 364 ? -17.007 1.480 7.125 1.00 87.19 364 VAL A CA 1
ATOM 2842 C C . VAL A 1 364 ? -18.161 2.142 7.880 1.00 87.19 364 VAL A C 1
ATOM 2844 O O . VAL A 1 364 ? -18.779 1.499 8.726 1.00 87.19 364 VAL A O 1
ATOM 2847 N N . TYR A 1 365 ? -18.492 3.396 7.561 1.00 85.44 365 TYR A N 1
ATOM 2848 C CA . TYR A 1 365 ? -19.636 4.091 8.145 1.00 85.44 365 TYR A CA 1
ATOM 2849 C C . TYR A 1 365 ? -20.950 3.384 7.812 1.00 85.44 365 TYR A C 1
ATOM 2851 O O . TYR A 1 365 ? -21.695 3.021 8.723 1.00 85.44 365 TYR A O 1
ATOM 2859 N N . PHE A 1 366 ? -21.207 3.122 6.527 1.00 82.88 366 PHE A N 1
ATOM 2860 C CA . PHE A 1 366 ? -22.405 2.398 6.111 1.00 82.88 366 PHE A CA 1
ATOM 2861 C C . PHE A 1 366 ? -22.458 0.999 6.711 1.00 82.88 366 PHE A C 1
ATOM 2863 O O . PHE A 1 366 ? -23.501 0.624 7.210 1.00 82.88 366 PHE A O 1
ATOM 2870 N N . GLN A 1 367 ? -21.340 0.278 6.778 1.00 82.69 367 GLN A N 1
ATOM 2871 C CA . GLN A 1 367 ? -21.304 -1.078 7.322 1.00 82.69 367 GLN A CA 1
ATOM 2872 C C . GLN A 1 367 ? -21.510 -1.147 8.846 1.00 82.69 367 GLN A C 1
ATOM 2874 O O . GLN A 1 367 ? -21.710 -2.226 9.403 1.00 82.69 367 GLN A O 1
ATOM 2879 N N . LEU A 1 368 ? -21.391 -0.032 9.559 1.00 80.31 368 LEU A N 1
ATOM 2880 C CA . LEU A 1 368 ? -21.604 -0.013 11.000 1.00 80.31 368 LEU A CA 1
ATOM 2881 C C . LEU A 1 368 ? -22.928 0.653 11.383 1.00 80.31 368 LEU A C 1
ATOM 2883 O O . LEU A 1 368 ? -23.499 0.303 12.415 1.00 80.31 368 LEU A O 1
ATOM 2887 N N . VAL A 1 369 ? -23.400 1.637 10.623 1.00 76.19 369 VAL A N 1
ATOM 2888 C CA . VAL A 1 369 ? -24.623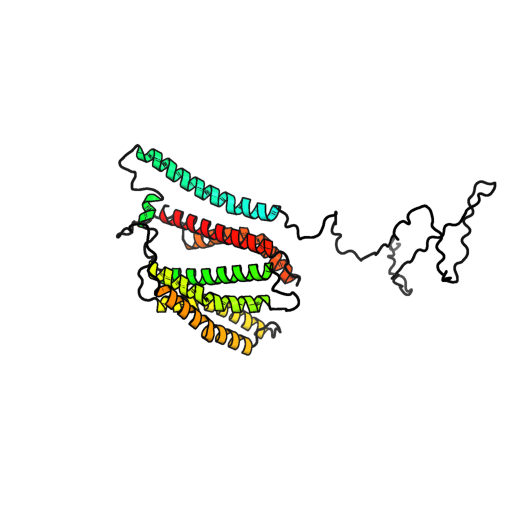 2.390 10.947 1.00 76.19 369 VAL A CA 1
ATOM 2889 C C . VAL A 1 369 ? -25.857 1.799 10.266 1.00 76.19 369 VAL A C 1
ATOM 2891 O O . VAL A 1 369 ? -26.932 1.826 10.863 1.00 76.19 369 VAL A O 1
ATOM 2894 N N . TRP A 1 370 ? -25.693 1.269 9.054 1.00 63.03 370 TRP A N 1
ATOM 2895 C CA . TRP A 1 370 ? -26.721 0.608 8.251 1.00 63.03 370 TRP A CA 1
ATOM 2896 C C . TRP A 1 370 ? -26.493 -0.907 8.210 1.00 63.03 370 TRP A C 1
ATOM 2898 O O . TRP A 1 370 ? -27.514 -1.613 8.063 1.00 63.03 370 TRP A O 1
#

Radius of gyration: 35.28 Å; Cα contacts (8 Å, |Δi|>4): 258; chains: 1; bounding box: 70×70×107 Å

pLDDT: mean 74.22, std 20.42, range [28.08, 97.0]

Secondary structure (DSSP, 8-state):
----S---TT---SPP---------------PBPTTS-B---PPP--S-----------SSPPPPP--------S------SS--S----HHHHHHHIIIIIHHHHHHHHHHHHHHHHHHHHHTTSTTSGGGSTHHHHTTTTTSPPTTHHHHHHHHHHHHHHHHHHHHHHHHHHTT-S-TTSTTHHHHHHHHHHHHHHHHHHHHHHHHHHHTT-S-HHHHHHHHHHHHHHHHHHHHHHHHHHHHHTT-TTSPPHHHHHHHHHHIIIIIHHHHHHHHHHHHHSPPPPPSSPPPSSPPPPP---GGG-HHHHHHHHHHHHHHHHHHHHHHHHHHHHTTPPP--HHHHHHHHHHHHHHHHHHHHHHHHHHHH-

Solvent-accessible surface area (backbone atoms only — not comparable to full-atom values): 22442 Å² total; per-residue (Å²): 137,85,82,75,100,72,85,61,92,83,80,60,97,62,90,84,80,80,87,86,78,85,86,84,80,90,76,91,76,92,75,67,73,45,101,84,78,52,76,69,86,82,77,79,85,85,86,71,92,75,86,77,78,92,72,95,72,88,66,98,63,84,80,76,78,86,88,78,86,80,89,69,81,92,72,78,87,74,85,81,75,89,73,83,87,63,88,75,70,62,67,62,60,61,46,47,32,39,61,69,46,49,48,53,53,52,50,48,51,49,50,52,50,48,51,53,50,50,53,47,64,60,33,70,76,46,87,86,67,64,80,78,60,60,73,71,53,40,60,30,52,74,82,52,68,56,95,60,45,55,57,53,19,17,51,53,6,48,48,51,19,50,53,52,30,50,54,54,51,39,50,41,48,53,70,54,71,66,53,88,85,50,82,61,50,65,60,54,48,49,53,52,39,44,37,61,26,21,24,53,15,14,18,50,17,28,38,49,31,41,54,51,75,50,84,67,53,69,61,32,45,50,45,36,55,40,51,63,58,46,53,54,48,51,54,52,48,54,52,37,52,54,29,52,77,69,70,40,90,84,34,75,49,73,68,54,52,52,49,52,47,46,47,42,66,68,46,23,38,56,32,16,49,51,18,22,52,59,25,56,72,46,80,68,69,82,71,96,58,74,67,59,90,67,84,77,84,71,63,86,60,59,80,78,65,37,68,71,54,42,53,52,58,56,50,49,52,48,48,58,53,42,42,68,57,51,50,54,52,49,49,23,61,75,68,75,45,85,81,81,61,34,66,58,51,47,54,51,52,50,53,43,53,50,45,47,50,50,47,51,53,52,51,53,47,44,74,65,70,76